Protein AF-A0A7C1W309-F1 (afdb_monomer)

pLDDT: mean 87.35, std 14.13, range [31.56, 98.19]

Secondary structure (DSSP, 8-state):
-EEEE-SSSSSPPEEEE--TTS--EEE----TT-SEEEEEEEE--GGGT--TT-TT-EEEEE-SS-EEEEE--SS-SSSS---SSEEEEEET--EEEEEEEE-TTS-EEEEEEEESSEEEEEEPPSS----S-SS---TT---PPP-S---------HHHHHHHHHHHHHHHHHSTT-HHHHHHHHHHHHHHT-HHHHHHHHHHHHHH-TT-HHHHHHHHHHHHHTS-SS-SHHHHHHHHHHHHHHHHHHHHHHHH-TT-HHHHHHHHHHHHTS-GGG--HHHHHHHHHHHHHHHHHHHHTTSS---GGGHHHHHHHHHHHHHTT-HHHHHHHHHHHHHH-TT-HHHHHHHT--SHHHHHHHHHHHSSTTSPP----GGG---

Nearest PDB structures (foldseek):
  2pl2-assembly1_B  TM=7.729E-01  e=2.482E-04  Thermus thermophilus HB27
  7y4i-assembly1_B  TM=5.183E-01  e=1.566E-03  Arabidopsis thaliana
  7qdz-assembly1_B  TM=6.379E-01  e=3.162E-02  Homo sapiens
  7qdy-assembly1_B  TM=5.956E-01  e=5.390E-02  Homo sapiens
  7qds-assembly1_B  TM=3.987E-01  e=5.390E-02  Homo sapiens

Radius of gyration: 27.67 Å; Cα contacts (8 Å, |Δi|>4): 602; chains: 1; bounding box: 74×59×58 Å

Foldseek 3Di:
DKAWEDPPLQQDIWIWAPDDPDHIDTGDDDPPPQFWKEKEQEAEDVVLPFDRRQQQKKKWWAFPVGIDIDGQHPADDDPDRYDSIDMDTDGHGQWTQKIWIQTPSQFIDIDGTDGTRGYDYDYDDPDGDNDNTPDDPPVVDPDDPDPDDDDPPPADDPVVLCVVLVVLLVVCVVVVLFLQSLLVSLVSCLVRVNLVVNLVSLVVVCVVCVPRLSSLLSNLVSLLSPQDLDDDPVSVVSLVVSLVSSLVSLVVSCVVPVLPLLSLQSNLLSLLQEQLVVPSLVSNLVSLVSNVVSQVVCVVVVNDDDDPCNLVSLLSNLLSCLSVLNNVVSLVSLVVSCVVVVPDVSSVVLNVQDDSVSSNVVSNVARHSSHRGPSRPNVPGPD

Structure (mmCIF, N/CA/C/O backbone):
data_AF-A0A7C1W309-F1
#
_entry.id   AF-A0A7C1W309-F1
#
loop_
_atom_site.group_PDB
_atom_site.id
_atom_site.type_symbol
_atom_site.label_atom_id
_atom_site.label_alt_id
_atom_site.label_comp_id
_atom_site.label_asym_id
_atom_site.label_entity_id
_atom_site.label_seq_id
_atom_site.pdbx_PDB_ins_code
_atom_site.Cartn_x
_atom_site.Cartn_y
_atom_site.Cartn_z
_atom_site.occupancy
_atom_site.B_iso_or_equiv
_atom_site.auth_seq_id
_atom_site.auth_comp_id
_atom_site.auth_asym_id
_atom_site.auth_atom_id
_atom_site.pdbx_PDB_model_num
ATOM 1 N N . GLY A 1 1 ? 23.146 -10.673 9.975 1.00 86.25 1 GLY A N 1
ATOM 2 C CA . GLY A 1 1 ? 23.145 -10.510 8.516 1.00 86.25 1 GLY A CA 1
ATOM 3 C C . GLY A 1 1 ? 22.425 -11.666 7.871 1.00 86.25 1 GLY A C 1
ATOM 4 O O . GLY A 1 1 ? 22.245 -12.691 8.523 1.00 86.25 1 GLY A O 1
ATOM 5 N N . VAL A 1 2 ? 21.991 -11.476 6.631 1.00 91.81 2 VAL A N 1
ATOM 6 C CA . VAL A 1 2 ? 21.441 -12.534 5.774 1.00 91.81 2 VAL A CA 1
ATOM 7 C C . VAL A 1 2 ? 22.377 -12.698 4.584 1.00 91.81 2 VAL A C 1
ATOM 9 O O . VAL A 1 2 ? 22.944 -11.708 4.131 1.00 91.81 2 VAL A O 1
ATOM 12 N N . VAL A 1 3 ? 22.609 -13.909 4.105 1.00 93.50 3 VAL A N 1
ATOM 13 C CA . VAL A 1 3 ? 23.392 -14.143 2.885 1.00 93.50 3 VAL A CA 1
ATOM 14 C C . VAL A 1 3 ? 22.686 -15.177 2.030 1.00 93.50 3 VAL A C 1
ATOM 16 O O . VAL A 1 3 ? 22.106 -16.123 2.563 1.00 93.50 3 VAL A O 1
ATOM 19 N N . LEU A 1 4 ? 22.725 -14.953 0.720 1.00 94.06 4 LEU A N 1
ATOM 20 C CA . LEU A 1 4 ? 22.249 -15.898 -0.282 1.00 94.06 4 LEU A CA 1
ATOM 21 C C . LEU A 1 4 ? 23.447 -16.597 -0.913 1.00 94.06 4 LEU A C 1
ATOM 23 O O . LEU A 1 4 ? 24.442 -15.946 -1.240 1.00 94.06 4 LEU A O 1
ATOM 27 N N . PHE A 1 5 ? 23.374 -17.907 -1.065 1.00 93.38 5 PHE A N 1
ATOM 28 C CA . PHE A 1 5 ? 24.437 -18.700 -1.670 1.00 93.38 5 PHE A CA 1
ATOM 29 C C . PHE A 1 5 ? 23.885 -20.060 -2.062 1.00 93.38 5 PHE A C 1
ATOM 31 O O . PHE A 1 5 ? 22.874 -20.485 -1.535 1.00 93.38 5 PHE A O 1
ATOM 38 N N . ASP A 1 6 ? 24.552 -20.702 -2.999 1.00 93.12 6 ASP A N 1
ATOM 39 C CA . ASP A 1 6 ? 24.227 -22.040 -3.481 1.00 93.12 6 ASP A CA 1
ATOM 40 C C . ASP A 1 6 ? 25.205 -22.996 -2.787 1.00 93.12 6 ASP A C 1
ATOM 42 O O . ASP A 1 6 ? 26.388 -23.061 -3.163 1.00 93.12 6 ASP A O 1
ATOM 46 N N . TYR A 1 7 ? 24.763 -23.561 -1.659 1.00 94.06 7 TYR A N 1
ATOM 47 C CA . TYR A 1 7 ? 25.603 -24.281 -0.696 1.00 94.06 7 TYR A CA 1
ATOM 48 C C . TYR A 1 7 ? 26.173 -25.570 -1.284 1.00 94.06 7 TYR A C 1
ATOM 50 O O . TYR A 1 7 ? 27.354 -25.870 -1.079 1.00 94.06 7 TYR A O 1
ATOM 58 N N . ASP A 1 8 ? 25.344 -26.320 -2.003 1.00 93.06 8 ASP A N 1
ATOM 59 C CA . ASP A 1 8 ? 25.669 -27.630 -2.563 1.00 93.06 8 ASP A CA 1
ATOM 60 C C . ASP A 1 8 ? 25.871 -27.618 -4.089 1.00 93.06 8 ASP A C 1
ATOM 62 O O . ASP A 1 8 ? 26.306 -28.629 -4.646 1.00 93.06 8 ASP A O 1
ATOM 66 N N . ASN A 1 9 ? 25.763 -26.449 -4.733 1.00 93.50 9 ASN A N 1
ATOM 67 C CA . ASN A 1 9 ? 25.991 -26.234 -6.165 1.00 93.50 9 ASN A CA 1
ATOM 68 C C . ASN A 1 9 ? 24.936 -26.884 -7.065 1.00 93.50 9 ASN A C 1
ATOM 70 O O . ASN A 1 9 ? 25.265 -27.302 -8.184 1.00 93.50 9 ASN A O 1
ATOM 74 N N . ASP A 1 10 ? 23.700 -26.985 -6.587 1.00 91.06 10 ASP A N 1
ATOM 75 C CA . ASP A 1 10 ? 22.595 -27.598 -7.320 1.00 91.06 10 ASP A CA 1
ATOM 76 C C . ASP A 1 10 ? 21.762 -26.590 -8.135 1.00 91.06 10 ASP A C 1
ATOM 78 O O . ASP A 1 10 ? 20.977 -26.992 -9.002 1.00 91.06 10 ASP A O 1
ATOM 82 N N . GLY A 1 11 ? 22.032 -25.292 -7.950 1.00 89.44 11 GLY A N 1
ATOM 83 C CA . GLY A 1 11 ? 21.446 -24.201 -8.720 1.00 89.44 11 GLY A CA 1
ATOM 84 C C . GLY A 1 11 ? 20.289 -23.486 -8.055 1.00 89.44 11 GLY A C 1
ATOM 85 O O . GLY A 1 11 ? 19.798 -22.498 -8.621 1.00 89.44 11 GLY A O 1
ATOM 86 N N . ASP A 1 12 ? 19.867 -23.940 -6.880 1.00 90.81 12 ASP A N 1
ATOM 87 C CA . ASP A 1 12 ? 18.973 -23.183 -6.034 1.00 90.81 12 ASP A CA 1
ATOM 88 C C . ASP A 1 12 ? 19.752 -22.358 -4.994 1.00 90.81 12 ASP A C 1
ATOM 90 O O . ASP A 1 12 ? 20.926 -22.578 -4.703 1.00 90.81 12 ASP A O 1
ATOM 94 N N . LEU A 1 13 ? 19.167 -21.226 -4.594 1.00 92.12 13 LEU A N 1
ATOM 95 C CA . LEU A 1 13 ? 19.813 -20.327 -3.641 1.00 92.12 13 LEU A CA 1
ATOM 96 C C . LEU A 1 13 ? 19.269 -20.614 -2.249 1.00 92.12 13 LEU A C 1
ATOM 98 O O . LEU A 1 13 ? 18.078 -20.411 -1.982 1.00 92.12 13 LEU A O 1
ATOM 102 N N . ASP A 1 14 ? 20.179 -20.979 -1.362 1.00 94.56 14 ASP A N 1
ATOM 103 C CA . ASP A 1 14 ? 19.974 -21.122 0.065 1.00 94.56 14 ASP A CA 1
ATOM 104 C C . ASP A 1 14 ? 20.094 -19.789 0.794 1.00 94.56 14 ASP A C 1
ATOM 106 O O . ASP A 1 14 ? 20.635 -18.789 0.300 1.00 94.56 14 ASP A O 1
ATOM 110 N N . ILE A 1 15 ? 19.606 -19.785 2.032 1.00 94.81 15 ILE A N 1
ATOM 111 C CA . ILE A 1 15 ? 19.628 -18.615 2.899 1.00 94.81 15 ILE A CA 1
ATOM 112 C C . ILE A 1 15 ? 20.330 -18.979 4.200 1.00 94.81 15 ILE A C 1
ATOM 114 O O . ILE A 1 15 ? 19.897 -19.863 4.935 1.00 94.81 15 ILE A O 1
ATOM 118 N N . TYR A 1 16 ? 21.363 -18.219 4.556 1.00 93.94 16 TYR A N 1
ATOM 119 C CA . TYR A 1 16 ? 21.926 -18.259 5.902 1.00 93.94 16 TYR A CA 1
ATOM 120 C C . TYR A 1 16 ? 21.633 -16.957 6.639 1.00 93.94 16 TYR A C 1
ATOM 122 O O . TYR A 1 16 ? 21.972 -15.858 6.190 1.00 93.94 16 TYR A O 1
ATOM 130 N N . LEU A 1 17 ? 20.992 -17.087 7.796 1.00 93.56 17 LEU A N 1
ATOM 131 C CA . LEU A 1 17 ? 20.609 -15.992 8.669 1.00 93.56 17 LEU A CA 1
ATOM 132 C C . LEU A 1 17 ? 21.442 -16.060 9.946 1.00 93.56 17 LEU A C 1
ATOM 134 O O . LEU A 1 17 ? 21.234 -16.921 10.792 1.00 93.56 17 LEU A O 1
ATOM 138 N N . ALA A 1 18 ? 22.370 -15.121 10.114 1.00 89.25 18 ALA A N 1
ATOM 139 C CA . ALA A 1 18 ? 23.303 -15.156 11.237 1.00 89.25 18 ALA A CA 1
ATOM 140 C C . ALA A 1 18 ? 22.659 -14.854 12.606 1.00 89.25 18 ALA A C 1
ATOM 142 O O . ALA A 1 18 ? 23.236 -15.256 13.600 1.00 89.25 18 ALA A O 1
ATOM 143 N N . ASN A 1 19 ? 21.510 -14.156 12.639 1.00 87.38 19 ASN A N 1
ATOM 144 C CA . ASN A 1 19 ? 20.762 -13.701 13.828 1.00 87.38 19 ASN A CA 1
ATOM 145 C C . ASN A 1 19 ? 21.585 -13.041 14.958 1.00 87.38 19 ASN A C 1
ATOM 147 O O . ASN A 1 19 ? 22.417 -13.651 15.614 1.00 87.38 19 ASN A O 1
ATOM 151 N N . GLN A 1 20 ? 21.297 -11.777 15.278 1.00 82.25 20 GLN A N 1
ATOM 152 C CA . GLN A 1 20 ? 21.912 -11.150 16.454 1.00 82.25 20 GLN A CA 1
ATOM 153 C C . GLN A 1 20 ? 21.215 -11.618 17.737 1.00 82.25 20 GLN A C 1
ATOM 155 O O . GLN A 1 20 ? 19.997 -11.499 17.858 1.00 82.25 20 GLN A O 1
ATOM 160 N N . GLY A 1 21 ? 21.989 -12.132 18.697 1.00 85.81 21 GLY A N 1
ATOM 161 C CA . GLY A 1 21 ? 21.498 -12.534 20.022 1.00 85.81 21 GLY A CA 1
ATOM 162 C C . GLY A 1 21 ? 20.767 -13.882 20.087 1.00 85.81 21 GLY A C 1
ATOM 163 O O . GLY A 1 21 ? 20.298 -14.251 21.159 1.00 85.81 21 GLY A O 1
ATOM 164 N N . THR A 1 22 ? 20.673 -14.627 18.982 1.00 91.12 22 THR A N 1
ATOM 165 C CA . THR A 1 22 ? 20.127 -15.997 18.943 1.00 91.12 22 THR A CA 1
ATOM 166 C C . THR A 1 22 ? 20.946 -16.870 17.992 1.00 91.12 22 THR A C 1
ATOM 168 O O . THR A 1 22 ? 21.863 -16.381 17.336 1.00 91.12 22 THR A O 1
ATOM 171 N N . ALA A 1 23 ? 20.658 -18.173 17.944 1.00 93.56 23 ALA A N 1
ATOM 172 C CA . ALA A 1 23 ? 21.371 -19.089 17.062 1.00 93.56 23 ALA A CA 1
ATOM 173 C C . ALA A 1 23 ? 21.165 -18.720 15.577 1.00 93.56 23 ALA A C 1
ATOM 175 O O . ALA A 1 23 ? 20.061 -18.306 15.187 1.00 93.56 23 ALA A O 1
ATOM 176 N N . PRO A 1 24 ? 22.202 -18.886 14.737 1.00 93.88 24 PRO A N 1
ATOM 177 C CA . PRO A 1 24 ? 22.042 -18.738 13.304 1.00 93.88 24 PRO A CA 1
ATOM 178 C C . PRO A 1 24 ? 21.106 -19.819 12.759 1.00 93.88 24 PRO A C 1
ATOM 180 O O . PRO A 1 24 ? 21.024 -20.924 13.297 1.00 93.88 24 PRO A O 1
ATOM 183 N N . VAL A 1 25 ? 20.413 -19.496 11.672 1.00 96.31 25 VAL A N 1
ATOM 184 C CA . VAL A 1 25 ? 19.494 -20.409 10.991 1.00 96.31 25 VAL A CA 1
ATOM 185 C C . VAL A 1 25 ? 19.932 -20.563 9.545 1.00 96.31 25 VAL A C 1
ATOM 187 O O . VAL A 1 25 ? 20.154 -19.576 8.843 1.00 96.31 25 VAL A O 1
ATOM 190 N N . PHE A 1 26 ? 20.041 -21.813 9.111 1.00 95.56 26 PHE A N 1
ATOM 191 C CA . PHE A 1 26 ? 20.281 -22.177 7.726 1.00 95.56 26 PHE A CA 1
ATOM 192 C C . PHE A 1 26 ? 18.980 -22.700 7.119 1.00 95.56 26 PHE A C 1
ATOM 194 O O . PHE A 1 26 ? 18.394 -23.651 7.635 1.00 95.56 26 PHE A O 1
ATOM 201 N N . PHE A 1 27 ? 18.529 -22.058 6.046 1.00 95.69 27 PHE A N 1
ATOM 202 C CA . PHE A 1 27 ? 17.420 -22.518 5.227 1.00 95.69 27 PHE A CA 1
ATOM 203 C C . PHE A 1 27 ? 18.003 -23.064 3.936 1.00 95.69 27 PHE A C 1
ATOM 205 O O . PHE A 1 27 ? 18.405 -22.289 3.065 1.00 95.69 27 PHE A O 1
ATOM 212 N N . ARG A 1 28 ? 18.043 -24.392 3.859 1.00 94.81 28 ARG A N 1
ATOM 213 C CA . ARG A 1 28 ? 18.343 -25.092 2.624 1.00 94.81 28 ARG A CA 1
ATOM 214 C C . ARG A 1 28 ? 17.110 -25.080 1.726 1.00 94.81 28 ARG A C 1
ATOM 216 O O . ARG A 1 28 ? 16.030 -25.442 2.204 1.00 94.81 28 ARG A O 1
ATOM 223 N N . ASN A 1 29 ? 17.257 -24.638 0.485 1.00 92.00 29 ASN A N 1
ATOM 224 C CA . ASN A 1 29 ? 16.243 -24.881 -0.529 1.00 92.00 29 ASN A CA 1
ATOM 225 C C . ASN A 1 29 ? 16.496 -26.246 -1.171 1.00 92.00 29 ASN A C 1
ATOM 227 O O . ASN A 1 29 ? 17.619 -26.710 -1.264 1.00 92.00 29 ASN A O 1
ATOM 231 N N . ASP A 1 30 ? 15.407 -26.920 -1.525 1.00 89.19 30 ASP A N 1
ATOM 232 C CA . ASP A 1 30 ? 15.454 -28.141 -2.322 1.00 89.19 30 ASP A CA 1
ATOM 233 C C . ASP A 1 30 ? 14.277 -28.049 -3.305 1.00 89.19 30 ASP A C 1
ATOM 235 O O . ASP A 1 30 ? 13.187 -28.586 -3.076 1.00 89.19 30 ASP A O 1
ATOM 239 N N . ILE A 1 31 ? 14.445 -27.294 -4.396 1.00 79.94 31 ILE A N 1
ATOM 240 C CA . ILE A 1 31 ? 13.353 -27.005 -5.356 1.00 79.94 31 ILE A CA 1
ATOM 241 C C . ILE A 1 31 ? 13.008 -28.182 -6.292 1.00 79.94 31 ILE A C 1
ATOM 243 O O . ILE A 1 31 ? 12.220 -28.042 -7.238 1.00 79.94 31 ILE A O 1
ATOM 247 N N . GLY A 1 32 ? 13.592 -29.358 -6.042 1.00 66.94 32 GLY A N 1
ATOM 248 C CA . GLY A 1 32 ? 13.269 -30.615 -6.720 1.00 66.94 32 GLY A CA 1
ATOM 249 C C . GLY A 1 32 ? 13.626 -30.653 -8.209 1.00 66.94 32 GLY A C 1
ATOM 250 O O . GLY A 1 32 ? 13.035 -31.441 -8.945 1.00 66.94 32 GLY A O 1
ATOM 251 N N . GLY A 1 33 ? 14.542 -29.791 -8.671 1.00 65.31 33 GLY A N 1
ATOM 252 C CA . GLY A 1 33 ? 14.997 -29.745 -10.068 1.00 65.31 33 GLY A CA 1
ATOM 253 C C . GLY A 1 33 ? 13.958 -29.229 -11.072 1.00 65.31 33 GLY A C 1
ATOM 254 O O . GLY A 1 33 ? 14.072 -29.492 -12.268 1.00 65.31 33 GLY A O 1
ATOM 255 N N . SER A 1 34 ? 12.922 -28.518 -10.613 1.00 66.75 34 SER A N 1
ATOM 256 C CA . SER A 1 34 ? 11.902 -27.935 -11.493 1.00 66.75 34 SER A CA 1
ATOM 257 C C . SER A 1 34 ? 12.382 -26.614 -12.118 1.00 66.75 34 SER A C 1
ATOM 259 O O . SER A 1 34 ? 12.001 -25.521 -11.705 1.00 66.75 34 SER A O 1
ATOM 261 N N . GLY A 1 35 ? 13.256 -26.730 -13.120 1.00 82.75 35 GLY A N 1
ATOM 262 C CA . GLY A 1 35 ? 13.748 -25.622 -13.942 1.00 82.75 35 GLY A CA 1
ATOM 263 C C . GLY A 1 35 ? 15.265 -25.630 -14.130 1.00 82.75 35 GLY A C 1
ATOM 264 O O . GLY A 1 35 ? 16.013 -26.151 -13.308 1.00 82.75 35 GLY A O 1
ATOM 265 N N . HIS A 1 36 ? 15.711 -25.028 -15.226 1.00 91.12 36 HIS A N 1
ATOM 266 C CA . HIS A 1 36 ? 17.108 -24.901 -15.602 1.00 91.12 36 HIS A CA 1
ATOM 267 C C . HIS A 1 36 ? 17.747 -23.648 -15.011 1.00 91.12 36 HIS A C 1
ATOM 269 O O . HIS A 1 36 ? 17.067 -22.653 -14.740 1.00 91.12 36 HIS A O 1
ATOM 275 N N . TRP A 1 37 ? 19.067 -23.657 -14.853 1.00 94.19 37 TRP A N 1
ATOM 276 C CA . TRP A 1 37 ? 19.787 -22.535 -14.247 1.00 94.19 37 TRP A CA 1
ATOM 277 C C . TRP A 1 37 ? 21.176 -22.300 -14.847 1.00 94.19 37 TRP A C 1
ATOM 279 O O . TRP A 1 37 ? 21.717 -23.112 -15.592 1.00 94.19 37 TRP A O 1
ATOM 289 N N . LEU A 1 38 ? 21.776 -21.153 -14.539 1.00 96.06 38 LEU A N 1
ATOM 290 C CA . LEU A 1 38 ? 23.168 -20.850 -14.866 1.00 96.06 38 LEU A CA 1
ATOM 291 C C . LEU A 1 38 ? 23.809 -20.060 -13.728 1.00 96.06 38 LEU A C 1
ATOM 293 O O . LEU A 1 38 ? 23.329 -18.980 -13.380 1.00 96.06 38 LEU A O 1
ATOM 297 N N . GLY A 1 39 ? 24.925 -20.568 -13.205 1.00 96.44 39 GLY A N 1
ATOM 298 C CA . GLY A 1 39 ? 25.792 -19.853 -12.270 1.00 96.44 39 GLY A CA 1
ATOM 299 C C . GLY A 1 39 ? 27.050 -19.340 -12.971 1.00 96.44 39 GLY A C 1
ATOM 300 O O . GLY A 1 39 ? 27.687 -20.065 -13.734 1.00 96.44 39 GLY A O 1
ATOM 301 N N . LEU A 1 40 ? 27.453 -18.097 -12.716 1.00 97.38 40 LEU A N 1
ATOM 302 C CA . LEU A 1 40 ? 28.644 -17.500 -13.326 1.00 97.38 40 LEU A CA 1
ATOM 303 C C . LEU A 1 40 ? 29.586 -16.932 -12.275 1.00 97.38 40 LEU A C 1
ATOM 305 O O . LEU A 1 40 ? 29.239 -15.992 -11.566 1.00 97.38 40 LEU A O 1
ATOM 309 N N . ARG A 1 41 ? 30.818 -17.443 -12.233 1.00 96.81 41 ARG A N 1
ATOM 310 C CA . ARG A 1 41 ? 31.919 -16.847 -11.473 1.00 96.81 41 ARG A CA 1
ATOM 311 C C . ARG A 1 41 ? 32.793 -16.024 -12.409 1.00 96.81 41 ARG A C 1
ATOM 313 O O . ARG A 1 41 ? 33.441 -16.580 -13.292 1.00 96.81 41 ARG A O 1
ATOM 320 N N . LEU A 1 42 ? 32.833 -14.714 -12.204 1.00 9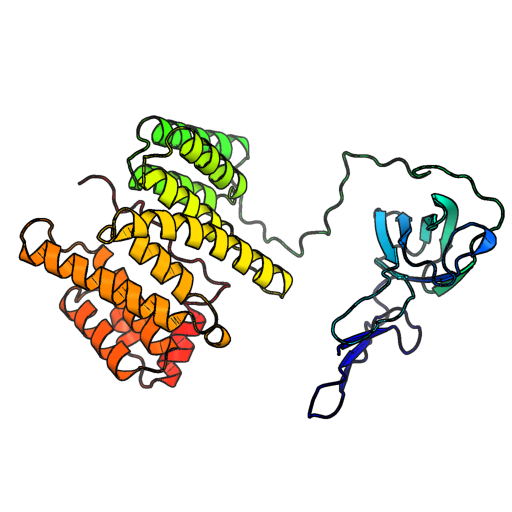7.75 42 LEU A N 1
ATOM 321 C CA . LEU A 1 42 ? 33.608 -13.796 -13.036 1.00 97.75 42 LEU A CA 1
ATOM 322 C C . LEU A 1 42 ? 34.924 -13.420 -12.353 1.00 97.75 42 LEU A C 1
ATOM 324 O O . LEU A 1 42 ? 34.954 -13.165 -11.153 1.00 97.75 42 LEU A O 1
ATOM 328 N N . ILE A 1 43 ? 36.008 -13.384 -13.123 1.00 97.81 43 ILE A N 1
ATOM 329 C CA . ILE A 1 43 ? 37.337 -12.976 -12.660 1.00 97.81 43 ILE A CA 1
ATOM 330 C C . ILE A 1 43 ? 37.822 -11.860 -13.581 1.00 97.81 43 ILE A C 1
ATOM 332 O O . ILE A 1 43 ? 38.107 -12.096 -14.756 1.00 97.81 43 ILE A O 1
ATOM 336 N N . GLY A 1 44 ? 37.900 -10.638 -13.061 1.00 96.44 44 GLY A N 1
ATOM 337 C CA . GLY A 1 44 ? 38.354 -9.488 -13.842 1.00 96.44 44 GLY A CA 1
ATOM 338 C C . GLY A 1 44 ? 39.873 -9.462 -14.007 1.00 96.44 44 GLY A C 1
ATOM 339 O O . GLY A 1 44 ? 40.611 -10.091 -13.242 1.00 96.44 44 GLY A O 1
ATOM 340 N N . ARG A 1 45 ? 40.347 -8.720 -15.010 1.00 96.31 45 ARG A N 1
ATOM 341 C CA . ARG A 1 45 ? 41.774 -8.555 -15.311 1.00 96.31 45 ARG A CA 1
ATOM 342 C C . ARG A 1 45 ? 42.238 -7.133 -14.952 1.00 96.31 45 ARG A C 1
ATOM 344 O O . ARG A 1 45 ? 41.936 -6.202 -15.705 1.00 96.31 45 ARG A O 1
ATOM 351 N N . PRO A 1 46 ? 42.997 -6.941 -13.853 1.00 94.38 46 PRO A N 1
ATOM 352 C CA . PRO A 1 46 ? 43.515 -5.629 -13.448 1.00 94.38 46 PRO A CA 1
ATOM 353 C C . PRO A 1 46 ? 44.275 -4.897 -14.548 1.00 94.38 46 PRO A C 1
ATOM 355 O O . PRO A 1 46 ? 44.088 -3.697 -14.727 1.00 94.38 46 PRO A O 1
ATOM 358 N N . GLU A 1 47 ? 45.055 -5.624 -15.346 1.00 92.06 47 GLU A N 1
ATOM 359 C CA . GLU A 1 47 ? 45.841 -5.064 -16.448 1.00 92.06 47 GLU A CA 1
ATOM 360 C C . GLU A 1 47 ? 44.954 -4.493 -17.570 1.00 92.06 47 GLU A C 1
ATOM 362 O O . GLU A 1 47 ? 45.375 -3.607 -18.309 1.00 92.06 47 GLU A O 1
ATOM 367 N N . ALA A 1 48 ? 43.708 -4.966 -17.692 1.00 87.75 48 ALA A N 1
ATOM 368 C CA . ALA A 1 48 ? 42.725 -4.461 -18.650 1.00 87.75 48 ALA A CA 1
ATOM 369 C C . ALA A 1 48 ? 41.847 -3.328 -18.083 1.00 87.75 48 ALA A C 1
ATOM 371 O O . ALA A 1 48 ? 41.071 -2.736 -18.839 1.00 87.75 48 ALA A O 1
ATOM 372 N N . GLY A 1 49 ? 41.975 -3.009 -16.789 1.00 90.06 49 GLY A N 1
ATOM 373 C CA . GLY A 1 49 ? 41.190 -1.983 -16.097 1.00 90.06 49 GLY A CA 1
ATOM 374 C C . GLY A 1 49 ? 39.986 -2.505 -15.304 1.00 90.06 49 GLY A C 1
ATOM 375 O O . GLY A 1 49 ? 39.175 -1.696 -14.857 1.00 90.06 49 GLY A O 1
ATOM 376 N N . SER A 1 50 ? 39.855 -3.820 -15.105 1.00 95.62 50 SER A N 1
ATOM 377 C CA . SER A 1 50 ? 38.815 -4.410 -14.247 1.00 95.62 50 SER A CA 1
ATOM 378 C C . SER A 1 50 ? 39.386 -4.858 -12.902 1.00 95.62 50 SER A C 1
ATOM 380 O O . SER A 1 50 ? 40.468 -5.432 -12.841 1.00 95.62 50 SER A O 1
ATOM 382 N N . ASN A 1 51 ? 38.651 -4.675 -11.803 1.00 95.50 51 ASN A N 1
ATOM 383 C CA . ASN A 1 51 ? 39.049 -5.258 -10.515 1.00 95.50 51 ASN A CA 1
ATOM 384 C C . ASN A 1 51 ? 38.990 -6.802 -10.573 1.00 95.50 51 ASN A C 1
ATOM 386 O O . ASN A 1 51 ? 38.202 -7.355 -11.338 1.00 95.50 51 ASN A O 1
ATOM 390 N N . ARG A 1 52 ? 39.805 -7.503 -9.766 1.00 95.50 52 ARG A N 1
ATOM 391 C CA . ARG A 1 52 ? 39.902 -8.984 -9.778 1.00 95.50 52 ARG A CA 1
ATOM 392 C C . ARG A 1 52 ? 38.567 -9.681 -9.522 1.00 95.50 52 ARG A C 1
ATOM 394 O O . ARG A 1 52 ? 38.320 -10.745 -10.080 1.00 95.50 52 ARG A O 1
ATOM 401 N N . ASP A 1 53 ? 37.713 -9.039 -8.736 1.00 94.06 53 ASP A N 1
ATOM 402 C CA . ASP A 1 53 ? 36.386 -9.532 -8.378 1.00 94.06 53 ASP A CA 1
ATOM 403 C C . ASP A 1 53 ? 35.325 -9.221 -9.443 1.00 94.06 53 ASP A C 1
ATOM 405 O O . ASP A 1 53 ? 34.163 -9.548 -9.252 1.00 94.06 53 ASP A O 1
ATOM 409 N N . ALA A 1 54 ? 35.704 -8.576 -10.554 1.00 96.12 54 ALA A N 1
ATOM 410 C CA . ALA A 1 54 ? 34.818 -8.146 -11.634 1.00 96.12 54 ALA A CA 1
ATOM 411 C C . ALA A 1 54 ? 33.606 -7.303 -11.177 1.00 96.12 54 ALA A C 1
ATOM 413 O O . ALA A 1 54 ? 32.611 -7.218 -11.895 1.00 96.12 54 ALA A O 1
ATOM 414 N N . ILE A 1 55 ? 33.684 -6.640 -10.018 1.00 95.81 55 ILE A N 1
ATOM 415 C CA . ILE A 1 55 ? 32.618 -5.778 -9.488 1.00 95.81 55 ILE A CA 1
ATOM 416 C C . ILE A 1 55 ? 32.266 -4.708 -10.526 1.00 95.81 55 ILE A C 1
ATOM 418 O O . ILE A 1 55 ? 33.157 -4.027 -11.041 1.00 95.81 55 ILE A O 1
ATOM 422 N N . GLY A 1 56 ? 30.973 -4.568 -10.819 1.00 94.75 56 GLY A N 1
ATOM 423 C CA . GLY A 1 56 ? 30.437 -3.708 -11.872 1.00 94.75 56 GLY A CA 1
ATOM 424 C C . GLY A 1 56 ? 30.309 -4.382 -13.243 1.00 94.75 56 GLY A C 1
ATOM 425 O O . GLY A 1 56 ? 29.858 -3.734 -14.186 1.00 94.75 56 GLY A O 1
ATOM 426 N N . ALA A 1 57 ? 30.687 -5.659 -13.388 1.00 96.75 57 ALA A N 1
ATOM 427 C CA . ALA A 1 57 ? 30.407 -6.412 -14.605 1.00 96.75 57 ALA A CA 1
ATOM 428 C C . ALA A 1 57 ? 28.892 -6.577 -14.791 1.00 96.75 57 ALA A C 1
ATOM 430 O O . ALA A 1 57 ? 28.183 -6.948 -13.856 1.00 96.75 57 ALA A O 1
ATOM 431 N N . ARG A 1 58 ? 28.399 -6.346 -16.010 1.00 96.81 58 ARG A N 1
ATOM 432 C CA . ARG A 1 58 ? 27.000 -6.590 -16.384 1.00 96.81 58 ARG A CA 1
ATOM 433 C C . ARG A 1 58 ? 26.922 -7.837 -17.246 1.00 96.81 58 ARG A C 1
ATOM 435 O O . ARG A 1 58 ? 27.568 -7.906 -18.288 1.00 96.81 58 ARG A O 1
ATOM 442 N N . VAL A 1 59 ? 26.091 -8.783 -16.840 1.00 97.00 59 VAL A N 1
ATOM 443 C CA . VAL A 1 59 ? 25.829 -10.022 -17.563 1.00 97.00 59 VAL A CA 1
ATOM 444 C C . VAL A 1 59 ? 24.426 -9.978 -18.148 1.00 97.00 59 VAL A C 1
ATOM 446 O O . VAL A 1 59 ? 23.457 -9.715 -17.438 1.00 97.00 59 VAL A O 1
ATOM 449 N N . THR A 1 60 ? 24.321 -10.257 -19.441 1.00 95.19 60 THR A N 1
ATOM 450 C CA . THR A 1 60 ? 23.057 -10.402 -20.158 1.00 95.19 60 THR A CA 1
ATOM 451 C C . THR A 1 60 ? 22.953 -11.821 -20.696 1.00 95.19 60 THR A C 1
ATOM 453 O O . THR A 1 60 ? 23.836 -12.274 -21.420 1.00 95.19 60 THR A O 1
ATOM 456 N N . VAL A 1 61 ? 21.873 -12.511 -20.346 1.00 91.56 61 VAL A N 1
ATOM 457 C CA . VAL A 1 61 ? 21.530 -13.854 -20.824 1.00 91.56 61 VAL A CA 1
ATOM 458 C C . VAL A 1 61 ? 20.312 -13.734 -21.728 1.00 91.56 61 VAL A C 1
ATOM 460 O O . VAL A 1 61 ? 19.319 -13.124 -21.337 1.00 91.56 61 VAL A O 1
ATOM 463 N N . VAL A 1 62 ? 20.386 -14.309 -22.924 1.00 86.31 62 VAL A N 1
ATOM 464 C CA . VAL A 1 62 ? 19.280 -14.412 -23.880 1.00 86.31 62 VAL A CA 1
ATOM 465 C C . VAL A 1 62 ? 19.018 -15.886 -24.145 1.00 86.31 62 VAL A C 1
ATOM 467 O O . VAL A 1 62 ? 19.921 -16.607 -24.575 1.00 86.31 62 VAL A O 1
ATOM 470 N N . THR A 1 63 ? 17.788 -16.313 -23.902 1.00 82.81 63 THR A N 1
ATOM 471 C CA . THR A 1 63 ? 17.276 -17.658 -24.183 1.00 82.81 63 THR A CA 1
ATOM 472 C C . THR A 1 63 ? 16.131 -17.584 -25.198 1.00 82.81 63 THR A C 1
ATOM 474 O O . THR A 1 63 ? 15.869 -16.522 -25.773 1.00 82.81 63 THR A O 1
ATOM 477 N N . SER A 1 64 ? 15.433 -18.700 -25.430 1.00 72.56 64 SER A N 1
ATOM 478 C CA . SER A 1 64 ? 14.250 -18.721 -26.294 1.00 72.56 64 SER A CA 1
ATOM 479 C C . SER A 1 64 ? 13.068 -17.953 -25.688 1.00 72.56 64 SER A C 1
ATOM 481 O O . SER A 1 64 ? 12.313 -17.310 -26.419 1.00 72.56 64 SER A O 1
ATOM 483 N N . THR A 1 65 ? 12.938 -17.963 -24.355 1.00 77.00 65 THR A N 1
ATOM 484 C CA . THR A 1 65 ? 11.838 -17.294 -23.647 1.00 77.00 65 THR A CA 1
ATOM 485 C C . THR A 1 65 ? 12.074 -15.806 -23.409 1.00 77.00 65 THR A C 1
ATOM 487 O O . THR A 1 65 ? 11.105 -15.064 -23.247 1.00 77.00 65 THR A O 1
ATOM 490 N N . GLY A 1 66 ? 13.323 -15.328 -23.416 1.00 79.19 66 GLY A N 1
ATOM 491 C CA . GLY A 1 66 ? 13.597 -13.896 -23.338 1.00 79.19 66 GLY A CA 1
ATOM 492 C C . GLY A 1 66 ? 14.997 -13.523 -22.864 1.00 79.19 66 GLY A C 1
ATOM 493 O O . GLY A 1 66 ? 15.940 -14.309 -22.917 1.00 79.19 66 GLY A O 1
ATOM 494 N N . GLN A 1 67 ? 15.127 -12.274 -22.413 1.00 85.19 67 GLN A N 1
ATOM 495 C CA . GLN A 1 67 ? 16.388 -11.682 -21.975 1.00 85.19 67 GLN A CA 1
ATOM 496 C C . GLN A 1 67 ? 16.361 -11.355 -20.479 1.00 85.19 67 GLN A C 1
ATOM 498 O O . GLN A 1 67 ? 15.424 -10.733 -19.981 1.00 85.19 67 GLN A O 1
ATOM 503 N N . GLN A 1 68 ? 17.436 -11.704 -19.774 1.00 88.19 68 GLN A N 1
ATOM 504 C CA . GLN A 1 68 ? 17.671 -11.350 -18.377 1.00 88.19 68 GLN A CA 1
ATOM 505 C C . GLN A 1 68 ? 18.994 -10.602 -18.229 1.00 88.19 68 GLN A C 1
ATOM 507 O O . GLN A 1 68 ? 19.981 -10.923 -18.888 1.00 88.19 68 GLN A O 1
ATOM 512 N N . ILE A 1 69 ? 19.025 -9.614 -17.334 1.00 93.06 69 ILE A N 1
ATOM 513 C CA . ILE A 1 69 ? 20.233 -8.852 -17.006 1.00 93.06 69 ILE A CA 1
ATOM 514 C C . ILE A 1 69 ? 20.493 -8.951 -15.503 1.00 93.06 69 ILE A C 1
ATOM 516 O O . ILE A 1 69 ? 19.569 -8.858 -14.685 1.00 93.06 69 ILE A O 1
ATOM 520 N N . ARG A 1 70 ? 21.765 -9.122 -15.148 1.00 93.62 70 ARG A N 1
ATOM 521 C CA . ARG A 1 70 ? 22.284 -9.032 -13.782 1.00 93.62 70 ARG A CA 1
ATOM 522 C C . ARG A 1 70 ? 23.586 -8.245 -13.776 1.00 93.62 70 ARG A C 1
ATOM 524 O O . ARG A 1 70 ? 24.319 -8.240 -14.762 1.00 93.62 70 ARG A O 1
ATOM 531 N N . GLU A 1 71 ? 23.876 -7.593 -12.662 1.00 94.38 71 GLU A N 1
ATOM 532 C CA . GLU A 1 71 ? 25.149 -6.915 -12.433 1.00 94.38 71 GLU A CA 1
ATOM 533 C C . GLU A 1 71 ? 25.839 -7.526 -11.221 1.00 94.38 71 GLU A C 1
ATOM 535 O O . GLU A 1 71 ? 25.180 -7.945 -10.271 1.00 94.38 71 GLU A O 1
ATOM 540 N N . LEU A 1 72 ? 27.168 -7.602 -11.269 1.00 94.00 72 LEU A N 1
ATOM 541 C CA . LEU A 1 72 ? 27.963 -8.069 -10.146 1.00 94.00 72 LEU A CA 1
ATOM 542 C C . LEU A 1 72 ? 28.194 -6.917 -9.164 1.00 94.00 72 LEU A C 1
ATOM 544 O O . LEU A 1 72 ? 28.958 -5.988 -9.435 1.00 94.00 72 LEU A O 1
ATOM 548 N N . GLU A 1 73 ? 27.514 -6.979 -8.027 1.00 88.50 73 GLU A N 1
ATOM 549 C CA . GLU A 1 73 ? 27.521 -5.944 -6.993 1.00 88.50 73 GLU A CA 1
ATOM 550 C C . GLU A 1 73 ? 28.740 -6.068 -6.060 1.00 88.50 73 GLU A C 1
ATOM 552 O O . GLU A 1 73 ? 29.181 -7.167 -5.727 1.00 88.50 73 GLU A O 1
ATOM 557 N N . GLY A 1 74 ? 29.285 -4.931 -5.609 1.00 84.31 74 GLY A N 1
ATOM 558 C CA . GLY A 1 74 ? 30.430 -4.891 -4.682 1.00 84.31 74 GLY A CA 1
ATOM 559 C C . GLY A 1 74 ? 30.063 -5.032 -3.204 1.00 84.31 74 GLY A C 1
ATOM 560 O O . GLY A 1 74 ? 30.934 -5.267 -2.373 1.00 84.31 74 GLY A O 1
ATOM 561 N N . GLY A 1 75 ? 28.779 -4.888 -2.889 1.00 84.56 75 GLY A N 1
ATOM 562 C CA . GLY A 1 75 ? 28.204 -5.102 -1.571 1.00 84.56 75 GLY A CA 1
ATOM 563 C C . GLY A 1 75 ? 26.740 -5.453 -1.754 1.00 84.56 75 GLY A C 1
ATOM 564 O O . GLY A 1 75 ? 26.004 -4.680 -2.364 1.00 84.56 75 GLY A O 1
ATOM 565 N N . ASN A 1 76 ? 26.335 -6.619 -1.266 1.00 75.88 76 ASN A N 1
ATOM 566 C CA . ASN A 1 76 ? 24.954 -7.073 -1.336 1.00 75.88 76 ASN A CA 1
ATOM 567 C C . ASN A 1 76 ? 24.511 -7.592 0.037 1.00 75.88 76 ASN A C 1
ATOM 569 O O . ASN A 1 76 ? 25.328 -8.005 0.856 1.00 75.88 76 ASN A O 1
ATOM 573 N N . SER A 1 77 ? 23.200 -7.573 0.282 1.00 81.94 77 SER A N 1
ATOM 574 C CA . SER A 1 77 ? 22.595 -7.943 1.566 1.00 81.94 77 SER A CA 1
ATOM 575 C C . SER A 1 77 ? 22.909 -7.017 2.764 1.00 81.94 77 SER A C 1
ATOM 577 O O . SER A 1 77 ? 23.712 -6.091 2.691 1.00 81.94 77 SER A O 1
ATOM 579 N N . TYR A 1 78 ? 22.212 -7.223 3.890 1.00 79.75 78 TYR A N 1
ATOM 580 C CA . TYR A 1 78 ? 22.366 -6.442 5.124 1.00 79.75 78 TYR A CA 1
ATOM 581 C C . TYR A 1 78 ? 23.326 -7.124 6.106 1.00 79.75 78 TYR A C 1
ATOM 583 O O . TYR A 1 78 ? 23.074 -8.252 6.546 1.00 79.75 78 TYR A O 1
ATOM 591 N N . SER A 1 79 ? 24.396 -6.419 6.495 1.00 84.12 79 SER A N 1
ATOM 592 C CA . SER A 1 79 ? 25.428 -6.901 7.434 1.00 84.12 79 SER A CA 1
ATOM 593 C C . SER A 1 79 ? 25.946 -8.303 7.079 1.00 84.12 79 SER A C 1
ATOM 595 O O . SER A 1 79 ? 26.051 -9.174 7.947 1.00 84.12 79 SER A O 1
ATOM 597 N N . GLY A 1 80 ? 26.191 -8.531 5.791 1.00 84.88 80 GLY A N 1
ATOM 598 C CA . GLY A 1 80 ? 26.656 -9.784 5.209 1.00 84.88 80 GLY A CA 1
ATOM 599 C C . GLY A 1 80 ? 27.130 -9.549 3.776 1.00 84.88 80 GLY A C 1
ATOM 600 O O . GLY A 1 80 ? 27.031 -8.434 3.276 1.00 84.88 80 GLY A O 1
ATOM 601 N N . GLN A 1 81 ? 27.649 -10.597 3.147 1.00 89.88 81 GLN A N 1
ATOM 602 C CA . GLN A 1 81 ? 28.025 -10.612 1.738 1.00 89.88 81 GLN A CA 1
ATOM 603 C C . GLN A 1 81 ? 27.593 -11.965 1.172 1.00 89.88 81 GLN A C 1
ATOM 605 O O . GLN A 1 81 ? 28.100 -13.003 1.592 1.00 89.88 81 GLN A O 1
ATOM 610 N N . SER A 1 82 ? 26.621 -11.939 0.269 1.00 92.25 82 SER A N 1
ATOM 611 C CA . SER A 1 82 ? 26.143 -13.106 -0.476 1.00 92.25 82 SER A CA 1
ATOM 612 C C . SER A 1 82 ? 27.195 -13.567 -1.479 1.00 92.25 82 SER A C 1
ATOM 614 O O . SER A 1 82 ? 28.163 -12.848 -1.767 1.00 92.25 82 SER A O 1
ATOM 616 N N . ASP A 1 83 ? 26.982 -14.761 -2.025 1.00 90.75 83 ASP A N 1
ATOM 617 C CA . ASP A 1 83 ? 27.829 -15.325 -3.065 1.00 90.75 83 ASP A CA 1
ATOM 618 C C . ASP A 1 83 ? 28.048 -14.329 -4.216 1.00 90.75 83 ASP A C 1
ATOM 620 O O . ASP A 1 83 ? 27.159 -13.569 -4.605 1.00 90.75 83 ASP A O 1
ATOM 624 N N . ARG A 1 84 ? 29.273 -14.309 -4.739 1.00 90.44 84 ARG A N 1
ATOM 625 C CA . ARG A 1 84 ? 29.676 -13.444 -5.855 1.00 90.44 84 ARG A CA 1
ATOM 626 C C . ARG A 1 84 ? 29.331 -14.052 -7.209 1.00 90.44 84 ARG A C 1
ATOM 628 O O . ARG A 1 84 ? 29.491 -13.395 -8.235 1.00 90.44 84 ARG A O 1
ATOM 635 N N . ARG A 1 85 ? 28.909 -15.313 -7.242 1.00 94.19 85 ARG A N 1
ATOM 636 C CA . ARG A 1 85 ? 28.390 -15.935 -8.451 1.00 94.19 85 ARG A CA 1
ATOM 637 C C . ARG A 1 85 ? 27.087 -15.258 -8.858 1.00 94.19 85 ARG A C 1
ATOM 639 O O . ARG A 1 85 ? 26.200 -15.023 -8.044 1.00 94.19 85 ARG A O 1
ATOM 646 N N . VAL A 1 86 ? 26.976 -14.954 -10.143 1.00 94.44 86 VAL A N 1
ATOM 647 C CA . VAL A 1 86 ? 25.753 -14.408 -10.727 1.00 94.44 86 VAL A CA 1
ATOM 648 C C . VAL A 1 86 ? 24.875 -15.572 -11.167 1.00 94.44 86 VAL A C 1
ATOM 650 O O . VAL A 1 86 ? 25.314 -16.389 -11.976 1.00 94.44 86 VAL A O 1
ATOM 653 N N . TYR A 1 87 ? 23.648 -15.627 -10.653 1.00 94.12 87 TYR A N 1
ATOM 654 C CA . TYR A 1 87 ? 22.688 -16.692 -10.941 1.00 94.12 87 TYR A CA 1
ATOM 655 C C . TYR A 1 87 ? 21.559 -16.227 -11.861 1.00 94.12 87 TYR A C 1
ATOM 657 O O . TYR A 1 87 ? 21.015 -15.126 -11.712 1.00 94.12 87 TYR A O 1
ATOM 665 N N . PHE A 1 88 ? 21.182 -17.108 -12.784 1.00 94.81 88 PHE A N 1
ATOM 666 C CA . PHE A 1 88 ? 20.022 -16.975 -13.657 1.00 94.81 88 PHE A CA 1
ATOM 667 C C . PHE A 1 88 ? 19.165 -18.235 -13.555 1.00 94.81 88 PHE A C 1
ATOM 669 O O . PHE A 1 88 ? 19.656 -19.326 -13.824 1.00 94.81 88 PHE A O 1
ATOM 676 N N . GLY A 1 89 ? 17.887 -18.073 -13.214 1.00 92.69 89 GLY A N 1
ATOM 677 C CA . GLY A 1 89 ? 16.882 -19.113 -13.429 1.00 92.69 89 GLY A CA 1
ATOM 678 C C . GLY A 1 89 ? 16.376 -19.025 -14.866 1.00 92.69 89 GLY A C 1
ATOM 679 O O . GLY A 1 89 ? 16.003 -17.942 -15.317 1.00 92.69 89 GLY A O 1
ATOM 680 N N . LEU A 1 90 ? 16.394 -20.138 -15.589 1.00 89.00 90 LEU A N 1
ATOM 681 C CA . LEU A 1 90 ? 16.111 -20.229 -17.024 1.00 89.00 90 LEU A CA 1
ATOM 682 C C . LEU A 1 90 ? 14.763 -20.908 -17.323 1.00 89.00 90 LEU A C 1
ATOM 684 O O . LEU A 1 90 ? 14.342 -20.942 -18.474 1.00 89.00 90 LEU A O 1
ATOM 688 N N . GLY A 1 91 ? 14.054 -21.407 -16.304 1.00 88.31 91 GLY A N 1
ATOM 689 C CA . GLY A 1 91 ? 12.779 -22.103 -16.501 1.00 88.31 91 GLY A CA 1
ATOM 690 C C . GLY A 1 91 ? 12.978 -23.355 -17.355 1.00 88.31 91 GLY A C 1
ATOM 691 O O . GLY A 1 91 ? 13.867 -24.143 -17.063 1.00 88.31 91 GLY A O 1
ATOM 692 N N . ASP A 1 92 ? 12.211 -23.518 -18.428 1.00 85.19 92 ASP A N 1
ATOM 693 C CA . ASP A 1 92 ? 12.319 -24.687 -19.317 1.00 85.19 92 ASP A CA 1
ATOM 694 C C . ASP A 1 92 ? 13.422 -24.543 -20.393 1.00 85.19 92 ASP A C 1
ATOM 696 O O . ASP A 1 92 ? 13.642 -25.450 -21.199 1.00 85.19 92 ASP A O 1
ATOM 700 N N . ASP A 1 93 ? 14.159 -23.424 -20.415 1.00 82.50 93 ASP A N 1
ATOM 701 C CA . ASP A 1 93 ? 15.229 -23.195 -21.388 1.00 82.50 93 ASP A CA 1
ATOM 702 C C . ASP A 1 93 ? 16.538 -23.898 -20.993 1.00 82.50 93 ASP A C 1
ATOM 704 O O . ASP A 1 93 ? 17.370 -23.371 -20.253 1.00 82.50 93 ASP A O 1
ATOM 708 N N . MET A 1 94 ? 16.778 -25.068 -21.584 1.00 86.44 94 MET A N 1
ATOM 709 C CA . MET A 1 94 ? 18.021 -25.835 -21.418 1.00 86.44 94 MET A CA 1
ATOM 710 C C . MET A 1 94 ? 19.253 -25.182 -22.090 1.00 86.44 94 MET A C 1
ATOM 712 O O . MET A 1 94 ? 20.400 -25.558 -21.819 1.00 86.44 94 MET A O 1
ATOM 716 N N . PHE A 1 95 ? 19.044 -24.208 -22.983 1.00 84.50 95 PHE A N 1
ATOM 717 C CA . PHE A 1 95 ? 20.109 -23.541 -23.734 1.00 84.50 95 PHE A CA 1
ATOM 718 C C . PHE A 1 95 ? 20.015 -22.015 -23.651 1.00 84.50 95 PHE A C 1
ATOM 720 O O . PHE A 1 95 ? 18.960 -21.416 -23.844 1.00 84.50 95 PHE A O 1
ATOM 727 N N . ILE A 1 96 ? 21.172 -21.388 -23.442 1.00 91.81 96 ILE A N 1
ATOM 728 C CA . ILE A 1 96 ? 21.394 -19.952 -23.569 1.00 91.81 96 ILE A CA 1
ATOM 729 C C . ILE A 1 96 ? 21.874 -19.660 -24.993 1.00 91.81 96 ILE A C 1
ATOM 731 O O . ILE A 1 96 ? 22.995 -20.022 -25.367 1.00 91.81 96 ILE A O 1
ATOM 735 N N . ASN A 1 97 ? 21.045 -18.972 -25.777 1.00 78.19 97 ASN A N 1
ATOM 736 C CA . ASN A 1 97 ? 21.359 -18.542 -27.140 1.00 78.19 97 ASN A CA 1
ATOM 737 C C . ASN A 1 97 ? 22.550 -17.577 -27.148 1.00 78.19 97 ASN A C 1
ATOM 739 O O . ASN A 1 97 ? 23.478 -17.746 -27.942 1.00 78.19 97 ASN A O 1
ATOM 743 N N . THR A 1 98 ? 22.541 -16.594 -26.240 1.00 87.81 98 THR A N 1
ATOM 744 C CA . THR A 1 98 ? 23.601 -15.584 -26.124 1.00 87.81 98 THR A CA 1
ATOM 745 C C . THR A 1 98 ? 23.859 -15.218 -24.666 1.00 87.81 98 THR A C 1
ATOM 747 O O . THR A 1 98 ? 22.944 -14.844 -23.938 1.00 87.81 98 THR A O 1
ATOM 750 N N . LEU A 1 99 ? 25.125 -15.271 -24.261 1.00 95.56 99 LEU A N 1
ATOM 751 C CA . LEU A 1 99 ? 25.646 -14.717 -23.017 1.00 95.56 99 LEU A CA 1
ATOM 752 C C . LEU A 1 99 ? 26.578 -13.552 -23.367 1.00 95.56 99 LEU A C 1
ATOM 754 O O . LEU A 1 99 ? 27.648 -13.771 -23.931 1.00 95.56 99 LEU A O 1
ATOM 758 N N . GLU A 1 100 ? 26.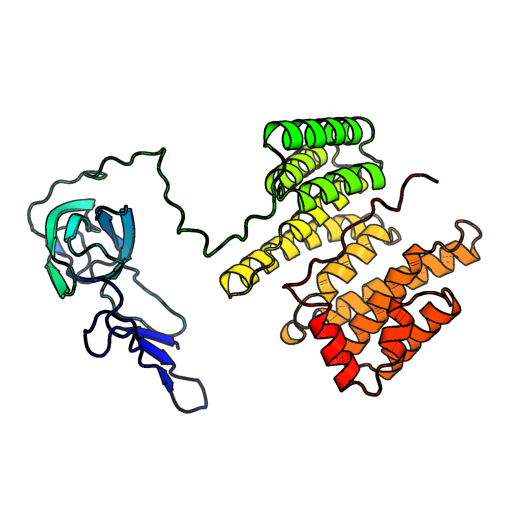189 -12.328 -23.022 1.00 96.12 100 GLU A N 1
ATOM 759 C CA . GLU A 1 100 ? 27.039 -11.137 -23.122 1.00 96.12 100 GLU A CA 1
ATOM 760 C C . GLU A 1 100 ? 27.533 -10.739 -21.729 1.00 96.12 100 GLU A C 1
ATOM 762 O O . GLU A 1 100 ? 26.741 -10.557 -20.805 1.00 96.12 100 GLU A O 1
ATOM 767 N N . ILE A 1 101 ? 28.842 -10.546 -21.586 1.00 97.19 101 ILE A N 1
ATOM 768 C CA . ILE A 1 101 ? 29.467 -9.994 -20.386 1.00 97.19 101 ILE A CA 1
ATOM 769 C C . ILE A 1 101 ? 30.125 -8.680 -20.764 1.00 97.19 101 ILE A C 1
ATOM 771 O O . ILE A 1 101 ? 31.060 -8.634 -21.565 1.00 97.19 101 ILE A O 1
ATOM 775 N N . ARG A 1 102 ? 29.655 -7.603 -20.147 1.00 96.00 102 ARG A N 1
ATOM 776 C CA . ARG A 1 102 ? 30.313 -6.306 -20.177 1.00 96.00 102 ARG A CA 1
ATOM 777 C C . ARG A 1 102 ? 31.178 -6.173 -18.941 1.00 96.00 102 ARG A C 1
ATOM 779 O O . ARG A 1 102 ? 30.667 -6.042 -17.831 1.00 96.00 102 ARG A O 1
ATOM 786 N N . TRP A 1 103 ? 32.482 -6.200 -19.153 1.00 96.62 103 TRP A N 1
ATOM 787 C CA . TRP A 1 103 ? 33.477 -6.081 -18.100 1.00 96.62 103 TRP A CA 1
ATOM 788 C C . TRP A 1 103 ? 33.598 -4.627 -17.611 1.00 96.62 103 TRP A C 1
ATOM 790 O O . TRP A 1 103 ? 33.315 -3.697 -18.376 1.00 96.62 103 TRP A O 1
ATOM 800 N N . PRO A 1 104 ? 34.065 -4.391 -16.369 1.00 95.00 104 PRO A N 1
ATOM 801 C CA . PRO A 1 104 ? 34.312 -3.042 -15.847 1.00 95.00 104 PRO A CA 1
ATOM 802 C C . PRO A 1 104 ? 35.269 -2.207 -16.716 1.00 95.00 104 PRO A C 1
ATOM 804 O O . PRO A 1 104 ? 35.114 -0.990 -16.824 1.00 95.00 104 PRO A O 1
ATOM 807 N N . SER A 1 105 ? 36.188 -2.864 -17.431 1.00 93.12 105 SER A N 1
ATOM 808 C CA . SER A 1 105 ? 37.056 -2.280 -18.467 1.00 93.12 105 SER A CA 1
ATOM 809 C C . SER A 1 105 ? 36.316 -1.689 -19.684 1.00 93.12 105 SER A C 1
ATOM 811 O O . SER A 1 105 ? 36.951 -1.129 -20.586 1.00 93.12 105 SER A O 1
ATOM 813 N N . ARG A 1 106 ? 34.979 -1.811 -19.731 1.00 90.56 106 ARG A N 1
ATOM 814 C CA . ARG A 1 106 ? 34.080 -1.505 -20.862 1.00 90.56 106 ARG A CA 1
ATOM 815 C C . ARG A 1 106 ? 34.267 -2.412 -22.076 1.00 90.56 106 ARG A C 1
ATOM 817 O O . ARG A 1 106 ? 33.762 -2.108 -23.157 1.00 90.56 106 ARG A O 1
ATOM 824 N N . ARG A 1 107 ? 35.003 -3.508 -21.915 1.00 93.38 107 ARG A N 1
ATOM 825 C CA . ARG A 1 107 ? 35.140 -4.541 -22.936 1.00 93.38 107 ARG A CA 1
ATOM 826 C C . ARG A 1 107 ? 33.941 -5.481 -22.898 1.00 93.38 107 ARG A C 1
ATOM 828 O O . ARG A 1 107 ? 33.360 -5.705 -21.836 1.00 93.38 107 ARG A O 1
ATOM 835 N N . VAL A 1 108 ? 33.588 -6.042 -24.049 1.00 94.75 108 VAL A N 1
ATOM 836 C CA . VAL A 1 108 ? 32.440 -6.943 -24.187 1.00 94.75 108 VAL A CA 1
ATOM 837 C C . VAL A 1 108 ? 32.903 -8.316 -24.654 1.00 94.75 108 VAL A C 1
ATOM 839 O O . VAL A 1 108 ? 33.603 -8.429 -25.657 1.00 94.75 108 VAL A O 1
ATOM 842 N N . GLN A 1 109 ? 32.501 -9.352 -23.923 1.00 94.25 109 GLN A N 1
ATOM 843 C CA . GLN A 1 109 ? 32.667 -10.757 -24.280 1.00 94.25 109 GLN A CA 1
ATOM 844 C C . GLN A 1 109 ? 31.306 -11.352 -24.617 1.00 94.25 109 GLN A C 1
ATOM 846 O O . GLN A 1 109 ? 30.354 -11.146 -23.870 1.00 94.25 109 GLN A O 1
ATOM 851 N N . VAL A 1 110 ? 31.223 -12.118 -25.703 1.00 93.44 110 VAL A N 1
ATOM 852 C CA . VAL A 1 110 ? 29.994 -12.809 -26.103 1.00 93.44 110 VAL A CA 1
ATOM 853 C C . VAL A 1 110 ? 30.279 -14.291 -26.287 1.00 93.44 110 VAL A C 1
ATOM 855 O O . VAL A 1 110 ? 31.304 -14.674 -26.848 1.00 93.44 110 VAL A O 1
ATOM 858 N N . MET A 1 111 ? 29.371 -15.121 -25.792 1.00 91.19 111 MET A N 1
ATOM 859 C CA . MET A 1 111 ? 29.364 -16.567 -25.974 1.00 91.19 111 MET A CA 1
ATOM 860 C C . MET A 1 111 ? 27.973 -16.992 -26.442 1.00 91.19 111 MET A C 1
ATOM 862 O O . MET A 1 111 ? 26.977 -16.384 -26.054 1.00 91.19 111 MET A O 1
ATOM 866 N N . HIS A 1 112 ? 27.898 -18.046 -27.249 1.00 90.50 112 HIS A N 1
ATOM 867 C CA . HIS A 1 112 ? 26.641 -18.547 -27.805 1.00 90.50 112 HIS A CA 1
ATOM 868 C C . HIS A 1 112 ? 26.444 -20.025 -27.489 1.00 90.50 112 HIS A C 1
ATOM 870 O O . HIS A 1 112 ? 27.417 -20.743 -27.251 1.00 90.50 112 HIS A O 1
ATOM 876 N N . ASN A 1 113 ? 25.187 -20.470 -27.538 1.00 86.06 113 ASN A N 1
ATOM 877 C CA . ASN A 1 113 ? 24.787 -21.876 -27.420 1.00 86.06 113 ASN A CA 1
ATOM 878 C C . ASN A 1 113 ? 25.368 -22.573 -26.177 1.00 86.06 113 ASN A C 1
ATOM 880 O O . ASN A 1 113 ? 25.922 -23.672 -26.252 1.00 86.06 113 ASN A O 1
ATOM 884 N N . LEU A 1 114 ? 25.259 -21.922 -25.017 1.00 91.38 114 LEU A N 1
ATOM 885 C CA . LEU A 1 114 ? 25.698 -22.506 -23.753 1.00 91.38 114 LEU A CA 1
ATOM 886 C C . LEU A 1 114 ? 24.593 -23.390 -23.182 1.00 91.38 114 LEU A C 1
ATOM 888 O O . LEU A 1 114 ? 23.436 -22.993 -23.135 1.00 91.38 114 LEU A O 1
ATOM 892 N N . ARG A 1 115 ? 24.955 -24.584 -22.715 1.00 91.44 115 ARG A N 1
ATOM 893 C CA . ARG A 1 115 ? 24.040 -25.458 -21.971 1.00 91.44 115 ARG A CA 1
ATOM 894 C C . ARG A 1 115 ? 23.856 -24.950 -20.536 1.00 91.44 115 ARG A C 1
ATOM 896 O O . ARG A 1 115 ? 24.850 -24.547 -19.926 1.00 91.44 115 ARG A O 1
ATOM 903 N N . ALA A 1 116 ? 22.625 -25.004 -20.038 1.00 93.12 116 ALA A N 1
ATOM 904 C CA . ALA A 1 116 ? 22.251 -24.723 -18.655 1.00 93.12 116 ALA A CA 1
ATOM 905 C C . ALA A 1 116 ? 22.784 -25.777 -17.655 1.00 93.12 116 ALA A C 1
ATOM 907 O O . ALA A 1 116 ? 23.532 -26.686 -18.030 1.00 93.12 116 ALA A O 1
ATOM 908 N N . ASP A 1 117 ? 22.386 -25.622 -16.394 1.00 92.81 117 ASP A N 1
ATOM 909 C CA . ASP A 1 117 ? 22.575 -26.505 -15.235 1.00 92.81 117 ASP A CA 1
ATOM 910 C C . ASP A 1 117 ? 24.031 -26.690 -14.835 1.00 92.81 117 ASP A C 1
ATOM 912 O O . ASP A 1 117 ? 24.529 -27.798 -14.623 1.00 92.81 117 ASP A O 1
ATOM 916 N N . LYS A 1 118 ? 24.758 -25.572 -14.808 1.00 93.69 118 LYS A N 1
ATOM 917 C CA . LYS A 1 118 ? 26.160 -25.566 -14.411 1.00 93.69 118 LYS A CA 1
ATOM 918 C C . LYS A 1 118 ? 26.625 -24.209 -13.921 1.00 93.69 118 LYS A C 1
ATOM 920 O O . LYS A 1 118 ? 26.111 -23.155 -14.302 1.00 93.69 118 LYS A O 1
ATOM 925 N N . ILE A 1 119 ? 27.724 -24.259 -13.179 1.00 96.25 119 ILE A N 1
ATOM 926 C CA . ILE A 1 119 ? 28.535 -23.092 -12.855 1.00 96.25 119 ILE A CA 1
ATOM 927 C C . ILE A 1 119 ? 29.656 -22.968 -13.885 1.00 96.25 119 ILE A C 1
ATOM 929 O O . ILE A 1 119 ? 30.413 -23.912 -14.118 1.00 96.25 119 ILE A O 1
ATOM 933 N N . ILE A 1 120 ? 29.806 -21.788 -14.481 1.00 96.44 120 ILE A N 1
ATOM 934 C CA . ILE A 1 120 ? 30.919 -21.466 -15.378 1.00 96.44 120 ILE A CA 1
ATOM 935 C C . ILE A 1 120 ? 31.803 -20.422 -14.705 1.00 96.44 120 ILE A C 1
ATOM 937 O O . ILE A 1 120 ? 31.333 -19.367 -14.283 1.00 96.44 120 ILE A O 1
ATOM 941 N N . THR A 1 121 ? 33.106 -20.694 -14.627 1.00 97.19 121 THR A N 1
ATOM 942 C CA . THR A 1 121 ? 34.090 -19.663 -14.282 1.00 97.19 121 THR A CA 1
ATOM 943 C C . THR A 1 121 ? 34.615 -19.019 -15.558 1.00 97.19 121 THR A C 1
ATOM 945 O O . THR A 1 121 ? 35.129 -19.720 -16.426 1.00 97.19 121 THR A O 1
ATOM 948 N N . LEU A 1 122 ? 34.534 -17.694 -15.651 1.00 97.25 122 LEU A N 1
ATOM 949 C CA . LEU A 1 122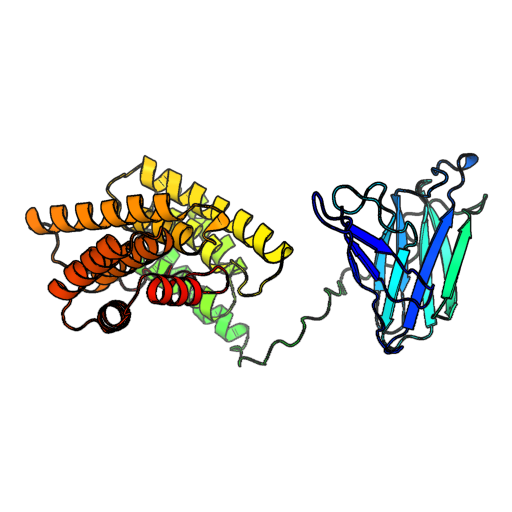 ? 35.029 -16.915 -16.780 1.00 97.25 122 LEU A CA 1
ATOM 950 C C . LEU A 1 122 ? 36.018 -15.861 -16.289 1.00 97.25 122 LEU A C 1
ATOM 952 O O . LEU A 1 122 ? 35.694 -15.031 -15.442 1.00 97.25 122 LEU A O 1
ATOM 956 N N . GLN A 1 123 ? 37.228 -15.895 -16.841 1.00 97.12 123 GLN A N 1
ATOM 957 C CA . GLN A 1 123 ? 38.227 -14.853 -16.646 1.00 97.12 123 GLN A CA 1
ATOM 958 C C . GLN A 1 123 ? 38.206 -13.895 -17.833 1.00 97.12 123 GLN A C 1
ATOM 960 O O . GLN A 1 123 ? 38.164 -14.351 -18.973 1.00 97.12 123 GLN A O 1
ATOM 965 N N . GLU A 1 124 ? 38.288 -12.589 -17.566 1.00 96.31 124 GLU A N 1
ATOM 966 C CA . GLU A 1 124 ? 38.346 -11.558 -18.601 1.00 96.31 124 GLU A CA 1
ATOM 967 C C . GLU A 1 124 ? 39.507 -11.827 -19.588 1.00 96.31 124 GLU A C 1
ATOM 969 O O . GLU A 1 124 ? 40.690 -11.836 -19.195 1.00 96.31 124 GLU A O 1
ATOM 974 N N . PRO A 1 125 ? 39.200 -12.046 -20.880 1.00 93.38 125 PRO A N 1
ATOM 975 C CA . PRO A 1 125 ? 40.197 -12.165 -21.935 1.00 93.38 125 PRO A CA 1
ATOM 976 C C . PRO A 1 125 ? 40.991 -10.867 -22.125 1.00 93.38 125 PRO A C 1
ATOM 978 O O . PRO A 1 125 ? 40.475 -9.765 -21.939 1.00 93.38 125 PRO A O 1
ATOM 981 N N . ALA A 1 126 ? 42.258 -10.995 -22.522 1.00 83.62 126 ALA A N 1
ATOM 982 C CA . ALA A 1 126 ? 43.148 -9.848 -22.711 1.00 83.62 126 ALA A CA 1
ATOM 983 C C . ALA A 1 126 ? 42.725 -8.939 -23.879 1.00 83.62 126 ALA A C 1
ATOM 985 O O . ALA A 1 126 ? 42.923 -7.728 -23.797 1.00 83.62 126 ALA A O 1
ATOM 986 N N . ASP A 1 127 ? 42.085 -9.502 -24.909 1.00 85.62 127 ASP A N 1
ATOM 987 C CA . ASP A 1 127 ? 41.743 -8.819 -26.158 1.00 85.62 127 ASP A CA 1
ATOM 988 C C . ASP A 1 127 ? 40.248 -8.947 -26.443 1.00 85.62 127 ASP A C 1
ATOM 990 O O . ASP A 1 127 ? 39.751 -9.997 -26.838 1.00 85.62 127 ASP A O 1
ATOM 994 N N . LEU A 1 128 ? 39.514 -7.861 -26.200 1.00 87.81 128 LEU A N 1
ATOM 995 C CA . LEU A 1 128 ? 38.068 -7.788 -26.389 1.00 87.81 128 LEU A CA 1
ATOM 996 C C . LEU A 1 128 ? 37.680 -6.403 -26.913 1.00 87.81 128 LEU A C 1
ATOM 998 O O . LEU A 1 128 ? 38.311 -5.410 -26.528 1.00 87.81 128 LEU A O 1
ATOM 1002 N N . PRO A 1 129 ? 36.623 -6.306 -27.736 1.00 84.44 129 PRO A N 1
ATOM 1003 C CA . PRO A 1 129 ? 36.153 -5.035 -28.265 1.00 84.44 129 PRO A CA 1
ATOM 1004 C C . PRO A 1 129 ? 35.580 -4.140 -27.158 1.00 84.44 129 PRO A C 1
ATOM 1006 O O . PRO A 1 129 ? 34.870 -4.600 -26.262 1.00 84.44 129 PRO A O 1
ATOM 1009 N N . LYS A 1 130 ? 35.851 -2.832 -27.247 1.00 83.69 130 LYS A N 1
ATOM 1010 C CA . LYS A 1 130 ? 35.222 -1.795 -26.413 1.00 83.69 130 LYS A CA 1
ATOM 1011 C C . LYS A 1 130 ? 33.987 -1.252 -27.125 1.00 83.69 130 LYS A C 1
ATOM 1013 O O . LYS A 1 130 ? 34.067 -0.270 -27.857 1.00 83.69 130 LYS A O 1
ATOM 1018 N N . VAL A 1 131 ? 32.856 -1.915 -26.930 1.00 78.75 131 VAL A N 1
ATOM 1019 C CA . VAL A 1 131 ? 31.567 -1.559 -27.542 1.00 78.75 131 VAL A CA 1
ATOM 1020 C C . VAL A 1 131 ? 30.487 -1.441 -26.473 1.00 78.75 131 VAL A C 1
ATOM 1022 O O . VAL A 1 131 ? 30.612 -2.001 -25.388 1.00 78.75 131 VAL A O 1
ATOM 1025 N N . ALA A 1 132 ? 29.431 -0.674 -26.754 1.00 68.00 132 ALA A N 1
ATOM 1026 C CA . ALA A 1 132 ? 28.377 -0.421 -25.775 1.00 68.00 132 ALA A CA 1
ATOM 1027 C C . ALA A 1 132 ? 27.524 -1.664 -25.489 1.00 68.00 132 ALA A C 1
ATOM 1029 O O . ALA A 1 132 ? 27.136 -1.847 -24.349 1.00 68.00 132 ALA A O 1
ATOM 1030 N N . SER A 1 133 ? 27.219 -2.490 -26.488 1.00 71.12 133 SER A N 1
ATOM 1031 C CA . SER A 1 133 ? 26.612 -3.827 -26.395 1.00 71.12 133 SER A CA 1
ATOM 1032 C C . SER A 1 133 ? 26.661 -4.444 -27.794 1.00 71.12 133 SER A C 1
ATOM 1034 O O . SER A 1 133 ? 26.685 -3.702 -28.778 1.00 71.12 133 SER A O 1
ATOM 1036 N N . LEU A 1 134 ? 26.705 -5.769 -27.887 1.00 70.50 134 LEU A N 1
ATOM 1037 C CA . LEU A 1 134 ? 26.612 -6.512 -29.146 1.00 70.50 134 LEU A CA 1
ATOM 1038 C C . L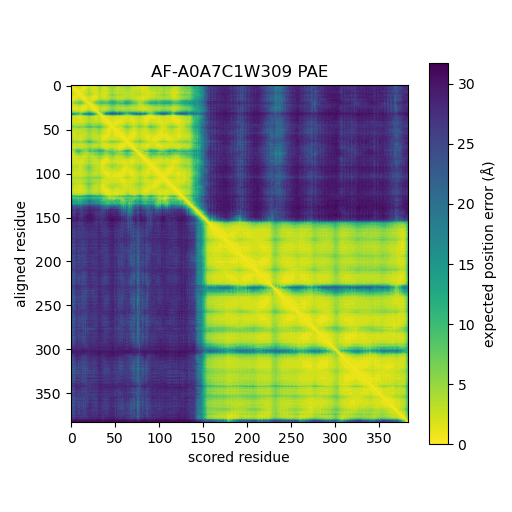EU A 1 134 ? 25.232 -7.160 -29.329 1.00 70.50 134 LEU A C 1
ATOM 1040 O O . LEU A 1 134 ? 24.914 -7.605 -30.429 1.00 70.50 134 LEU A O 1
ATOM 1044 N N . ILE A 1 135 ? 24.395 -7.161 -28.288 1.00 70.62 135 ILE A N 1
ATOM 1045 C CA . ILE A 1 135 ? 22.983 -7.536 -28.369 1.00 70.62 135 ILE A CA 1
ATOM 1046 C C . ILE A 1 135 ? 22.159 -6.299 -28.780 1.00 70.62 135 ILE A C 1
ATOM 1048 O O . ILE A 1 135 ? 22.155 -5.294 -28.059 1.00 70.62 135 ILE A O 1
ATOM 1052 N N . PRO A 1 136 ? 21.431 -6.337 -29.914 1.00 58.16 136 PRO A N 1
ATOM 1053 C CA . PRO A 1 136 ? 20.472 -5.296 -30.263 1.00 58.16 136 PRO A CA 1
ATOM 1054 C C . PRO A 1 136 ? 19.404 -5.196 -29.171 1.00 58.16 136 PRO A C 1
ATOM 1056 O O . PRO A 1 136 ? 18.710 -6.167 -28.879 1.00 58.16 136 PRO A O 1
ATOM 1059 N N . THR A 1 137 ? 19.263 -4.025 -28.551 1.00 53.97 137 THR A N 1
ATOM 1060 C CA . THR A 1 137 ? 18.147 -3.770 -27.634 1.00 53.97 137 THR A CA 1
ATOM 1061 C C . THR A 1 137 ? 16.932 -3.405 -28.471 1.00 53.97 137 THR A C 1
ATOM 1063 O O . THR A 1 137 ? 16.821 -2.276 -28.946 1.00 53.97 137 THR A O 1
ATOM 1066 N N . ASP A 1 138 ? 16.031 -4.365 -28.666 1.00 47.03 138 ASP A N 1
ATOM 1067 C CA . ASP A 1 138 ? 14.694 -4.081 -29.175 1.00 47.03 138 ASP A CA 1
ATOM 1068 C C . ASP A 1 138 ? 13.960 -3.263 -28.100 1.00 47.03 138 ASP A C 1
ATOM 1070 O O . ASP A 1 138 ? 13.493 -3.798 -27.090 1.00 47.03 138 ASP A O 1
ATOM 1074 N N . ARG A 1 139 ? 13.971 -1.930 -28.244 1.00 44.84 139 ARG A N 1
ATOM 1075 C CA . ARG A 1 139 ? 13.417 -0.994 -27.246 1.00 44.84 139 ARG A CA 1
ATOM 1076 C C . ARG A 1 139 ? 11.921 -1.218 -27.000 1.00 44.84 139 ARG A C 1
ATOM 1078 O O . ARG A 1 139 ? 11.427 -0.792 -25.959 1.00 44.84 139 ARG A O 1
ATOM 1085 N N . ASP A 1 140 ? 11.250 -1.940 -27.895 1.00 40.19 140 ASP A N 1
ATOM 1086 C CA . ASP A 1 140 ? 9.810 -2.183 -27.858 1.00 40.19 140 ASP A CA 1
ATOM 1087 C C . ASP A 1 140 ? 9.416 -3.477 -27.121 1.00 40.19 140 ASP A C 1
ATOM 1089 O O . ASP A 1 140 ? 8.232 -3.728 -26.896 1.00 40.19 140 ASP A O 1
ATOM 1093 N N . LYS A 1 141 ? 10.387 -4.280 -26.657 1.00 39.69 141 LYS A N 1
ATOM 1094 C CA . LYS A 1 141 ? 10.145 -5.499 -25.861 1.00 39.69 141 LYS A CA 1
ATOM 1095 C C . LYS A 1 141 ? 10.843 -5.445 -24.505 1.00 39.69 141 LYS A C 1
ATOM 1097 O O . LYS A 1 141 ? 11.626 -6.322 -24.145 1.00 39.69 141 LYS A O 1
ATOM 1102 N N . VAL A 1 142 ? 10.544 -4.423 -23.704 1.00 35.56 142 VAL A N 1
ATOM 1103 C CA . VAL A 1 142 ? 10.884 -4.452 -22.274 1.00 35.56 142 VAL A CA 1
ATOM 1104 C C . VAL A 1 142 ? 9.978 -5.476 -21.590 1.00 35.56 142 VAL A C 1
ATOM 1106 O O . VAL A 1 142 ? 8.841 -5.185 -21.223 1.00 35.56 142 VAL A O 1
ATOM 1109 N N . MET A 1 143 ? 10.479 -6.699 -21.429 1.00 40.00 143 MET A N 1
ATOM 1110 C CA . MET A 1 143 ? 9.799 -7.742 -20.672 1.00 40.00 143 MET A CA 1
ATOM 1111 C C . MET A 1 143 ? 9.939 -7.422 -19.179 1.00 40.00 143 MET A C 1
ATOM 1113 O O . MET A 1 143 ? 10.953 -7.711 -18.545 1.00 40.00 143 MET A O 1
ATOM 1117 N N . MET A 1 144 ? 8.928 -6.762 -18.608 1.00 35.97 144 MET A N 1
ATOM 1118 C CA . MET A 1 144 ? 8.724 -6.797 -17.159 1.00 35.97 144 MET A CA 1
ATOM 1119 C C . MET A 1 144 ? 8.531 -8.264 -16.736 1.00 35.97 144 MET A C 1
ATOM 1121 O O . MET A 1 144 ? 7.959 -9.032 -17.515 1.00 35.97 144 MET A O 1
ATOM 1125 N N . PRO A 1 145 ? 8.973 -8.678 -15.532 1.00 34.28 145 PRO A N 1
ATOM 1126 C CA . PRO A 1 145 ? 8.723 -10.035 -15.055 1.00 34.28 145 PRO A CA 1
ATOM 1127 C C . PRO A 1 145 ? 7.221 -10.350 -15.164 1.00 34.28 145 PRO A C 1
ATOM 1129 O O . PRO A 1 145 ? 6.402 -9.458 -14.903 1.00 34.28 145 PRO A O 1
ATOM 1132 N N . PRO A 1 146 ? 6.838 -11.578 -15.564 1.00 31.56 146 PRO A N 1
ATOM 1133 C CA . PRO A 1 146 ? 5.439 -11.922 -15.753 1.00 31.56 146 PRO A CA 1
ATOM 1134 C C . PRO A 1 146 ? 4.683 -11.648 -14.453 1.00 31.56 146 PRO A C 1
ATOM 1136 O O . PRO A 1 146 ? 5.075 -12.117 -13.380 1.00 31.56 146 PRO A O 1
ATOM 1139 N N . LYS A 1 147 ? 3.602 -10.860 -14.536 1.00 35.94 147 LYS A N 1
ATOM 1140 C CA . LYS A 1 147 ? 2.654 -10.713 -13.428 1.00 35.94 147 LYS A CA 1
ATOM 1141 C C . LYS A 1 147 ? 2.213 -12.122 -13.031 1.00 35.94 147 LYS A C 1
ATOM 1143 O O . LYS A 1 147 ? 1.509 -12.778 -13.794 1.00 35.94 147 LYS A O 1
ATOM 1148 N N . ARG A 1 148 ? 2.613 -12.586 -11.842 1.00 35.31 148 ARG A N 1
ATOM 1149 C CA . ARG A 1 148 ? 1.991 -13.755 -11.208 1.00 35.31 148 ARG A CA 1
ATOM 1150 C C . ARG A 1 148 ? 0.482 -13.506 -11.169 1.00 35.31 148 ARG A C 1
ATOM 1152 O O . ARG A 1 148 ? 0.057 -12.519 -10.577 1.00 35.31 148 ARG A O 1
ATOM 1159 N N . GLY A 1 149 ? -0.257 -14.378 -11.859 1.00 37.38 149 GLY A N 1
ATOM 1160 C CA . GLY A 1 149 ? -1.714 -14.515 -11.888 1.00 37.38 149 GLY A CA 1
ATOM 1161 C C . GLY A 1 149 ? -2.513 -13.266 -11.530 1.00 37.38 149 GLY A C 1
ATOM 1162 O O . GLY A 1 149 ? -2.988 -13.148 -10.405 1.00 37.38 149 GLY A O 1
ATOM 1163 N N . ALA A 1 150 ? -2.728 -12.368 -12.492 1.00 35.28 150 ALA A N 1
ATOM 1164 C CA . ALA A 1 150 ? -3.919 -11.536 -12.421 1.00 35.28 150 ALA A CA 1
ATOM 1165 C C . ALA A 1 150 ? -5.098 -12.425 -12.835 1.00 35.28 150 ALA A C 1
ATOM 1167 O O . ALA A 1 150 ? -5.173 -12.867 -13.981 1.00 35.28 150 ALA A O 1
ATOM 1168 N N . THR A 1 151 ? -5.993 -12.715 -11.894 1.00 32.62 151 THR A N 1
ATOM 1169 C CA . THR A 1 151 ? -7.357 -13.127 -12.223 1.00 32.62 151 THR A CA 1
ATOM 1170 C C . THR A 1 151 ? -7.922 -12.145 -13.254 1.00 32.62 151 THR A C 1
ATOM 1172 O O . THR A 1 151 ? -7.702 -10.938 -13.112 1.00 32.62 151 THR A O 1
ATOM 1175 N N . PRO A 1 152 ? -8.620 -12.613 -14.301 1.00 37.19 152 PRO A N 1
ATOM 1176 C CA . PRO A 1 152 ? -9.244 -11.717 -15.256 1.00 37.19 152 PRO A CA 1
ATOM 1177 C C . PRO A 1 152 ? -10.454 -11.069 -14.576 1.00 37.19 152 PRO A C 1
ATOM 1179 O O . PRO A 1 152 ? -11.578 -11.550 -14.675 1.00 37.19 152 PRO A O 1
ATOM 1182 N N . GLU A 1 153 ? -10.228 -9.983 -13.839 1.00 46.25 153 GLU A N 1
ATOM 1183 C CA . GLU A 1 153 ? -11.289 -9.013 -13.595 1.00 46.25 153 GLU A CA 1
ATOM 1184 C C . GLU A 1 153 ? -11.636 -8.417 -14.959 1.00 46.25 153 GLU A C 1
ATOM 1186 O O . GLU A 1 153 ? -10.763 -7.939 -15.679 1.00 46.25 153 GLU A O 1
ATOM 1191 N N . MET A 1 154 ? -12.895 -8.541 -15.359 1.00 42.78 154 MET A N 1
ATOM 1192 C CA . MET A 1 154 ? -13.408 -8.119 -16.657 1.00 42.78 154 MET A CA 1
ATOM 1193 C C . MET A 1 154 ? -13.224 -6.596 -16.814 1.00 42.78 154 MET A C 1
ATOM 1195 O O . MET A 1 154 ? -14.044 -5.806 -16.352 1.00 42.78 154 MET A O 1
ATOM 1199 N N . VAL A 1 155 ? -12.099 -6.178 -17.402 1.00 59.25 155 VAL A N 1
ATOM 1200 C CA . VAL A 1 155 ? -11.744 -4.766 -17.587 1.00 59.25 155 VAL A CA 1
ATOM 1201 C C . VAL A 1 155 ? -12.515 -4.225 -18.790 1.00 59.25 155 VAL A C 1
ATOM 1203 O O . VAL A 1 155 ? -12.372 -4.745 -19.896 1.00 59.25 155 VAL A O 1
ATOM 1206 N N . LEU A 1 156 ? -13.310 -3.171 -18.578 1.00 71.06 156 LEU A N 1
ATOM 1207 C CA . LEU A 1 156 ? -13.927 -2.373 -19.646 1.00 71.06 156 LEU A CA 1
ATOM 1208 C C . LEU A 1 156 ? -12.923 -2.115 -20.793 1.00 71.06 156 LEU A C 1
ATOM 1210 O O . LEU A 1 156 ? -11.749 -1.823 -20.512 1.00 71.06 156 LEU A O 1
ATOM 1214 N N . PRO A 1 157 ? -13.348 -2.171 -22.070 1.00 82.62 157 PRO A N 1
ATOM 1215 C CA . PRO A 1 157 ? -12.472 -1.886 -23.200 1.00 82.62 157 PRO A CA 1
ATOM 1216 C C . PRO A 1 157 ? -11.718 -0.557 -23.017 1.00 82.62 157 PRO A C 1
ATOM 1218 O O . PRO A 1 157 ? -12.294 0.403 -22.495 1.00 82.62 157 PRO A O 1
ATOM 1221 N N . PRO A 1 158 ? -10.440 -0.450 -23.434 1.00 82.69 158 PRO A N 1
ATOM 1222 C CA . PRO A 1 158 ? -9.644 0.764 -23.230 1.00 82.69 158 PRO A CA 1
ATOM 1223 C C . PRO A 1 158 ? -10.318 2.051 -23.724 1.00 82.69 158 PRO A C 1
ATOM 1225 O O . PRO A 1 158 ? -10.247 3.064 -23.039 1.00 82.69 158 PRO A O 1
ATOM 1228 N N . ALA A 1 159 ? -11.021 2.000 -24.859 1.00 85.25 159 ALA A N 1
ATOM 1229 C CA . ALA A 1 159 ? -11.732 3.151 -25.418 1.00 85.25 159 ALA A CA 1
ATOM 1230 C C . ALA A 1 159 ? -12.903 3.620 -24.535 1.00 85.25 159 ALA A C 1
ATOM 1232 O O . ALA A 1 159 ? -13.097 4.818 -24.348 1.00 85.25 159 ALA A O 1
ATOM 1233 N N . GLU A 1 160 ? -13.657 2.687 -23.950 1.00 86.25 160 GLU A N 1
ATOM 1234 C CA . GLU A 1 160 ? -14.768 3.013 -23.048 1.00 86.25 160 GLU A CA 1
ATOM 1235 C C . GLU A 1 160 ? -14.259 3.585 -21.722 1.00 86.25 160 GLU A C 1
ATOM 1237 O O . GLU A 1 160 ? -14.800 4.571 -21.220 1.00 86.25 160 GLU A O 1
ATOM 1242 N N . ARG A 1 161 ? -13.171 3.016 -21.180 1.00 85.94 161 ARG A N 1
ATOM 1243 C CA . ARG A 1 161 ? -12.487 3.576 -20.003 1.00 85.94 161 ARG A CA 1
ATOM 1244 C C . ARG A 1 161 ? -12.007 4.994 -20.276 1.00 85.94 161 ARG A C 1
ATOM 1246 O O . ARG A 1 161 ? -12.206 5.872 -19.439 1.00 85.94 161 ARG A O 1
ATOM 1253 N N . ASP A 1 162 ? -11.409 5.214 -21.444 1.00 90.94 162 ASP A N 1
ATOM 1254 C CA . ASP A 1 162 ? -10.891 6.522 -21.811 1.00 90.94 162 ASP A CA 1
ATOM 1255 C C . ASP A 1 162 ? -12.007 7.564 -21.915 1.00 90.94 162 ASP A C 1
ATOM 1257 O O . ASP A 1 162 ? -11.896 8.613 -21.285 1.00 90.94 162 ASP A O 1
ATOM 1261 N N . ALA A 1 163 ? -13.112 7.237 -22.593 1.00 91.88 163 ALA A N 1
ATOM 1262 C CA . ALA A 1 163 ? -14.267 8.119 -22.735 1.00 91.88 163 ALA A CA 1
ATOM 1263 C C . ALA A 1 163 ? -14.868 8.534 -21.379 1.00 91.88 163 ALA A C 1
ATOM 1265 O O . ALA A 1 163 ? -15.051 9.726 -21.126 1.00 91.88 163 ALA A O 1
ATOM 1266 N N . ILE A 1 164 ? -15.109 7.569 -20.480 1.00 91.25 164 ILE A N 1
ATOM 1267 C CA . ILE A 1 164 ? -15.670 7.828 -19.141 1.00 91.25 164 ILE A CA 1
ATOM 1268 C C . ILE A 1 164 ? -14.751 8.751 -18.334 1.00 91.25 164 ILE A C 1
ATOM 1270 O O . ILE A 1 164 ? -15.206 9.711 -17.708 1.00 91.25 164 ILE A O 1
ATOM 1274 N N . LEU A 1 165 ? -13.452 8.449 -18.317 1.00 94.88 165 LEU A N 1
ATOM 1275 C CA . LEU A 1 165 ? -12.491 9.213 -17.529 1.00 94.88 165 LEU A CA 1
ATOM 1276 C C . LEU A 1 165 ? -12.266 10.610 -18.111 1.00 94.88 165 LEU A C 1
ATOM 1278 O O . LEU A 1 165 ? -12.205 11.563 -17.342 1.00 94.88 165 LEU A O 1
ATOM 1282 N N . SER A 1 166 ? -12.233 10.755 -19.436 1.00 96.00 166 SER A N 1
ATOM 1283 C CA . SER A 1 166 ? -12.094 12.051 -20.111 1.00 96.00 166 SER A CA 1
ATOM 1284 C C . SER A 1 166 ? -13.295 12.968 -19.847 1.00 96.00 166 SER A C 1
ATOM 1286 O O . SER A 1 166 ? -13.122 14.163 -19.603 1.00 96.00 166 SER A O 1
ATOM 1288 N N . GLU A 1 167 ? -14.518 12.426 -19.812 1.00 96.25 167 GLU A N 1
ATOM 1289 C CA . GLU A 1 167 ? -15.713 13.197 -19.441 1.00 96.25 167 GLU A CA 1
ATOM 1290 C C . GLU A 1 167 ? -15.636 13.699 -17.988 1.00 96.25 167 GLU A C 1
ATOM 1292 O O . GLU A 1 167 ? -15.950 14.855 -17.690 1.00 96.25 167 GLU A O 1
ATOM 1297 N N . LEU A 1 168 ? -15.199 12.839 -17.064 1.00 95.50 168 LEU A N 1
ATOM 1298 C CA . LEU A 1 168 ? -15.026 13.206 -15.659 1.00 95.50 168 LEU A CA 1
ATOM 1299 C C . LEU A 1 168 ? -13.896 14.230 -15.470 1.00 95.50 168 LEU A C 1
ATOM 1301 O O . LEU A 1 168 ? -14.070 15.173 -14.702 1.00 95.50 168 LEU A O 1
ATOM 1305 N N . GLU A 1 169 ? -12.785 14.107 -16.200 1.00 97.50 169 GLU A N 1
ATOM 1306 C CA . GLU A 1 169 ? -11.695 15.094 -16.208 1.00 97.50 169 GLU A CA 1
ATOM 1307 C C . GLU A 1 169 ? -12.188 16.471 -16.659 1.00 97.50 169 GLU A C 1
ATOM 1309 O O . GLU A 1 169 ? -11.870 17.475 -16.017 1.00 97.50 169 GLU A O 1
ATOM 1314 N N . ALA A 1 170 ? -13.016 16.532 -17.708 1.00 96.81 170 ALA A N 1
ATOM 1315 C CA . ALA A 1 170 ? -13.624 17.781 -18.161 1.00 96.81 170 ALA A CA 1
ATOM 1316 C C . ALA A 1 170 ? -14.502 18.417 -17.069 1.00 96.81 170 ALA A C 1
ATOM 1318 O O . ALA A 1 170 ? -14.414 19.621 -16.825 1.00 96.81 170 ALA A O 1
ATOM 1319 N N . LYS A 1 171 ? -15.296 17.615 -16.345 1.00 96.00 171 LYS A N 1
ATOM 1320 C CA . LYS A 1 171 ? -16.104 18.107 -15.214 1.00 96.00 171 LYS A CA 1
ATOM 1321 C C . LYS A 1 171 ? -15.239 18.664 -14.084 1.00 96.00 171 LYS A C 1
ATOM 1323 O O . LYS A 1 171 ? -15.575 19.716 -13.547 1.00 96.00 171 LYS A O 1
ATOM 1328 N N . VAL A 1 172 ? -14.123 18.009 -13.753 1.00 96.19 172 VAL A N 1
ATOM 1329 C CA . VAL A 1 172 ? -13.183 18.519 -12.740 1.00 96.19 172 VAL A CA 1
ATOM 1330 C C . VAL A 1 172 ? -12.534 19.825 -13.197 1.00 96.19 172 VAL A C 1
ATOM 1332 O O . VAL A 1 172 ? -12.431 20.752 -12.404 1.00 96.19 172 VAL A O 1
ATOM 1335 N N . ARG A 1 173 ? -12.144 19.942 -14.472 1.00 95.56 173 ARG A N 1
ATOM 1336 C CA . ARG A 1 173 ? -11.581 21.191 -15.017 1.00 95.56 173 ARG A CA 1
ATOM 1337 C C . ARG A 1 173 ? -12.577 22.349 -14.995 1.00 95.56 173 ARG A C 1
ATOM 1339 O O . ARG A 1 173 ? -12.179 23.475 -14.723 1.00 95.56 173 ARG A O 1
ATOM 1346 N N . ASN A 1 174 ? -13.857 22.073 -15.237 1.00 95.25 174 ASN A N 1
ATOM 1347 C CA . ASN A 1 174 ? -14.912 23.087 -15.186 1.00 95.25 174 ASN A CA 1
ATOM 1348 C C . ASN A 1 174 ? -15.265 23.505 -13.747 1.00 95.25 174 ASN A C 1
ATOM 1350 O O . ASN A 1 174 ? -15.685 24.639 -13.524 1.00 95.25 174 ASN A O 1
ATOM 1354 N N . HIS A 1 175 ? -15.075 22.610 -12.771 1.00 94.50 175 HIS A N 1
ATOM 1355 C CA . HIS A 1 175 ? -15.378 22.844 -11.355 1.00 94.50 175 HIS A CA 1
ATOM 1356 C C . HIS A 1 175 ? -14.203 22.437 -10.445 1.00 94.50 175 HIS A C 1
ATOM 1358 O O . HIS A 1 175 ? -14.330 21.512 -9.640 1.00 94.50 175 HIS A O 1
ATOM 1364 N N . PRO A 1 176 ? -13.049 23.124 -10.540 1.00 91.81 176 PRO A N 1
ATOM 1365 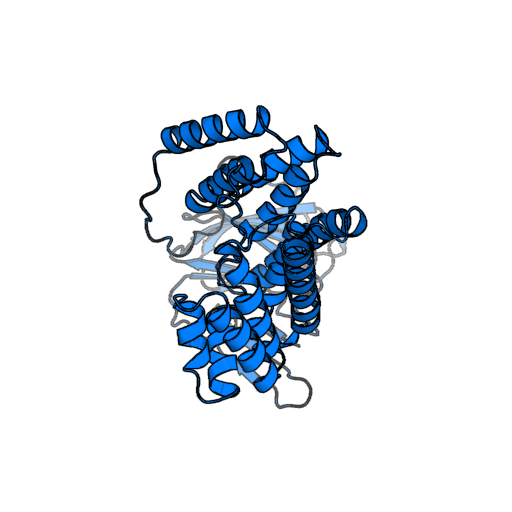C CA . PRO A 1 176 ? -11.812 22.700 -9.883 1.00 91.81 176 PRO A CA 1
ATOM 1366 C C . PRO A 1 176 ? -11.879 22.737 -8.350 1.00 91.81 176 PRO A C 1
ATOM 1368 O O . PRO A 1 176 ? -11.163 21.991 -7.687 1.00 91.81 176 PRO A O 1
ATOM 1371 N N . ASP A 1 177 ? -12.738 23.578 -7.770 1.00 93.06 177 ASP A N 1
ATOM 1372 C CA . ASP A 1 177 ? -12.922 23.664 -6.316 1.00 93.06 177 ASP A CA 1
ATOM 1373 C C . ASP A 1 177 ? -14.014 22.718 -5.777 1.00 93.06 177 ASP A C 1
ATOM 1375 O O . ASP A 1 177 ? -14.265 22.687 -4.575 1.00 93.06 177 ASP A O 1
ATOM 1379 N N . ASP A 1 178 ? -14.662 21.911 -6.624 1.00 93.88 178 ASP A N 1
ATOM 1380 C CA . ASP A 1 178 ? -15.659 20.936 -6.172 1.00 93.88 178 ASP A CA 1
ATOM 1381 C C . ASP A 1 178 ? -14.986 19.623 -5.734 1.00 93.88 178 ASP A C 1
ATOM 1383 O O . ASP A 1 178 ? -14.548 18.793 -6.541 1.00 93.88 178 ASP A O 1
ATOM 1387 N N . ILE A 1 179 ? -14.920 19.418 -4.415 1.00 92.06 179 ILE A N 1
ATOM 1388 C CA . ILE A 1 179 ? -14.315 18.227 -3.807 1.00 92.06 179 ILE A CA 1
ATOM 1389 C C . ILE A 1 179 ? -15.002 16.922 -4.228 1.00 92.06 179 ILE A C 1
ATOM 1391 O O . ILE A 1 179 ? -14.335 15.888 -4.336 1.00 92.06 179 ILE A O 1
ATOM 1395 N N . ALA A 1 180 ? -16.311 16.937 -4.467 1.00 90.50 180 ALA A N 1
ATOM 1396 C CA . ALA A 1 180 ? -17.088 15.735 -4.721 1.00 90.50 180 ALA A CA 1
ATOM 1397 C C . ALA A 1 180 ? -16.925 15.266 -6.165 1.00 90.50 180 ALA A C 1
ATOM 1399 O O . ALA A 1 180 ? -16.694 14.077 -6.395 1.00 90.50 180 ALA A O 1
ATOM 1400 N N . ILE A 1 181 ? -16.958 16.195 -7.127 1.00 93.44 181 ILE A N 1
ATOM 1401 C CA . ILE A 1 181 ? -16.688 15.901 -8.542 1.00 93.44 181 ILE A CA 1
ATOM 1402 C C . ILE A 1 181 ? -15.265 15.357 -8.696 1.00 93.44 181 ILE A C 1
ATOM 1404 O O . ILE A 1 181 ? -15.060 14.310 -9.317 1.00 93.44 181 ILE A O 1
ATOM 1408 N N . ALA A 1 182 ? -14.290 16.014 -8.064 1.00 94.81 182 ALA A N 1
ATOM 1409 C CA . ALA A 1 182 ? -12.898 15.590 -8.120 1.00 94.81 182 ALA A CA 1
ATOM 1410 C C . ALA A 1 182 ? -12.670 14.222 -7.452 1.00 94.81 182 ALA A C 1
ATOM 1412 O O . ALA A 1 182 ? -11.971 13.368 -8.003 1.00 94.81 182 ALA A O 1
ATOM 1413 N N . SER A 1 183 ? -13.340 13.958 -6.325 1.00 94.00 183 SER A N 1
ATOM 1414 C CA . SER A 1 183 ? -13.321 12.635 -5.687 1.00 94.00 183 SER A CA 1
ATOM 1415 C C . SER A 1 183 ? -13.974 11.567 -6.554 1.00 94.00 183 SER A C 1
ATOM 1417 O O . SER A 1 183 ? -13.442 10.469 -6.661 1.00 94.00 183 SER A O 1
ATOM 1419 N N . LYS A 1 184 ? -15.098 11.875 -7.212 1.00 93.81 184 LYS A N 1
ATOM 1420 C CA . LYS A 1 184 ? -15.796 10.935 -8.097 1.00 93.81 184 LYS A CA 1
ATOM 1421 C C . LYS A 1 184 ? -14.901 10.487 -9.250 1.00 93.81 184 LYS A C 1
ATOM 1423 O O . LYS A 1 184 ? -14.836 9.291 -9.525 1.00 93.81 184 LYS A O 1
ATOM 1428 N N . TYR A 1 185 ? -14.182 11.418 -9.879 1.00 95.81 185 TYR A N 1
ATOM 1429 C CA . TYR A 1 185 ? -13.172 11.089 -10.888 1.00 95.81 185 TYR A CA 1
ATOM 1430 C C . TYR A 1 185 ? -12.089 10.164 -10.319 1.00 95.81 185 TYR A C 1
ATOM 1432 O O . TYR A 1 185 ? -11.856 9.081 -10.855 1.00 95.81 185 TYR A O 1
ATOM 1440 N N . ARG A 1 186 ? -11.478 10.543 -9.191 1.00 95.31 186 ARG A N 1
ATOM 1441 C CA . ARG A 1 186 ? -10.394 9.770 -8.572 1.00 95.31 186 ARG A CA 1
ATOM 1442 C C . ARG A 1 186 ? -10.826 8.350 -8.189 1.00 95.31 186 ARG A C 1
ATOM 1444 O O . ARG A 1 186 ? -10.122 7.389 -8.490 1.00 95.31 186 ARG A O 1
ATOM 1451 N N . ILE A 1 187 ? -12.003 8.197 -7.584 1.00 91.81 187 ILE A N 1
ATOM 1452 C CA . ILE A 1 187 ? -12.560 6.887 -7.221 1.00 91.81 187 ILE A CA 1
ATOM 1453 C C . ILE A 1 187 ? -12.882 6.054 -8.466 1.00 91.81 187 ILE A C 1
ATOM 1455 O O . ILE A 1 187 ? -12.705 4.835 -8.444 1.00 91.81 187 ILE A O 1
ATOM 1459 N N . GLN A 1 188 ? -13.297 6.680 -9.570 1.00 92.00 188 GLN A N 1
ATOM 1460 C CA . GLN A 1 188 ? -13.479 5.971 -10.835 1.00 92.00 188 GLN A CA 1
ATOM 1461 C C . GLN A 1 188 ? -12.142 5.480 -11.408 1.00 92.00 188 GLN A C 1
ATOM 1463 O O . GLN A 1 188 ? -12.050 4.320 -11.804 1.00 92.00 188 GLN A O 1
ATOM 1468 N N . CYS A 1 189 ? -11.088 6.302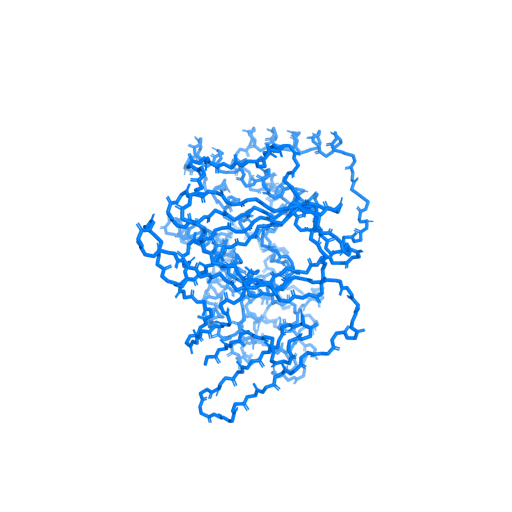 -11.377 1.00 92.25 189 CYS A N 1
ATOM 1469 C CA . CYS A 1 189 ? -9.735 5.875 -11.749 1.00 92.25 189 CYS A CA 1
ATOM 1470 C C . CYS A 1 189 ? -9.256 4.696 -10.892 1.00 92.25 189 CYS A C 1
ATOM 1472 O O . CYS A 1 189 ? -8.733 3.722 -11.424 1.00 92.25 189 CYS A O 1
ATOM 1474 N N . LEU A 1 190 ? -9.491 4.749 -9.580 1.00 87.44 190 LEU A N 1
ATOM 1475 C CA . LEU A 1 190 ? -9.159 3.682 -8.633 1.00 87.44 190 LEU A CA 1
ATOM 1476 C C . LEU A 1 190 ? -9.885 2.367 -8.956 1.00 87.44 190 LEU A C 1
ATOM 1478 O O . LEU A 1 190 ? -9.256 1.313 -8.943 1.00 87.44 190 LEU A O 1
ATOM 1482 N N . LYS A 1 191 ? -11.175 2.416 -9.313 1.00 86.56 191 LYS A N 1
ATOM 1483 C CA . LYS A 1 191 ? -11.942 1.233 -9.753 1.00 86.56 191 LYS A CA 1
ATOM 1484 C C . LYS A 1 191 ? -11.442 0.653 -11.078 1.00 86.56 191 LYS A C 1
ATOM 1486 O O . LYS A 1 191 ? -11.500 -0.555 -11.264 1.00 86.56 191 LYS A O 1
ATOM 1491 N N . LEU A 1 192 ? -10.967 1.502 -11.989 1.00 86.75 192 LEU A N 1
ATOM 1492 C CA . LEU A 1 192 ? -10.483 1.103 -13.316 1.00 86.75 192 LEU A CA 1
ATOM 1493 C C . LEU A 1 192 ? -8.980 0.775 -13.359 1.00 86.75 192 LEU A C 1
ATOM 1495 O O . LEU A 1 192 ? -8.478 0.392 -14.416 1.00 86.75 192 LEU A O 1
ATOM 1499 N N . GLY A 1 193 ? -8.262 0.927 -12.241 1.00 85.50 193 GLY A N 1
ATOM 1500 C CA . GLY A 1 193 ? -6.815 0.705 -12.152 1.00 85.50 193 GLY A CA 1
ATOM 1501 C C . GLY A 1 193 ? -5.949 1.813 -12.770 1.00 85.50 193 GLY A C 1
ATOM 1502 O O . GLY A 1 193 ? -4.753 1.615 -12.966 1.00 85.50 193 GLY A O 1
ATOM 1503 N N . GLU A 1 194 ? -6.520 2.984 -13.059 1.00 89.00 194 GLU A N 1
ATOM 1504 C CA . GLU A 1 194 ? -5.886 4.102 -13.775 1.00 89.00 194 GLU A CA 1
ATOM 1505 C C . GLU A 1 194 ? -5.208 5.110 -12.815 1.00 89.00 194 GLU A C 1
ATOM 1507 O O . GLU A 1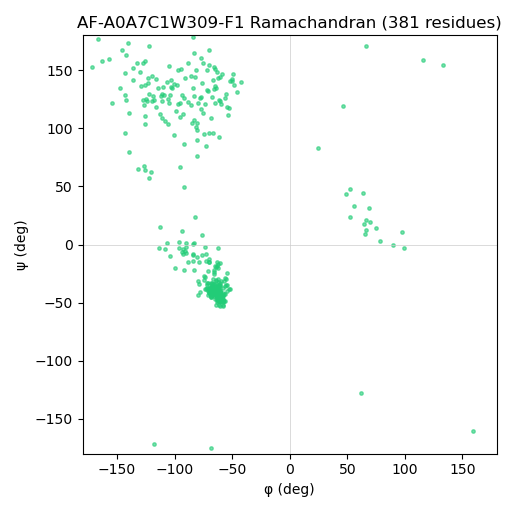 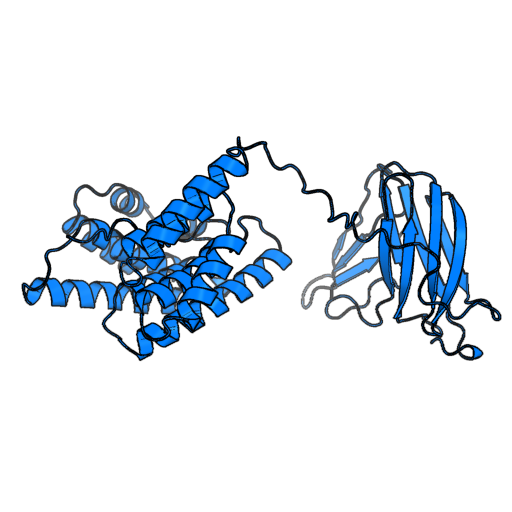194 ? -5.406 6.328 -12.880 1.00 89.00 194 GLU A O 1
ATOM 1512 N N . TYR A 1 195 ? -4.388 4.608 -11.882 1.00 87.94 195 TYR A N 1
ATOM 1513 C CA . TYR A 1 195 ? -3.754 5.412 -10.818 1.00 87.94 195 TYR A CA 1
ATOM 1514 C C . TYR A 1 195 ? -2.789 6.479 -11.351 1.00 87.94 195 TYR A C 1
ATOM 1516 O O . TYR A 1 195 ? -2.725 7.601 -10.838 1.00 87.94 195 TYR A O 1
ATOM 1524 N N . ASP A 1 196 ? -2.019 6.127 -12.384 1.00 88.50 196 ASP A N 1
ATOM 1525 C CA . ASP A 1 196 ? -1.035 7.016 -13.007 1.00 88.50 196 ASP A CA 1
ATOM 1526 C C . ASP A 1 196 ? -1.698 8.134 -13.810 1.00 88.50 196 ASP A C 1
ATOM 1528 O O . ASP A 1 196 ? -1.181 9.252 -13.852 1.00 88.50 196 ASP A O 1
ATOM 1532 N N . ARG A 1 197 ? -2.854 7.855 -14.426 1.00 93.75 197 ARG A N 1
ATOM 1533 C CA . ARG A 1 197 ? -3.670 8.873 -15.094 1.00 93.75 197 ARG A CA 1
ATOM 1534 C C . ARG A 1 197 ? -4.177 9.887 -14.071 1.00 93.75 197 ARG A C 1
ATOM 1536 O O . ARG A 1 197 ? -3.885 11.072 -14.207 1.00 93.75 197 ARG A O 1
ATOM 1543 N N . SER A 1 198 ? -4.797 9.406 -12.990 1.00 95.75 198 SER A N 1
ATOM 1544 C CA . SER A 1 198 ? -5.298 10.267 -11.914 1.00 95.75 198 SER A CA 1
ATOM 1545 C C . SER A 1 198 ? -4.196 11.111 -11.270 1.00 95.75 198 SER A C 1
ATOM 1547 O O . SER A 1 198 ? -4.395 12.301 -11.039 1.00 95.75 198 SER A O 1
ATOM 1549 N N . THR A 1 199 ? -3.034 10.517 -10.972 1.00 95.31 199 THR A N 1
ATOM 1550 C CA . THR A 1 199 ? -1.922 11.239 -10.327 1.00 95.31 199 THR A CA 1
ATOM 1551 C C . THR A 1 199 ? -1.405 12.359 -11.228 1.00 95.31 199 THR A C 1
ATOM 1553 O O . THR A 1 199 ? -1.341 13.503 -10.786 1.00 95.31 199 THR A O 1
ATOM 1556 N N . ARG A 1 200 ? -1.128 12.069 -12.509 1.00 96.75 200 ARG A N 1
ATOM 1557 C CA . ARG A 1 200 ? -0.658 13.086 -13.467 1.00 96.75 200 ARG A CA 1
ATOM 1558 C C . ARG A 1 200 ? -1.669 14.214 -13.650 1.00 96.75 200 ARG A C 1
ATOM 1560 O O . ARG A 1 200 ? -1.281 15.377 -13.708 1.00 96.75 200 ARG A O 1
ATOM 1567 N N . PHE A 1 201 ? -2.956 13.879 -13.712 1.00 97.75 201 PHE A N 1
ATOM 1568 C CA . PHE A 1 201 ? -4.024 14.863 -13.852 1.00 97.75 201 PHE A CA 1
ATOM 1569 C C . PHE A 1 201 ? -4.056 15.851 -12.674 1.00 97.75 201 PHE A C 1
ATOM 1571 O O . PHE A 1 201 ? -4.045 17.065 -12.885 1.00 97.75 201 PHE A O 1
ATOM 1578 N N . PHE A 1 202 ? -4.017 15.360 -11.430 1.00 97.75 202 PHE A N 1
ATOM 1579 C CA . PHE A 1 202 ? -4.018 16.235 -10.252 1.00 97.75 202 PHE A CA 1
ATOM 1580 C C . PHE A 1 202 ? -2.678 16.943 -10.004 1.00 97.75 202 PHE A C 1
ATOM 1582 O O . PHE A 1 202 ? -2.683 18.046 -9.459 1.00 97.75 202 PHE A O 1
ATOM 1589 N N . GLU A 1 203 ? -1.542 16.384 -10.435 1.00 96.69 203 GLU A N 1
ATOM 1590 C CA . GLU A 1 203 ? -0.256 17.100 -10.452 1.00 96.69 203 GLU A CA 1
ATOM 1591 C C . GLU A 1 203 ? -0.331 18.324 -11.377 1.00 96.69 203 GLU A C 1
ATOM 1593 O O . GLU A 1 203 ? 0.016 19.431 -10.964 1.00 96.69 203 GLU A O 1
ATOM 1598 N N . GLN A 1 204 ? -0.853 18.152 -12.597 1.00 97.19 204 GLN A N 1
ATOM 1599 C CA . GLN A 1 204 ? -1.057 19.253 -13.543 1.00 97.19 204 GLN A CA 1
ATOM 1600 C C . GLN A 1 204 ? -2.016 20.310 -12.988 1.00 97.19 204 GLN A C 1
ATOM 1602 O O . GLN A 1 204 ? -1.673 21.490 -12.975 1.00 97.19 204 GLN A O 1
ATOM 1607 N N . LEU A 1 205 ? -3.175 19.896 -12.466 1.00 96.25 205 LEU A N 1
ATOM 1608 C CA . LEU A 1 205 ? -4.147 20.826 -11.887 1.00 96.25 205 LEU A CA 1
ATOM 1609 C C . LEU A 1 205 ? -3.606 21.569 -10.664 1.00 96.25 205 LEU A C 1
ATOM 1611 O O . LEU A 1 205 ? -3.926 22.738 -10.476 1.00 96.25 205 LEU A O 1
ATOM 1615 N N . THR A 1 206 ? -2.783 20.927 -9.831 1.00 96.12 206 THR A N 1
ATOM 1616 C CA . THR A 1 206 ? -2.170 21.597 -8.672 1.00 96.12 206 THR A CA 1
ATOM 1617 C C . THR A 1 206 ? -1.168 22.664 -9.116 1.00 96.12 206 THR A C 1
ATOM 1619 O O . THR A 1 206 ? -1.036 23.687 -8.448 1.00 96.12 206 THR A O 1
ATOM 1622 N N . ASN A 1 207 ? -0.480 22.454 -10.242 1.00 95.12 207 ASN A N 1
ATOM 1623 C CA . ASN A 1 207 ? 0.420 23.452 -10.821 1.00 95.12 207 ASN A CA 1
ATOM 1624 C C . ASN A 1 207 ? -0.347 24.608 -11.482 1.00 95.12 207 ASN A C 1
ATOM 1626 O O . ASN A 1 207 ? 0.071 25.756 -11.371 1.00 95.12 207 ASN A O 1
ATOM 1630 N N . GLU A 1 208 ? -1.468 24.311 -12.144 1.00 95.94 208 GLU A N 1
ATOM 1631 C CA . GLU A 1 208 ? -2.336 25.300 -12.795 1.00 95.94 208 GLU A CA 1
ATOM 1632 C C . GLU A 1 208 ? -3.104 26.154 -11.769 1.00 95.94 208 GLU A C 1
ATOM 1634 O O . GLU A 1 208 ? -3.194 27.374 -11.900 1.00 95.94 208 GLU A O 1
ATOM 1639 N N . TYR A 1 209 ? -3.586 25.528 -10.691 1.00 94.62 209 TYR A N 1
ATOM 1640 C CA . TYR A 1 209 ? -4.408 26.150 -9.651 1.00 94.62 209 TYR A CA 1
ATOM 1641 C C . TYR A 1 209 ? -3.823 25.955 -8.237 1.00 94.62 209 TYR A C 1
ATOM 1643 O O . TYR A 1 209 ? -4.461 25.353 -7.367 1.00 94.62 209 TYR A O 1
ATOM 1651 N N . PRO A 1 210 ? -2.636 26.510 -7.928 1.00 93.31 210 PRO A N 1
ATOM 1652 C CA . PRO A 1 210 ? -1.897 26.202 -6.697 1.00 93.31 210 PRO A CA 1
ATOM 1653 C C . PRO A 1 210 ? -2.596 26.621 -5.396 1.00 93.31 210 PRO A C 1
ATOM 1655 O O . PRO A 1 210 ? -2.257 26.102 -4.326 1.00 93.31 210 PRO A O 1
ATOM 1658 N N . LYS A 1 211 ? -3.558 27.550 -5.485 1.00 92.50 211 LYS A N 1
ATOM 1659 C CA . LYS A 1 211 ? -4.342 28.083 -4.359 1.00 92.50 211 LYS A CA 1
ATOM 1660 C C . LYS A 1 211 ? -5.608 27.273 -4.051 1.00 92.50 211 LYS A C 1
ATOM 1662 O O . LYS A 1 211 ? -6.180 27.452 -2.980 1.00 92.50 211 LYS A O 1
ATOM 1667 N N . ILE A 1 212 ? -6.057 26.400 -4.956 1.00 94.56 212 ILE A N 1
ATOM 1668 C CA . ILE A 1 212 ? -7.280 25.616 -4.752 1.00 94.56 212 ILE A CA 1
ATOM 1669 C C . ILE A 1 212 ? -6.956 24.416 -3.860 1.00 94.56 212 ILE A C 1
ATOM 1671 O O . ILE A 1 212 ? -6.359 23.424 -4.285 1.00 94.56 212 ILE A O 1
ATOM 1675 N N . ARG A 1 213 ? -7.361 24.504 -2.590 1.00 94.69 213 ARG A N 1
ATOM 1676 C CA . ARG A 1 213 ? -7.083 23.473 -1.578 1.00 94.69 213 ARG A CA 1
ATOM 1677 C C . ARG A 1 213 ? -7.679 22.107 -1.917 1.00 94.69 213 ARG A C 1
ATOM 1679 O O . ARG A 1 213 ? -7.044 21.092 -1.641 1.00 94.69 213 ARG A O 1
ATOM 1686 N N . ASN A 1 214 ? -8.855 22.075 -2.548 1.00 94.56 214 ASN A N 1
ATOM 1687 C CA . ASN A 1 214 ? -9.533 20.832 -2.911 1.00 94.56 214 ASN A CA 1
ATOM 1688 C C . ASN A 1 214 ? -8.719 20.016 -3.923 1.00 94.56 214 ASN A C 1
ATOM 1690 O O . ASN A 1 214 ? -8.535 18.821 -3.716 1.00 94.56 214 ASN A O 1
ATOM 1694 N N . ILE A 1 215 ? -8.125 20.656 -4.935 1.00 95.75 215 ILE A N 1
ATOM 1695 C CA . ILE A 1 215 ? -7.220 19.997 -5.891 1.00 95.75 215 ILE A CA 1
ATOM 1696 C C . ILE A 1 215 ? -6.005 19.404 -5.175 1.00 95.75 215 ILE A C 1
ATOM 1698 O O . ILE A 1 215 ? -5.661 18.243 -5.401 1.00 95.75 215 ILE A O 1
ATOM 1702 N N . ARG A 1 216 ? -5.376 20.173 -4.277 1.00 96.75 216 ARG A N 1
ATOM 1703 C CA . ARG A 1 216 ? -4.210 19.697 -3.520 1.00 96.75 216 ARG A CA 1
ATOM 1704 C C . ARG A 1 216 ? -4.557 18.503 -2.629 1.00 96.75 216 ARG A C 1
ATOM 1706 O O . ARG A 1 216 ? -3.758 17.573 -2.529 1.00 96.75 216 ARG A O 1
ATOM 1713 N N . LEU A 1 217 ? -5.744 18.495 -2.018 1.00 97.12 217 LEU A N 1
ATOM 1714 C CA . LEU A 1 217 ? -6.222 17.341 -1.256 1.00 97.12 217 LEU A CA 1
ATOM 1715 C C . LEU A 1 217 ? -6.379 16.126 -2.169 1.00 97.12 217 LEU A C 1
ATOM 1717 O O . LEU A 1 217 ? -5.893 15.056 -1.825 1.00 97.12 217 LEU A O 1
ATOM 1721 N N . GLN A 1 218 ? -6.978 16.281 -3.351 1.00 97.12 218 GLN A N 1
ATOM 1722 C CA . GLN A 1 218 ? -7.112 15.165 -4.289 1.00 97.12 218 GLN A CA 1
ATOM 1723 C C . GLN A 1 218 ? -5.758 14.623 -4.746 1.00 97.12 218 GLN A C 1
ATOM 1725 O O . GLN A 1 218 ? -5.583 13.408 -4.734 1.00 97.12 218 GLN A O 1
ATOM 1730 N N . LEU A 1 219 ? -4.780 15.488 -5.044 1.00 97.44 219 LEU A N 1
ATOM 1731 C CA . LEU A 1 219 ? -3.402 15.066 -5.319 1.00 97.44 219 LEU A CA 1
ATOM 1732 C C . LEU A 1 219 ? -2.815 14.256 -4.154 1.00 97.44 219 LEU A C 1
ATOM 1734 O O . LEU A 1 219 ? -2.161 13.236 -4.357 1.00 97.44 219 LEU A O 1
ATOM 1738 N N . ALA A 1 220 ? -3.054 14.680 -2.913 1.00 97.31 220 ALA A N 1
ATOM 1739 C CA . ALA A 1 220 ? -2.600 13.921 -1.757 1.00 97.31 220 ALA A CA 1
ATOM 1740 C C . ALA A 1 220 ? -3.229 12.521 -1.697 1.00 97.31 220 ALA A C 1
ATOM 1742 O O . ALA A 1 220 ? -2.550 11.552 -1.345 1.00 97.31 220 ALA A O 1
ATOM 1743 N N . LEU A 1 221 ? -4.514 12.413 -2.035 1.00 96.75 221 LEU A N 1
ATOM 1744 C CA . LEU A 1 221 ? -5.264 11.161 -2.017 1.00 96.75 221 LEU A CA 1
ATOM 1745 C C . LEU A 1 221 ? -4.893 10.239 -3.186 1.00 96.75 221 LEU A C 1
ATOM 1747 O O . LEU A 1 221 ? -4.878 9.029 -2.982 1.00 96.75 221 LEU A O 1
ATOM 1751 N N . THR A 1 222 ? -4.488 10.753 -4.357 1.00 96.19 222 THR A N 1
ATOM 1752 C CA . THR A 1 222 ? -4.031 9.879 -5.458 1.00 96.19 222 THR A CA 1
ATOM 1753 C C . THR A 1 222 ? -2.803 9.062 -5.071 1.00 96.19 222 THR A C 1
ATOM 1755 O O . THR A 1 222 ? -2.673 7.909 -5.476 1.00 96.19 222 THR A O 1
ATOM 1758 N N . TYR A 1 223 ? -1.900 9.624 -4.258 1.00 95.00 223 TYR A N 1
ATOM 1759 C CA . TYR A 1 223 ? -0.757 8.871 -3.741 1.00 95.00 223 TYR A CA 1
ATOM 1760 C C . TYR A 1 223 ? -1.192 7.729 -2.820 1.00 95.00 223 TYR A C 1
ATOM 1762 O O . TYR A 1 223 ? -0.576 6.667 -2.844 1.00 95.00 223 TYR A O 1
ATOM 1770 N N . VAL A 1 224 ? -2.254 7.934 -2.038 1.00 92.75 224 VAL A N 1
ATOM 1771 C CA . VAL A 1 224 ? -2.840 6.893 -1.186 1.00 92.75 224 VAL A CA 1
ATOM 1772 C C . VAL A 1 224 ? -3.499 5.812 -2.037 1.00 92.75 224 VAL A C 1
ATOM 1774 O O . VAL A 1 224 ? -3.238 4.633 -1.827 1.00 92.75 224 VAL A O 1
ATOM 1777 N N . ASP A 1 225 ? -4.269 6.190 -3.054 1.00 91.00 225 ASP A N 1
ATOM 1778 C CA . ASP A 1 225 ? -4.937 5.233 -3.946 1.00 91.00 225 ASP A CA 1
ATOM 1779 C C . ASP A 1 225 ? -3.952 4.379 -4.749 1.00 91.00 225 ASP A C 1
ATOM 1781 O O . ASP A 1 225 ? -4.226 3.220 -5.052 1.00 91.00 225 ASP A O 1
ATOM 1785 N N . LYS A 1 226 ? -2.787 4.949 -5.079 1.00 88.19 226 LYS A N 1
ATOM 1786 C CA . LYS A 1 226 ? -1.703 4.266 -5.791 1.00 88.19 226 LYS A CA 1
ATOM 1787 C C . LYS A 1 226 ? -0.965 3.241 -4.919 1.00 88.19 226 LYS A C 1
ATOM 1789 O O . LYS A 1 226 ? -0.114 2.508 -5.429 1.00 88.19 226 LYS A O 1
ATOM 1794 N N . MET A 1 227 ? -1.236 3.180 -3.613 1.00 86.31 227 MET A N 1
ATOM 1795 C CA . MET A 1 227 ? -0.584 2.211 -2.735 1.00 86.31 227 MET A CA 1
ATOM 1796 C C . MET A 1 227 ? -0.913 0.775 -3.180 1.00 86.31 227 MET A C 1
ATOM 1798 O O . MET A 1 227 ? -2.085 0.411 -3.279 1.00 86.31 227 MET A O 1
ATOM 1802 N N . PRO A 1 228 ? 0.101 -0.067 -3.451 1.00 69.81 228 PRO A N 1
ATOM 1803 C CA . PRO A 1 228 ? -0.130 -1.415 -3.957 1.00 69.81 228 PRO A CA 1
ATOM 1804 C C . PRO A 1 228 ? -0.871 -2.279 -2.928 1.00 69.81 228 PRO A C 1
ATOM 1806 O O . PRO A 1 228 ? -0.514 -2.293 -1.758 1.00 69.81 228 PRO A O 1
ATOM 1809 N N . LYS A 1 229 ? -1.865 -3.061 -3.358 1.00 66.81 229 LYS A N 1
ATOM 1810 C CA . LYS A 1 229 ? -2.636 -3.956 -2.467 1.00 66.81 229 LYS A CA 1
ATOM 1811 C C . LYS A 1 229 ? -1.880 -5.233 -2.059 1.00 66.81 229 LYS A C 1
ATOM 1813 O O . LYS A 1 229 ? -2.363 -5.976 -1.216 1.00 66.81 229 LYS A O 1
ATOM 1818 N N . CYS A 1 230 ? -0.721 -5.508 -2.660 1.00 52.50 230 CYS A N 1
ATOM 1819 C CA . CYS A 1 230 ? 0.078 -6.705 -2.395 1.00 52.50 230 CYS A CA 1
ATOM 1820 C C . CYS A 1 230 ? 1.217 -6.449 -1.392 1.00 52.50 230 CYS A C 1
ATOM 1822 O O . CYS A 1 230 ? 1.740 -5.336 -1.286 1.00 52.50 230 CYS A O 1
ATOM 1824 N N . GLY A 1 231 ? 1.570 -7.496 -0.643 1.00 55.56 231 GLY A N 1
ATOM 1825 C CA . GLY A 1 231 ? 2.593 -7.472 0.403 1.00 55.56 231 GLY A CA 1
ATOM 1826 C C . GLY A 1 231 ? 4.030 -7.658 -0.104 1.00 55.56 231 GLY A C 1
ATOM 1827 O O . GLY A 1 231 ? 4.282 -7.849 -1.292 1.00 55.56 231 GLY A O 1
ATOM 1828 N N . GLY A 1 232 ? 4.981 -7.603 0.833 1.00 60.62 232 GLY A N 1
ATOM 1829 C CA . GLY A 1 232 ? 6.426 -7.739 0.602 1.00 60.62 232 GLY A CA 1
ATOM 1830 C C . GLY A 1 232 ? 7.214 -6.469 0.943 1.00 60.62 232 GLY A C 1
ATOM 1831 O O . GLY A 1 232 ? 6.665 -5.368 0.975 1.00 60.62 232 GLY A O 1
ATOM 1832 N N . MET A 1 233 ? 8.522 -6.600 1.187 1.00 59.91 233 MET A N 1
ATOM 1833 C CA . MET A 1 233 ? 9.372 -5.475 1.619 1.00 59.91 233 MET A CA 1
ATOM 1834 C C . MET A 1 233 ? 9.411 -4.327 0.600 1.00 59.91 233 MET A C 1
ATOM 1836 O O . MET A 1 233 ? 9.294 -3.164 0.981 1.00 59.91 233 MET A O 1
ATOM 1840 N N . ALA A 1 234 ? 9.490 -4.635 -0.699 1.00 55.53 234 ALA A N 1
ATOM 1841 C CA . ALA A 1 234 ? 9.437 -3.622 -1.756 1.00 55.53 234 ALA A CA 1
ATOM 1842 C C . ALA A 1 234 ? 8.097 -2.862 -1.758 1.00 55.53 234 ALA A C 1
ATOM 1844 O O . ALA A 1 234 ? 8.077 -1.638 -1.881 1.00 55.53 234 ALA A O 1
ATOM 1845 N N . ALA A 1 235 ? 6.982 -3.566 -1.537 1.00 66.94 235 ALA A N 1
ATOM 1846 C CA . ALA A 1 235 ? 5.669 -2.942 -1.432 1.00 66.94 235 ALA A CA 1
ATOM 1847 C C . ALA A 1 235 ? 5.576 -2.023 -0.205 1.00 66.94 235 ALA A C 1
ATOM 1849 O O . ALA A 1 235 ? 5.044 -0.924 -0.323 1.00 66.94 235 ALA A O 1
ATOM 1850 N N . ILE A 1 236 ? 6.150 -2.408 0.942 1.00 69.56 236 ILE A N 1
ATOM 1851 C CA . ILE A 1 236 ? 6.206 -1.560 2.147 1.00 69.56 236 ILE A CA 1
ATOM 1852 C C . ILE A 1 236 ? 7.003 -0.273 1.882 1.00 69.56 236 ILE A C 1
ATOM 1854 O O . ILE A 1 236 ? 6.541 0.815 2.229 1.00 69.56 236 ILE A O 1
ATOM 1858 N N . VAL A 1 237 ? 8.160 -0.360 1.216 1.00 72.56 237 VAL A N 1
ATOM 1859 C CA . VAL A 1 237 ? 8.976 0.820 0.864 1.00 72.56 237 VAL A CA 1
ATOM 1860 C C . VAL A 1 237 ? 8.234 1.746 -0.109 1.00 72.56 237 VAL A C 1
ATOM 1862 O O . VAL A 1 237 ? 8.208 2.969 0.082 1.00 72.56 237 VAL A O 1
ATOM 1865 N N . CYS A 1 238 ? 7.574 1.185 -1.126 1.00 74.19 238 CYS A N 1
ATOM 1866 C CA . CYS A 1 238 ? 6.738 1.954 -2.048 1.00 74.19 238 CYS A CA 1
ATOM 1867 C C . CYS A 1 238 ? 5.557 2.623 -1.325 1.00 74.19 238 CYS A C 1
ATOM 1869 O O . CYS A 1 238 ? 5.328 3.820 -1.523 1.00 74.19 238 CYS A O 1
ATOM 1871 N N . LYS A 1 239 ? 4.857 1.893 -0.444 1.00 82.00 239 LYS A N 1
ATOM 1872 C CA . LYS A 1 239 ? 3.768 2.420 0.395 1.00 82.00 239 LYS A CA 1
ATOM 1873 C C . LYS A 1 239 ? 4.256 3.575 1.261 1.00 82.00 239 LYS A C 1
ATOM 1875 O O . LYS A 1 239 ? 3.634 4.629 1.249 1.00 82.00 239 LYS A O 1
ATOM 1880 N N . GLY A 1 240 ? 5.406 3.438 1.922 1.00 85.62 240 GLY A N 1
ATOM 1881 C CA . GLY A 1 240 ? 5.976 4.516 2.732 1.00 85.62 240 GLY A CA 1
ATOM 1882 C C . GLY A 1 240 ? 6.354 5.755 1.930 1.00 85.62 240 GLY A C 1
ATOM 1883 O O . GLY A 1 240 ? 6.111 6.880 2.367 1.00 85.62 240 GLY A O 1
ATOM 1884 N N . THR A 1 241 ? 6.869 5.573 0.714 1.00 88.19 241 THR A N 1
ATOM 1885 C CA . THR A 1 241 ? 7.184 6.695 -0.179 1.00 88.19 241 THR A CA 1
ATOM 1886 C C . THR A 1 241 ? 5.923 7.452 -0.600 1.00 88.19 241 THR A C 1
ATOM 1888 O O . THR A 1 241 ? 5.891 8.681 -0.521 1.00 88.19 241 THR A O 1
ATOM 1891 N N . LEU A 1 242 ? 4.877 6.734 -1.017 1.00 90.94 242 LEU A N 1
ATOM 1892 C CA . LEU A 1 242 ? 3.593 7.315 -1.415 1.00 90.94 242 LEU A CA 1
ATOM 1893 C C . LEU A 1 242 ? 2.854 7.952 -0.230 1.00 90.94 242 LEU A C 1
ATOM 1895 O O . LEU A 1 242 ? 2.351 9.068 -0.348 1.00 90.94 242 LEU A O 1
ATOM 1899 N N . ALA A 1 243 ? 2.867 7.300 0.933 1.00 91.75 243 ALA A N 1
ATOM 1900 C CA . ALA A 1 243 ? 2.295 7.823 2.168 1.00 91.75 243 ALA A CA 1
ATOM 1901 C C . ALA A 1 243 ? 2.950 9.147 2.546 1.00 91.75 243 ALA A C 1
ATOM 1903 O O . ALA A 1 243 ? 2.251 10.119 2.803 1.00 91.75 243 ALA A O 1
ATOM 1904 N N . ARG A 1 244 ? 4.285 9.221 2.502 1.00 92.62 244 ARG A N 1
ATOM 1905 C CA . ARG A 1 244 ? 5.017 10.459 2.775 1.00 92.62 244 ARG A CA 1
ATOM 1906 C C . ARG A 1 244 ? 4.655 11.565 1.785 1.00 92.62 244 ARG A C 1
ATOM 1908 O O . ARG A 1 244 ? 4.424 12.688 2.216 1.00 92.62 244 ARG A O 1
ATOM 1915 N N . LYS A 1 245 ? 4.559 11.268 0.482 1.00 95.00 245 LYS A N 1
ATOM 1916 C CA . LYS A 1 245 ? 4.107 12.251 -0.523 1.00 95.00 245 LYS A CA 1
ATOM 1917 C C . LYS A 1 245 ? 2.706 12.784 -0.208 1.00 95.00 245 LYS A C 1
ATOM 1919 O O . LYS A 1 245 ? 2.498 13.993 -0.259 1.00 95.00 245 LYS A O 1
ATOM 1924 N N . SER A 1 246 ? 1.782 11.898 0.164 1.00 96.50 246 SER A N 1
ATOM 1925 C CA . SER A 1 246 ? 0.434 12.266 0.605 1.00 96.50 246 SER A CA 1
ATOM 1926 C C . SER A 1 246 ? 0.460 13.154 1.854 1.00 96.50 246 SER A C 1
ATOM 1928 O O . SER A 1 246 ? -0.081 14.257 1.839 1.00 96.50 246 SER A O 1
ATOM 1930 N N . LEU A 1 247 ? 1.158 12.718 2.907 1.00 95.81 247 LEU A N 1
ATOM 1931 C CA . LEU A 1 247 ? 1.255 13.427 4.184 1.00 95.81 247 LEU A CA 1
ATOM 1932 C C . LEU A 1 247 ? 1.879 14.818 4.034 1.00 95.81 247 LEU A C 1
ATOM 1934 O O . LEU A 1 247 ? 1.430 15.741 4.702 1.00 95.81 247 LEU A O 1
ATOM 1938 N N . VAL A 1 248 ? 2.852 14.998 3.133 1.00 96.62 248 VAL A N 1
ATOM 1939 C CA . VAL A 1 248 ? 3.417 16.322 2.815 1.00 96.62 248 VAL A CA 1
ATOM 1940 C C . VAL A 1 248 ? 2.355 17.245 2.219 1.00 96.62 248 VAL A C 1
ATOM 1942 O O . VAL A 1 248 ? 2.205 18.374 2.677 1.00 96.62 248 VAL A O 1
ATOM 1945 N N . GLN A 1 249 ? 1.583 16.778 1.231 1.00 97.00 249 GLN A N 1
ATOM 1946 C CA . GLN A 1 249 ? 0.522 17.599 0.634 1.00 97.00 249 GLN A CA 1
ATOM 1947 C C . GLN A 1 249 ? -0.585 17.931 1.644 1.00 97.00 249 GLN A C 1
ATOM 1949 O O . GLN A 1 249 ? -1.071 19.059 1.662 1.00 97.00 249 GLN A O 1
ATOM 1954 N N . ILE A 1 250 ? -0.955 16.980 2.507 1.00 97.19 250 ILE A N 1
ATOM 1955 C CA . ILE A 1 250 ? -1.944 17.197 3.573 1.00 97.19 250 ILE A CA 1
ATOM 1956 C C . ILE A 1 250 ? -1.406 18.145 4.654 1.00 97.19 250 ILE A C 1
ATOM 1958 O O . ILE A 1 250 ? -2.153 18.980 5.153 1.00 97.19 250 ILE A O 1
ATOM 1962 N N . GLY A 1 251 ? -0.118 18.057 4.995 1.00 96.31 251 GLY A N 1
ATOM 1963 C CA . GLY A 1 251 ? 0.538 18.955 5.947 1.00 96.31 251 GLY A CA 1
ATOM 1964 C C . GLY A 1 251 ? 0.404 20.419 5.535 1.00 96.31 251 GLY A C 1
ATOM 1965 O O . GLY A 1 251 ? -0.101 21.214 6.318 1.00 96.31 251 GLY A O 1
ATOM 1966 N N . ILE A 1 252 ? 0.706 20.729 4.268 1.00 95.50 252 ILE A N 1
ATOM 1967 C CA . ILE A 1 252 ? 0.540 22.076 3.687 1.00 95.50 252 ILE A CA 1
ATOM 1968 C C . ILE A 1 252 ? -0.898 22.591 3.860 1.00 95.50 252 ILE A C 1
ATOM 1970 O O . ILE A 1 252 ? -1.122 23.767 4.129 1.00 95.50 252 ILE A O 1
ATOM 1974 N N . LEU A 1 253 ? -1.889 21.713 3.693 1.00 96.19 253 LEU A N 1
ATOM 1975 C CA . LEU A 1 253 ? -3.302 22.071 3.814 1.00 96.19 253 LEU A CA 1
ATOM 1976 C C . LEU A 1 253 ? -3.707 22.377 5.256 1.00 96.19 253 LEU A C 1
ATOM 1978 O O . LEU A 1 253 ? -4.444 23.330 5.486 1.00 96.19 253 LEU A O 1
ATOM 1982 N N . ILE A 1 254 ? -3.228 21.577 6.209 1.00 95.69 254 ILE A N 1
ATOM 1983 C CA . ILE A 1 254 ? -3.528 21.747 7.636 1.00 95.69 254 ILE A CA 1
ATOM 1984 C C . ILE A 1 254 ? -2.802 22.969 8.205 1.00 95.69 254 ILE A C 1
ATOM 1986 O O . ILE A 1 254 ? -3.386 23.678 9.013 1.00 95.69 254 ILE A O 1
ATOM 1990 N N . GLU A 1 255 ? -1.569 23.241 7.770 1.00 95.25 255 GLU A N 1
ATOM 1991 C CA . GLU A 1 255 ? -0.834 24.460 8.139 1.00 95.25 255 GLU A CA 1
ATOM 1992 C C . GLU A 1 255 ? -1.541 25.729 7.642 1.00 95.25 255 GLU A C 1
ATOM 1994 O O . GLU A 1 255 ? -1.522 26.752 8.321 1.00 95.25 255 GLU A O 1
ATOM 1999 N N . ALA A 1 256 ? -2.187 25.667 6.473 1.00 94.12 256 ALA A N 1
ATOM 2000 C CA . ALA A 1 256 ? -2.937 26.791 5.918 1.00 94.12 256 ALA A CA 1
ATOM 2001 C C . ALA A 1 256 ? -4.317 26.986 6.574 1.00 94.12 256 ALA A C 1
ATOM 2003 O O . ALA A 1 256 ? -4.735 28.121 6.794 1.00 94.12 256 ALA A O 1
ATOM 2004 N N . ASP A 1 257 ? -5.042 25.899 6.851 1.00 92.25 257 ASP A N 1
ATOM 2005 C CA . ASP A 1 257 ? -6.338 25.924 7.532 1.00 92.25 257 ASP A CA 1
ATOM 2006 C C . ASP A 1 257 ? -6.479 24.717 8.462 1.00 92.25 257 ASP A C 1
ATOM 2008 O O . ASP A 1 257 ? -6.921 23.621 8.104 1.00 92.25 257 ASP A O 1
ATOM 2012 N N . GLU A 1 258 ? -6.152 24.980 9.714 1.00 90.50 258 GLU A N 1
ATOM 2013 C CA . GLU A 1 258 ? -6.208 24.054 10.829 1.00 90.50 258 GLU A CA 1
ATOM 2014 C C . GLU A 1 258 ? -7.633 23.542 11.149 1.00 90.50 258 GLU A C 1
ATOM 2016 O O . GLU A 1 258 ? -7.806 22.536 11.850 1.00 90.50 258 GLU A O 1
ATOM 2021 N N . THR A 1 259 ? -8.671 24.208 10.644 1.00 89.62 259 THR A N 1
ATOM 2022 C CA . THR A 1 259 ? -10.079 23.836 10.858 1.00 89.62 259 THR A CA 1
ATOM 2023 C C . THR A 1 259 ? -10.659 23.006 9.715 1.00 89.62 259 THR A C 1
ATOM 2025 O O . THR A 1 259 ? -11.804 22.543 9.785 1.00 89.62 259 THR A O 1
ATOM 2028 N N . TRP A 1 260 ? -9.875 22.768 8.661 1.00 90.81 260 TRP A N 1
ATOM 2029 C CA . TRP A 1 260 ? -10.351 22.075 7.477 1.00 90.81 260 TRP A CA 1
ATOM 2030 C C . TRP A 1 260 ? -10.374 20.552 7.664 1.00 90.81 260 TRP A C 1
ATOM 2032 O O . TRP A 1 260 ? -9.422 19.827 7.366 1.00 90.81 260 TRP A O 1
ATOM 2042 N N . TRP A 1 261 ? -11.513 20.057 8.154 1.00 90.25 261 TRP A N 1
ATOM 2043 C CA . TRP A 1 261 ? -11.687 18.656 8.545 1.00 90.25 261 TRP A CA 1
ATOM 2044 C C . TRP A 1 261 ? -11.350 17.601 7.468 1.00 90.25 261 TRP A C 1
ATOM 2046 O O . TRP A 1 261 ? -10.825 16.565 7.870 1.00 90.25 261 TRP A O 1
ATOM 2056 N N . PRO A 1 262 ? -11.568 17.787 6.142 1.00 92.12 262 PRO A N 1
ATOM 2057 C CA . PRO A 1 262 ? -11.237 16.754 5.155 1.00 92.12 262 PRO A CA 1
ATOM 2058 C C . PRO A 1 262 ? -9.740 16.437 5.118 1.00 92.12 262 PRO A C 1
ATOM 2060 O O . PRO A 1 262 ? -9.360 15.271 5.018 1.00 92.12 262 PRO A O 1
ATOM 2063 N N . ALA A 1 263 ? -8.885 17.455 5.260 1.00 94.56 263 ALA A N 1
ATOM 2064 C CA . ALA A 1 263 ? -7.438 17.268 5.317 1.00 94.56 263 ALA A CA 1
ATOM 2065 C C . ALA A 1 263 ? -7.019 16.554 6.610 1.00 94.56 263 ALA A C 1
ATOM 2067 O O . ALA A 1 263 ? -6.253 15.592 6.562 1.00 94.56 263 ALA A O 1
ATOM 2068 N N . VAL A 1 264 ? -7.573 16.968 7.754 1.00 95.19 264 VAL A N 1
ATOM 2069 C CA . VAL A 1 264 ? -7.304 16.330 9.054 1.00 95.19 264 VAL A CA 1
ATOM 2070 C C . VAL A 1 264 ? -7.752 14.863 9.048 1.00 95.19 264 VAL A C 1
ATOM 2072 O O . VAL A 1 264 ? -6.992 13.982 9.445 1.00 95.19 264 VAL A O 1
ATOM 2075 N N . TYR A 1 265 ? -8.945 14.577 8.524 1.00 94.88 265 TYR A N 1
ATOM 2076 C CA . TYR A 1 265 ? -9.473 13.220 8.398 1.00 94.88 265 TYR A CA 1
ATOM 2077 C C . TYR A 1 265 ? -8.609 12.355 7.473 1.00 94.88 265 TYR A C 1
ATOM 2079 O O . TYR A 1 265 ? -8.259 11.230 7.829 1.00 94.88 265 TYR A O 1
ATOM 2087 N N . ALA A 1 266 ? -8.203 12.885 6.314 1.00 95.38 266 ALA A N 1
ATOM 2088 C CA . ALA A 1 266 ? -7.317 12.181 5.390 1.00 95.38 266 ALA A CA 1
ATOM 2089 C C . ALA A 1 266 ? -5.959 11.845 6.032 1.00 95.38 266 ALA A C 1
ATOM 2091 O O . ALA A 1 266 ? -5.444 10.741 5.838 1.00 95.38 266 ALA A O 1
ATOM 2092 N N . ARG A 1 267 ? -5.396 12.759 6.841 1.00 96.25 267 ARG A N 1
ATOM 2093 C CA . ARG A 1 267 ? -4.161 12.504 7.600 1.00 96.25 267 ARG A CA 1
ATOM 2094 C C . ARG A 1 267 ? -4.351 11.386 8.623 1.00 96.25 267 ARG A C 1
ATOM 2096 O O . ARG A 1 267 ? -3.539 10.460 8.667 1.00 96.25 267 ARG A O 1
ATOM 2103 N N . ALA A 1 268 ? -5.450 11.433 9.376 1.00 96.50 268 ALA A N 1
ATOM 2104 C CA . ALA A 1 268 ? -5.794 10.417 10.366 1.00 96.50 268 ALA A CA 1
ATOM 2105 C C . ALA A 1 268 ? -5.913 9.024 9.730 1.00 96.50 268 ALA A C 1
ATOM 2107 O O . ALA A 1 268 ? -5.309 8.062 10.206 1.00 96.50 268 ALA A O 1
ATOM 2108 N N . MET A 1 269 ? -6.635 8.925 8.608 1.00 95.06 269 MET A N 1
ATOM 2109 C CA . MET A 1 269 ? -6.831 7.671 7.879 1.00 95.06 269 MET A CA 1
ATOM 2110 C C . MET A 1 269 ? -5.531 7.113 7.303 1.00 95.06 269 MET A C 1
ATOM 2112 O O . MET A 1 269 ? -5.317 5.899 7.352 1.00 95.06 269 MET A O 1
ATOM 2116 N N . ASN A 1 270 ? -4.647 7.985 6.810 1.00 94.06 270 ASN A N 1
ATOM 2117 C CA . ASN A 1 270 ? -3.323 7.588 6.341 1.00 94.06 270 ASN A CA 1
ATOM 2118 C C . ASN A 1 270 ? -2.507 6.967 7.488 1.00 94.06 270 ASN A C 1
ATOM 2120 O O . ASN A 1 270 ? -2.009 5.855 7.344 1.00 94.06 270 ASN A O 1
ATOM 2124 N N . HIS A 1 271 ? -2.459 7.612 8.659 1.00 94.81 271 HIS A N 1
ATOM 2125 C CA . HIS A 1 271 ? -1.763 7.081 9.835 1.00 94.81 271 HIS A CA 1
ATOM 2126 C C . HIS A 1 271 ? -2.372 5.781 10.385 1.00 94.81 271 HIS A C 1
ATOM 2128 O O . HIS A 1 271 ? -1.627 4.871 10.751 1.00 94.81 271 HIS A O 1
ATOM 2134 N N . LEU A 1 272 ? -3.702 5.658 10.402 1.00 95.06 272 LEU A N 1
ATOM 2135 C CA . LEU A 1 272 ? -4.417 4.529 11.010 1.00 95.06 272 LEU A CA 1
ATOM 2136 C C . LEU A 1 272 ? -4.056 3.160 10.403 1.00 95.06 272 LEU A C 1
ATOM 2138 O O . LEU A 1 272 ? -4.079 2.150 11.107 1.00 95.06 272 LEU A O 1
ATOM 2142 N N . HIS A 1 273 ? -3.724 3.095 9.111 1.00 91.94 273 HIS A N 1
ATOM 2143 C CA . HIS A 1 273 ? -3.495 1.822 8.409 1.00 91.94 273 HIS A CA 1
ATOM 2144 C C . HIS A 1 273 ? -2.078 1.265 8.573 1.00 91.94 273 HIS A C 1
ATOM 2146 O O . HIS A 1 273 ? -1.814 0.123 8.189 1.00 91.94 273 HIS A O 1
ATOM 2152 N N . TRP A 1 274 ? -1.169 2.032 9.173 1.00 90.50 274 TRP A N 1
ATOM 2153 C CA . TRP A 1 274 ? 0.190 1.571 9.411 1.00 90.50 274 TRP A CA 1
ATOM 2154 C C . TRP A 1 274 ? 0.256 0.498 10.514 1.00 90.50 274 TRP A C 1
ATOM 2156 O O . TRP A 1 274 ? -0.567 0.500 11.439 1.00 90.50 274 TRP A O 1
ATOM 2166 N N . PRO A 1 275 ? 1.228 -0.432 10.444 1.00 89.00 275 PRO A N 1
ATOM 2167 C CA . PRO A 1 275 ? 1.457 -1.415 11.497 1.00 89.00 275 PRO A CA 1
ATOM 2168 C C . PRO A 1 275 ? 1.812 -0.750 12.829 1.00 89.00 275 PRO A C 1
ATOM 2170 O O . PRO A 1 275 ? 2.553 0.237 12.861 1.00 89.00 275 PRO A O 1
ATOM 2173 N N . ARG A 1 276 ? 1.352 -1.339 13.939 1.00 89.31 276 ARG A N 1
ATOM 2174 C CA . ARG A 1 276 ? 1.580 -0.827 15.303 1.00 89.31 276 ARG A CA 1
ATOM 2175 C C . ARG A 1 276 ? 3.062 -0.625 15.629 1.00 89.31 276 ARG A C 1
ATOM 2177 O O . ARG A 1 276 ? 3.417 0.358 16.274 1.00 89.31 276 ARG A O 1
ATOM 2184 N N . ALA A 1 277 ? 3.934 -1.489 15.104 1.00 85.50 277 ALA A N 1
ATOM 2185 C CA . ALA A 1 277 ? 5.386 -1.396 15.273 1.00 85.50 277 ALA A CA 1
ATOM 2186 C C . ALA A 1 277 ? 5.979 -0.034 14.849 1.00 85.50 277 ALA A C 1
ATOM 2188 O O . ALA A 1 277 ? 7.024 0.358 15.362 1.00 85.50 277 ALA A O 1
ATOM 2189 N N . LEU A 1 278 ? 5.305 0.705 13.959 1.00 86.06 278 LEU A N 1
ATOM 2190 C CA . LEU A 1 278 ? 5.737 2.021 13.474 1.00 86.06 278 LEU A CA 1
ATOM 2191 C C . LEU A 1 278 ? 5.100 3.204 14.226 1.00 86.06 278 LEU A C 1
ATOM 2193 O O . LEU A 1 278 ? 5.377 4.351 13.897 1.00 86.06 278 LEU A O 1
ATOM 2197 N N . ARG A 1 279 ? 4.271 2.943 15.246 1.00 86.12 279 ARG A N 1
ATOM 2198 C CA . ARG A 1 279 ? 3.756 3.935 16.213 1.00 86.12 279 ARG A CA 1
ATOM 2199 C C . ARG A 1 279 ? 3.023 5.150 15.613 1.00 86.12 279 ARG A C 1
ATOM 2201 O O . ARG A 1 279 ? 3.038 6.230 16.192 1.00 86.12 279 ARG A O 1
ATOM 2208 N N . HIS A 1 280 ? 2.323 4.976 14.492 1.00 90.19 280 HIS A N 1
ATOM 2209 C CA . HIS A 1 280 ? 1.499 6.036 13.886 1.00 90.19 280 HIS A CA 1
ATOM 2210 C C . HIS A 1 280 ? 0.128 6.241 14.563 1.00 90.19 280 HIS A C 1
ATOM 2212 O O . HIS A 1 280 ? -0.516 7.265 14.329 1.00 90.19 280 HIS A O 1
ATOM 2218 N N . SER A 1 281 ? -0.330 5.301 15.402 1.00 90.75 281 SER A N 1
ATOM 2219 C CA . SER A 1 281 ? -1.672 5.326 16.009 1.00 90.75 281 SER A CA 1
ATOM 2220 C C . SER A 1 281 ? -1.941 6.592 16.827 1.00 90.75 281 SER A C 1
ATOM 2222 O O . SER A 1 281 ? -3.033 7.145 16.749 1.00 90.75 281 SER A O 1
ATOM 2224 N N . THR A 1 282 ? -0.943 7.116 17.542 1.00 95.12 282 THR A N 1
ATOM 2225 C CA . THR A 1 282 ? -1.074 8.344 18.347 1.00 95.12 282 THR A CA 1
ATOM 2226 C C . THR A 1 282 ? -1.371 9.579 17.494 1.00 95.12 282 THR A C 1
ATOM 2228 O O . THR A 1 282 ? -2.194 10.410 17.879 1.00 95.12 282 THR A O 1
ATOM 2231 N N . MET A 1 283 ? -0.768 9.676 16.304 1.00 95.50 283 MET A N 1
ATOM 2232 C CA . MET A 1 283 ? -1.044 10.750 15.343 1.00 95.50 283 MET A CA 1
ATOM 2233 C C . MET A 1 283 ? -2.476 10.647 14.806 1.00 95.50 283 MET A C 1
ATOM 2235 O O . MET A 1 283 ? -3.187 11.649 14.747 1.00 95.50 283 MET A O 1
ATOM 2239 N N . ALA A 1 284 ? -2.926 9.429 14.480 1.00 96.81 284 ALA A N 1
ATOM 2240 C CA . ALA A 1 284 ? -4.301 9.189 14.046 1.00 96.81 284 ALA A CA 1
ATOM 2241 C C . ALA A 1 284 ? -5.319 9.560 15.138 1.00 96.81 284 ALA A C 1
ATOM 2243 O O . ALA A 1 284 ? -6.294 10.252 14.850 1.00 96.81 284 ALA A O 1
ATOM 2244 N N . ILE A 1 285 ? -5.075 9.166 16.396 1.00 98.00 285 ILE A N 1
ATOM 2245 C CA . ILE A 1 285 ? -5.923 9.516 17.548 1.00 98.00 285 ILE A CA 1
ATOM 2246 C C . ILE A 1 285 ? -6.056 11.037 17.679 1.00 98.00 285 ILE A C 1
ATOM 2248 O O . ILE A 1 285 ? -7.172 11.545 17.817 1.00 98.00 285 ILE A O 1
ATOM 2252 N N . ALA A 1 286 ? -4.938 11.768 17.624 1.00 96.94 286 ALA A N 1
ATOM 2253 C CA . ALA A 1 286 ? -4.937 13.225 17.742 1.00 96.94 286 ALA A CA 1
ATOM 2254 C C . ALA A 1 286 ? -5.777 13.890 16.637 1.00 96.94 286 ALA A C 1
ATOM 2256 O O . ALA A 1 286 ? -6.610 14.754 16.925 1.00 96.94 286 ALA A O 1
ATOM 2257 N N . ASP A 1 287 ? -5.618 13.445 15.389 1.00 97.25 287 ASP A N 1
ATOM 2258 C CA . ASP A 1 287 ? -6.355 13.991 14.250 1.00 97.25 287 ASP A CA 1
ATOM 2259 C C . ASP A 1 287 ? -7.848 13.627 14.270 1.00 97.25 287 ASP A C 1
ATOM 2261 O O . ASP A 1 287 ? -8.689 14.475 13.961 1.00 97.25 287 ASP A O 1
ATOM 2265 N N . PHE A 1 288 ? -8.226 12.414 14.688 1.00 97.62 288 PHE A N 1
ATOM 2266 C CA . PHE A 1 288 ? -9.644 12.064 14.834 1.00 97.62 288 PHE A CA 1
ATOM 2267 C C . PHE A 1 288 ? -10.321 12.840 15.965 1.00 97.62 288 PHE A C 1
ATOM 2269 O O . PHE A 1 288 ? -11.420 13.360 15.759 1.00 97.62 288 PHE A O 1
ATOM 2276 N N . LYS A 1 289 ? -9.663 12.993 17.125 1.00 97.00 289 LYS A N 1
ATOM 2277 C CA . LYS A 1 289 ? -10.160 13.852 18.218 1.00 97.00 289 LYS A CA 1
ATOM 2278 C C . LYS A 1 289 ? -10.352 15.292 17.735 1.00 97.00 289 LYS A C 1
ATOM 2280 O O . LYS A 1 289 ? -11.374 15.911 18.023 1.00 97.00 289 LYS A O 1
ATOM 2285 N N . ARG A 1 290 ? -9.409 15.806 16.937 1.00 95.12 290 ARG A N 1
ATOM 2286 C CA . ARG A 1 290 ? -9.514 17.125 16.300 1.00 95.12 290 ARG A CA 1
ATOM 2287 C C . ARG A 1 290 ? -10.709 17.212 15.349 1.00 95.12 290 ARG A C 1
ATOM 2289 O O . ARG A 1 290 ? -11.451 18.186 15.423 1.00 95.12 290 ARG A O 1
ATOM 2296 N N . CYS A 1 291 ? -10.931 16.206 14.500 1.00 93.25 291 CYS A N 1
ATOM 2297 C CA . CYS A 1 291 ? -12.101 16.160 13.619 1.00 93.25 291 CYS A CA 1
ATOM 2298 C C . CYS A 1 291 ? -13.405 16.210 14.420 1.00 93.25 291 CYS A C 1
ATOM 2300 O O . CYS A 1 291 ? -14.263 17.032 14.123 1.00 93.25 291 CYS A O 1
ATOM 2302 N N . ILE A 1 292 ? -13.544 15.375 15.453 1.00 93.38 292 ILE A N 1
ATOM 2303 C CA . ILE A 1 292 ? -14.745 15.332 16.303 1.00 93.38 292 ILE A CA 1
ATOM 2304 C C . ILE A 1 292 ? -15.002 16.695 16.954 1.00 93.38 292 ILE A C 1
ATOM 2306 O O . ILE A 1 292 ? -16.115 17.207 16.856 1.00 93.38 292 ILE A O 1
ATOM 2310 N N . LYS A 1 293 ? -13.968 17.334 17.514 1.00 92.88 293 LYS A N 1
ATOM 2311 C CA . LYS A 1 293 ? -14.085 18.675 18.103 1.00 92.88 293 LYS A CA 1
ATOM 2312 C C . LYS A 1 293 ? -14.573 19.713 17.087 1.00 92.88 293 LYS A C 1
ATOM 2314 O O . LYS A 1 293 ? -15.483 20.478 17.385 1.00 92.88 293 LYS A O 1
ATOM 2319 N N . LEU A 1 294 ? -14.004 19.723 15.878 1.00 88.88 294 LEU A N 1
ATOM 2320 C CA . LEU A 1 294 ? -14.428 20.636 14.807 1.00 88.88 294 LEU A CA 1
ATOM 2321 C C . LEU A 1 294 ? -15.900 20.422 14.426 1.00 88.88 294 LEU A C 1
ATOM 2323 O O . LEU A 1 294 ? -16.626 21.391 14.208 1.00 88.88 294 LEU A O 1
ATOM 2327 N N . LEU A 1 295 ? -16.345 19.166 14.374 1.00 81.75 295 LEU A N 1
ATOM 2328 C CA . LEU A 1 295 ? -17.733 18.814 14.074 1.00 81.75 295 LEU A CA 1
ATOM 2329 C C . LEU A 1 295 ? -18.696 19.246 15.190 1.00 81.75 295 LEU A C 1
ATOM 2331 O O . LEU A 1 295 ? -19.765 19.777 14.892 1.00 81.75 295 LEU A O 1
ATOM 2335 N N . GLN A 1 296 ? -18.312 19.070 16.457 1.00 85.38 296 GLN A N 1
ATOM 2336 C CA . GLN A 1 296 ? -19.095 19.511 17.617 1.00 85.38 296 GLN A CA 1
ATOM 2337 C C . GLN A 1 296 ? -19.256 21.038 17.624 1.00 85.38 296 GLN A C 1
ATOM 2339 O O . GLN A 1 296 ? -20.380 21.533 17.658 1.00 85.38 296 GLN A O 1
ATOM 2344 N N . THR A 1 297 ? -18.167 21.793 17.441 1.00 85.00 297 THR A N 1
ATOM 2345 C CA . THR A 1 297 ? -18.213 23.265 17.380 1.00 85.00 297 THR A CA 1
ATOM 2346 C C . THR A 1 297 ? -19.065 23.785 16.208 1.00 85.00 297 THR A C 1
ATOM 2348 O O . THR A 1 297 ? -19.775 24.786 16.337 1.00 85.00 297 THR A O 1
ATOM 2351 N N . GLN A 1 298 ? -19.049 23.110 15.052 1.00 77.31 298 GLN A N 1
ATOM 2352 C CA . GLN A 1 298 ? -19.913 23.463 13.913 1.00 77.31 298 GLN A CA 1
ATOM 2353 C C . GLN A 1 298 ? -21.401 23.202 14.191 1.00 77.31 298 GLN A C 1
ATOM 2355 O O . GLN A 1 298 ? -22.251 23.982 13.757 1.00 77.31 298 GLN A O 1
ATOM 2360 N N . SER A 1 299 ? -21.713 22.142 14.941 1.00 73.75 299 SER A N 1
ATOM 2361 C CA . SER A 1 299 ? -23.082 21.831 15.358 1.00 73.75 299 SER A CA 1
ATOM 2362 C C . SER A 1 299 ? -23.601 22.826 16.402 1.00 73.75 299 SER A C 1
ATOM 2364 O O . SER A 1 299 ? -24.733 23.286 16.295 1.00 73.75 299 SER A O 1
ATOM 2366 N N . GLU A 1 300 ? -22.779 23.186 17.390 1.00 75.88 300 GLU A N 1
ATOM 2367 C CA . GLU A 1 300 ? -23.134 24.128 18.466 1.00 75.88 300 GLU A CA 1
ATOM 2368 C C . GLU A 1 300 ? -23.337 25.558 17.957 1.00 75.88 300 GLU A C 1
ATOM 2370 O O . GLU A 1 300 ? -24.232 26.265 18.410 1.00 75.88 300 GLU A O 1
ATOM 2375 N N . SER A 1 301 ? -22.546 25.975 16.965 1.00 72.00 301 SER A N 1
ATOM 2376 C CA . SER A 1 301 ? -22.692 27.281 16.305 1.00 72.00 301 SER A CA 1
ATOM 2377 C C . SER A 1 301 ? -23.906 27.372 15.368 1.00 72.00 301 SER A C 1
ATOM 2379 O O . SER A 1 301 ? -24.124 28.420 14.762 1.00 72.00 301 SER A O 1
ATOM 2381 N N . GLY A 1 302 ? -24.674 26.286 15.195 1.00 65.69 302 GLY A N 1
ATOM 2382 C CA . GLY A 1 302 ? -25.809 26.213 14.266 1.00 65.69 302 GLY A CA 1
ATOM 2383 C C . GLY A 1 302 ? -25.418 26.326 12.787 1.00 65.69 302 GLY A C 1
ATOM 2384 O O . GLY A 1 302 ? -26.286 26.452 11.927 1.00 65.69 302 GLY A O 1
ATOM 2385 N N . SER A 1 303 ? -24.119 26.292 12.475 1.00 62.84 303 SER A N 1
ATOM 2386 C CA . SER A 1 303 ? -23.597 26.601 11.142 1.00 62.84 303 SER A CA 1
ATOM 2387 C C . SER A 1 303 ? -23.733 25.436 10.159 1.00 62.84 303 SER A C 1
ATOM 2389 O O . SER A 1 303 ? -23.926 25.669 8.964 1.00 62.84 303 SER A O 1
ATOM 2391 N N . LYS A 1 304 ? -23.658 24.182 10.632 1.00 67.06 304 LYS A N 1
ATOM 2392 C CA . LYS A 1 304 ? -23.868 22.976 9.810 1.00 67.06 304 LYS A CA 1
ATOM 2393 C C . LYS A 1 304 ? -24.509 21.840 10.618 1.00 67.06 304 LYS A C 1
ATOM 2395 O O . LYS A 1 304 ? -24.031 21.543 11.710 1.00 67.06 304 LYS A O 1
ATOM 2400 N N . PRO A 1 305 ? -25.537 21.149 10.084 1.00 73.56 305 PRO A N 1
ATOM 2401 C CA . PRO A 1 305 ? -26.139 20.003 10.760 1.00 73.56 305 PRO A CA 1
ATOM 2402 C C . PRO A 1 305 ? -25.195 18.794 10.781 1.00 73.56 305 PRO A C 1
ATOM 2404 O O . PRO A 1 305 ? -24.363 18.617 9.885 1.00 73.56 305 PRO A O 1
ATOM 2407 N N . VAL A 1 306 ? -25.374 17.915 11.772 1.00 77.06 306 VAL A N 1
ATOM 2408 C CA . VAL A 1 306 ? -24.696 16.613 11.831 1.00 77.06 306 VAL A CA 1
ATOM 2409 C C . VAL A 1 306 ? -25.091 15.781 10.607 1.00 77.06 306 VAL A C 1
ATOM 2411 O O . VAL A 1 306 ? -26.271 15.545 10.353 1.00 77.06 306 VAL A O 1
ATOM 2414 N N . ARG A 1 307 ? -24.102 15.333 9.829 1.00 82.88 307 ARG A N 1
ATOM 2415 C CA . ARG A 1 307 ? -24.302 14.506 8.633 1.00 82.88 307 ARG A CA 1
ATOM 2416 C C . ARG A 1 307 ? -23.926 13.055 8.913 1.00 82.88 307 ARG A C 1
ATOM 2418 O O . ARG A 1 307 ? -23.067 12.778 9.745 1.00 82.88 307 ARG A O 1
ATOM 2425 N N . SER A 1 308 ? -24.530 12.128 8.172 1.00 81.19 308 SER A N 1
ATOM 2426 C CA . SER A 1 308 ? -24.322 10.681 8.340 1.00 81.19 308 SER A CA 1
ATOM 2427 C C . SER A 1 308 ? -22.854 10.260 8.224 1.00 81.19 308 SER A C 1
ATOM 2429 O O . SER A 1 308 ? -22.406 9.384 8.957 1.00 81.19 308 SER A O 1
ATOM 2431 N N . TYR A 1 309 ? -22.078 10.906 7.352 1.00 81.25 309 TYR A N 1
ATOM 2432 C CA . TYR A 1 309 ? -20.664 10.592 7.146 1.00 81.25 309 TYR A CA 1
ATOM 2433 C C . TYR A 1 309 ? -19.760 10.979 8.328 1.00 81.25 309 TYR A C 1
ATOM 2435 O O . TYR A 1 309 ? -18.642 10.474 8.413 1.00 81.25 309 TYR A O 1
ATOM 2443 N N . HIS A 1 310 ? -20.224 11.809 9.273 1.00 85.19 310 HIS A N 1
ATOM 2444 C CA . HIS A 1 310 ? -19.471 12.106 10.497 1.00 85.19 310 HIS A CA 1
ATOM 2445 C C . HIS A 1 310 ? -19.249 10.852 11.355 1.00 85.19 310 HIS A C 1
ATOM 2447 O O . HIS A 1 310 ? -18.303 10.810 12.128 1.00 85.19 310 HIS A O 1
ATOM 2453 N N . VAL A 1 311 ? -20.039 9.786 11.176 1.00 89.69 311 VAL A N 1
ATOM 2454 C CA . VAL A 1 311 ? -19.808 8.497 11.849 1.00 89.69 311 VAL A CA 1
ATOM 2455 C C . VAL A 1 311 ? -18.399 7.940 11.602 1.00 89.69 311 VAL A C 1
ATOM 2457 O O . VAL A 1 311 ? -17.826 7.277 12.468 1.00 89.69 311 VAL A O 1
ATOM 2460 N N . ARG A 1 312 ? -17.799 8.257 10.444 1.00 91.69 312 ARG A N 1
ATOM 2461 C CA . ARG A 1 312 ? -16.470 7.776 10.054 1.00 91.69 312 ARG A CA 1
ATOM 2462 C C . ARG A 1 312 ? -15.366 8.255 11.002 1.00 91.69 312 ARG A C 1
ATOM 2464 O O . ARG A 1 312 ? -14.380 7.540 11.169 1.00 91.69 312 ARG A O 1
ATOM 2471 N N . THR A 1 313 ? -15.510 9.427 11.631 1.00 93.06 313 THR A N 1
ATOM 2472 C CA . THR A 1 313 ? -14.508 9.946 12.581 1.00 93.06 313 THR A CA 1
ATOM 2473 C C . THR A 1 313 ? -14.536 9.181 13.902 1.00 93.06 313 THR A C 1
ATOM 2475 O O . THR A 1 313 ? -13.474 8.874 14.433 1.00 93.06 313 THR A O 1
ATOM 2478 N N . TYR A 1 314 ? -15.721 8.804 14.395 1.00 96.25 314 TYR A N 1
ATOM 2479 C CA . TYR A 1 314 ? -15.878 7.997 15.612 1.00 96.25 314 TYR A CA 1
ATOM 2480 C C . TYR A 1 314 ? -15.391 6.561 15.418 1.00 96.25 314 TYR A C 1
ATOM 2482 O O . TYR A 1 314 ? -14.681 6.028 16.271 1.00 96.25 314 TYR A O 1
ATOM 2490 N N . ILE A 1 315 ? -15.715 5.955 14.270 1.00 96.56 315 ILE A N 1
ATOM 2491 C CA . ILE A 1 315 ? -15.188 4.639 13.889 1.00 96.56 315 ILE A CA 1
ATOM 2492 C C . ILE A 1 315 ? -13.656 4.683 13.859 1.00 96.56 315 ILE A C 1
ATOM 2494 O O . ILE A 1 315 ? -13.005 3.869 14.513 1.00 96.56 315 ILE A O 1
ATOM 2498 N N . GLY A 1 316 ? -13.090 5.660 13.141 1.00 96.38 316 GLY A N 1
ATOM 2499 C CA . GLY A 1 316 ? -11.645 5.838 13.019 1.00 96.38 316 GLY A CA 1
ATOM 2500 C C . GLY A 1 316 ? -10.949 6.098 14.356 1.00 96.38 316 GLY A C 1
ATOM 2501 O O . GLY A 1 316 ? -9.898 5.511 14.605 1.00 96.38 316 GLY A O 1
ATOM 2502 N N . LEU A 1 317 ? -11.543 6.914 15.238 1.00 98.19 317 LEU A N 1
ATOM 2503 C CA . LEU A 1 317 ? -10.997 7.187 16.569 1.00 98.19 317 LEU A CA 1
ATOM 2504 C C . LEU A 1 317 ? -10.898 5.912 17.405 1.00 98.19 317 LEU A C 1
ATOM 2506 O O . LEU A 1 317 ? -9.830 5.622 17.939 1.00 98.19 317 LEU A O 1
ATOM 2510 N N . GLY A 1 318 ? -11.988 5.149 17.516 1.00 97.94 318 GLY A N 1
ATOM 2511 C CA . GLY A 1 318 ? -11.960 3.929 18.317 1.00 97.94 318 GLY A CA 1
ATOM 2512 C C . GLY A 1 318 ? -11.062 2.849 17.705 1.00 97.94 318 GLY A C 1
ATOM 2513 O O . GLY A 1 318 ? -10.346 2.182 18.445 1.00 97.94 318 GLY A O 1
ATOM 2514 N N . ASP A 1 319 ? -10.980 2.749 16.370 1.00 97.69 319 ASP A N 1
ATOM 2515 C CA . ASP A 1 319 ? -10.004 1.873 15.701 1.00 97.69 319 ASP A CA 1
ATOM 2516 C C . ASP A 1 319 ? -8.559 2.280 16.062 1.00 97.69 319 ASP A C 1
ATOM 2518 O O . ASP A 1 319 ? -7.714 1.435 16.365 1.00 97.69 319 ASP A O 1
ATOM 2522 N N . ALA A 1 320 ? -8.263 3.584 16.067 1.00 97.56 320 ALA A N 1
ATOM 2523 C CA . ALA A 1 320 ? -6.941 4.098 16.412 1.00 97.56 320 ALA A CA 1
ATOM 2524 C C . ALA A 1 320 ? -6.580 3.841 17.887 1.00 97.56 320 ALA A C 1
ATOM 2526 O O . ALA A 1 320 ? -5.449 3.448 18.172 1.00 97.56 320 ALA A O 1
ATOM 2527 N N . LEU A 1 321 ? -7.542 4.019 18.801 1.00 98.06 321 LEU A N 1
ATOM 2528 C CA . LEU A 1 321 ? -7.399 3.748 20.237 1.00 98.06 321 LEU A CA 1
ATOM 2529 C C . LEU A 1 321 ? -7.197 2.254 20.514 1.00 98.06 321 LEU A C 1
ATOM 2531 O O . LEU A 1 321 ? -6.277 1.889 21.240 1.00 98.06 321 LEU A O 1
ATOM 2535 N N . ALA A 1 322 ? -7.966 1.380 19.859 1.00 96.69 322 ALA A N 1
ATOM 2536 C CA . ALA A 1 322 ? -7.793 -0.067 19.968 1.00 96.69 322 ALA A CA 1
ATOM 2537 C C . ALA A 1 322 ? -6.394 -0.509 19.500 1.00 96.69 322 ALA A C 1
ATOM 2539 O O . ALA A 1 322 ? -5.737 -1.300 20.174 1.00 96.69 322 ALA A O 1
ATOM 2540 N N . LYS A 1 323 ? -5.884 0.062 18.398 1.00 95.19 323 LYS A N 1
ATOM 2541 C CA . LYS A 1 323 ? -4.494 -0.156 17.949 1.00 95.19 323 LYS A CA 1
ATOM 2542 C C . LYS A 1 323 ? -3.433 0.400 18.895 1.00 95.19 323 LYS A C 1
ATOM 2544 O O . LYS A 1 323 ? -2.278 -0.015 18.798 1.00 95.19 323 LYS A O 1
ATOM 2549 N N . ASN A 1 324 ? -3.790 1.361 19.739 1.00 96.00 324 ASN A N 1
ATOM 2550 C CA . ASN A 1 324 ? -2.918 1.910 20.772 1.00 96.00 324 ASN A CA 1
ATOM 2551 C C . ASN A 1 324 ? -3.099 1.208 22.128 1.00 96.00 324 ASN A C 1
ATOM 2553 O O . ASN A 1 324 ? -2.578 1.694 23.123 1.00 96.00 324 ASN A O 1
ATOM 2557 N N . GLU A 1 325 ? -3.817 0.077 22.159 1.00 94.62 325 GLU A N 1
ATOM 2558 C CA . GLU A 1 325 ? -4.091 -0.726 23.361 1.00 94.62 325 GLU A CA 1
ATOM 2559 C C . GLU A 1 325 ? -4.945 0.008 24.423 1.00 94.62 325 GLU A C 1
ATOM 2561 O O . GLU A 1 325 ? -5.063 -0.435 25.562 1.00 94.62 325 GLU A O 1
ATOM 2566 N N . GLU A 1 326 ? -5.633 1.084 24.029 1.00 96.44 326 GLU A N 1
ATOM 2567 C CA . GLU A 1 326 ? -6.558 1.877 24.853 1.00 96.44 326 GLU A CA 1
ATOM 2568 C C . GLU A 1 326 ? -8.007 1.396 24.646 1.00 96.44 326 GLU A C 1
ATOM 2570 O O . GLU A 1 326 ? -8.845 2.061 24.028 1.00 96.44 326 GLU A O 1
ATOM 2575 N N . PHE A 1 327 ? -8.308 0.169 25.084 1.00 96.38 327 PHE A N 1
ATOM 2576 C CA . PHE A 1 327 ? -9.588 -0.477 24.758 1.00 96.38 327 PHE A CA 1
ATOM 2577 C C . PHE A 1 327 ? -10.812 0.201 25.401 1.00 96.38 327 PHE A C 1
ATOM 2579 O O . PHE A 1 327 ? -11.874 0.263 24.779 1.00 96.38 327 PHE A O 1
ATOM 2586 N N . GLN A 1 328 ? -10.695 0.728 26.623 1.00 97.25 328 GLN A N 1
ATOM 2587 C CA . GLN A 1 328 ? -11.832 1.378 27.292 1.00 97.25 328 GLN A CA 1
ATOM 2588 C C . GLN A 1 328 ? -12.207 2.692 26.602 1.00 97.25 328 GLN A C 1
ATOM 2590 O O . GLN A 1 328 ? -13.385 2.982 26.385 1.00 97.25 328 GLN A O 1
ATOM 2595 N N . GLU A 1 329 ? -11.202 3.449 26.181 1.00 97.81 329 GLU A N 1
ATOM 2596 C CA . GLU A 1 329 ? -11.335 4.673 25.410 1.00 97.81 329 GLU A CA 1
ATOM 2597 C C . GLU A 1 329 ? -11.886 4.375 24.011 1.00 97.81 329 GLU A C 1
ATOM 2599 O O . GLU A 1 329 ? -12.741 5.114 23.518 1.00 97.81 329 GLU A O 1
ATOM 2604 N N . ALA A 1 330 ? -11.463 3.269 23.385 1.00 97.94 330 ALA A N 1
ATOM 2605 C CA . ALA A 1 330 ? -12.020 2.814 22.112 1.00 97.94 330 ALA A CA 1
ATOM 2606 C C . ALA A 1 330 ? -13.528 2.531 22.218 1.00 97.94 330 ALA A C 1
ATOM 2608 O O . ALA A 1 330 ? -14.312 3.033 21.408 1.00 97.94 330 ALA A O 1
ATOM 2609 N N . LEU A 1 331 ? -13.953 1.799 23.258 1.00 97.94 331 LEU A N 1
ATOM 2610 C CA . LEU A 1 331 ? -15.371 1.553 23.537 1.00 97.94 331 LEU A CA 1
ATOM 2611 C C . LEU A 1 331 ? -16.137 2.857 23.785 1.00 97.94 331 LEU A C 1
ATOM 2613 O O . LEU A 1 331 ? -17.262 2.994 23.304 1.00 97.94 331 LEU A O 1
ATOM 2617 N N . ALA A 1 332 ? -15.554 3.811 24.516 1.00 97.88 332 ALA A N 1
ATOM 2618 C CA . ALA A 1 332 ? -16.171 5.115 24.748 1.00 97.88 332 ALA A CA 1
ATOM 2619 C C . ALA A 1 332 ? -16.405 5.869 23.428 1.00 97.88 332 ALA A C 1
ATOM 2621 O O . ALA A 1 332 ? -17.528 6.304 23.171 1.00 97.88 332 ALA A O 1
ATOM 2622 N N . ALA A 1 333 ? -15.394 5.929 22.555 1.00 97.75 333 ALA A N 1
ATOM 2623 C CA . ALA A 1 333 ? -15.494 6.585 21.252 1.00 97.75 333 ALA A CA 1
ATOM 2624 C C . ALA A 1 333 ? -16.555 5.934 20.345 1.00 97.75 333 ALA A C 1
ATOM 2626 O O . ALA A 1 333 ? -17.353 6.628 19.711 1.00 97.75 333 ALA A O 1
ATOM 2627 N N . TRP A 1 334 ? -16.611 4.598 20.297 1.00 98.12 334 TRP A N 1
ATOM 2628 C CA . TRP A 1 334 ? -17.622 3.892 19.506 1.00 98.12 334 TRP A CA 1
ATOM 2629 C C . TRP A 1 334 ? -19.038 4.038 20.079 1.00 98.12 334 TRP A C 1
ATOM 2631 O O . TRP A 1 334 ? -19.988 4.175 19.308 1.00 98.12 334 TRP A O 1
ATOM 2641 N N . ARG A 1 335 ? -19.202 4.048 21.412 1.00 97.62 335 ARG A N 1
ATOM 2642 C CA . ARG A 1 335 ? -20.502 4.299 22.066 1.00 97.62 335 ARG A CA 1
ATOM 2643 C C . ARG A 1 335 ? -21.006 5.709 21.797 1.00 97.62 335 ARG A C 1
ATOM 2645 O O . ARG A 1 335 ? -22.183 5.863 21.489 1.00 97.62 335 ARG A O 1
ATOM 2652 N N . GLU A 1 336 ? -20.132 6.709 21.875 1.00 95.88 336 GLU A N 1
ATOM 2653 C CA . GLU A 1 336 ? -20.468 8.094 21.535 1.00 95.88 336 GLU A CA 1
ATOM 2654 C C . GLU A 1 336 ? -20.930 8.197 20.076 1.00 95.88 336 GLU A C 1
ATOM 2656 O O . GLU A 1 336 ? -22.008 8.722 19.794 1.00 95.88 336 GLU A O 1
ATOM 2661 N N . GLY A 1 337 ? -20.182 7.583 19.152 1.00 94.25 337 GLY A N 1
ATOM 2662 C CA . GLY A 1 337 ? -20.590 7.483 17.754 1.00 94.25 337 GLY A CA 1
ATOM 2663 C C . GLY A 1 337 ? -21.954 6.808 17.583 1.00 94.25 337 GLY A C 1
ATOM 2664 O O . GLY A 1 337 ? -22.778 7.283 16.807 1.00 94.25 337 GLY A O 1
ATOM 2665 N N . LEU A 1 338 ? -22.232 5.726 18.318 1.00 95.06 338 LEU A N 1
ATOM 2666 C CA . LEU A 1 338 ? -23.498 4.998 18.197 1.00 95.06 338 LEU A CA 1
ATOM 2667 C C . LEU A 1 338 ? -24.668 5.792 18.794 1.00 95.06 338 LEU A C 1
ATOM 2669 O O . LEU A 1 338 ? -25.770 5.721 18.263 1.00 95.06 338 LEU A O 1
ATOM 2673 N N . ALA A 1 339 ? -24.440 6.574 19.851 1.00 94.69 339 ALA A N 1
ATOM 2674 C CA . ALA A 1 339 ? -25.457 7.456 20.421 1.00 94.69 339 ALA A CA 1
ATOM 2675 C C . ALA A 1 339 ? -25.918 8.517 19.408 1.00 94.69 339 ALA A C 1
ATOM 2677 O O . ALA A 1 339 ? -27.109 8.811 19.318 1.00 94.69 339 ALA A O 1
ATOM 2678 N N . ILE A 1 340 ? -24.989 9.041 18.603 1.00 90.12 340 ILE A N 1
ATOM 2679 C CA . ILE A 1 340 ? -25.286 10.006 17.536 1.00 90.12 340 ILE A CA 1
ATOM 2680 C C . ILE A 1 340 ? -25.850 9.297 16.287 1.00 90.12 340 ILE A C 1
ATOM 2682 O O . ILE A 1 340 ? -26.715 9.840 15.600 1.00 90.12 340 ILE A O 1
ATOM 2686 N N . PHE A 1 341 ? -25.400 8.069 15.998 1.00 91.06 341 PHE A N 1
ATOM 2687 C CA . PHE A 1 341 ? -25.763 7.290 14.806 1.00 91.06 341 PHE A CA 1
ATOM 2688 C C . PHE A 1 341 ? -26.294 5.879 15.158 1.00 91.06 341 PHE A C 1
ATOM 2690 O O . PHE A 1 341 ? -25.663 4.878 14.799 1.00 91.06 341 PHE A O 1
ATOM 2697 N N . PRO A 1 342 ? -27.481 5.748 15.789 1.00 88.56 342 PRO A N 1
ATOM 2698 C CA . PRO A 1 342 ? -27.966 4.495 16.404 1.00 88.56 342 PRO A CA 1
ATOM 2699 C C . PRO A 1 342 ? -28.194 3.319 15.432 1.00 88.56 342 PRO A C 1
ATOM 2701 O O . PRO A 1 342 ? -28.312 2.157 15.841 1.00 88.56 342 PRO A O 1
ATOM 2704 N N . GLY A 1 343 ? -28.237 3.593 14.127 1.00 85.62 343 GLY A N 1
ATOM 2705 C CA . GLY A 1 343 ? -28.407 2.595 13.069 1.00 85.62 343 GLY A CA 1
ATOM 2706 C C . GLY A 1 343 ? -27.111 2.057 12.455 1.00 85.62 343 GLY A C 1
ATOM 2707 O O . GLY A 1 343 ? -27.191 1.151 11.631 1.00 85.62 343 GLY A O 1
ATOM 2708 N N . ASN A 1 344 ? -25.934 2.587 12.803 1.00 91.19 344 ASN A N 1
ATOM 2709 C CA . ASN A 1 344 ? -24.708 2.249 12.081 1.00 91.19 344 ASN A CA 1
ATOM 2710 C C . ASN A 1 344 ? -24.210 0.817 12.408 1.00 91.19 344 ASN A C 1
ATOM 2712 O O . ASN A 1 344 ? -23.937 0.521 13.575 1.00 91.19 344 ASN A O 1
ATOM 2716 N N . PRO A 1 345 ? -24.075 -0.079 11.409 1.00 91.44 345 PRO A N 1
ATOM 2717 C CA . PRO A 1 345 ? -23.700 -1.475 11.642 1.00 91.44 345 PRO A CA 1
ATOM 2718 C C . PRO A 1 345 ? -22.229 -1.644 12.047 1.00 91.44 345 PRO A C 1
ATOM 2720 O O . PRO A 1 345 ? -21.930 -2.487 12.887 1.00 91.44 345 PRO A O 1
ATOM 2723 N N . GLU A 1 346 ? -21.324 -0.816 11.517 1.00 92.19 346 GLU A N 1
ATOM 2724 C CA . GLU A 1 346 ? -19.885 -0.891 11.805 1.00 92.19 346 GLU A CA 1
ATOM 2725 C C . GLU A 1 346 ? -19.562 -0.603 13.275 1.00 92.19 346 GLU A C 1
ATOM 2727 O O . GLU A 1 346 ? -18.680 -1.238 13.856 1.00 92.19 346 GLU A O 1
ATOM 2732 N N . LEU A 1 347 ? -20.282 0.342 13.885 1.00 93.69 347 LEU A N 1
ATOM 2733 C CA . LEU A 1 347 ? -20.158 0.638 15.312 1.00 93.69 347 LEU A CA 1
ATOM 2734 C C . LEU A 1 347 ? -20.718 -0.493 16.181 1.00 93.69 347 LEU A C 1
ATOM 2736 O O . LEU A 1 347 ? -20.113 -0.838 17.194 1.00 93.69 347 LEU A O 1
ATOM 2740 N N . LYS A 1 348 ? -21.840 -1.105 15.779 1.00 94.56 348 LYS A N 1
ATOM 2741 C CA . LYS A 1 348 ? -22.419 -2.257 16.491 1.00 94.56 348 LYS A CA 1
ATOM 2742 C C . LYS A 1 348 ? -21.488 -3.466 16.468 1.00 94.56 348 LYS A C 1
ATOM 2744 O O . LYS A 1 348 ? -21.334 -4.116 17.495 1.00 94.56 348 LYS A O 1
ATOM 2749 N N . GLU A 1 349 ? -20.852 -3.737 15.329 1.00 95.25 349 GLU A N 1
ATOM 2750 C CA . GLU A 1 349 ? -19.882 -4.828 15.191 1.00 95.25 349 GLU A CA 1
ATOM 2751 C C . GLU A 1 349 ? -18.698 -4.649 16.152 1.00 95.25 349 GLU A C 1
ATOM 2753 O O . GLU A 1 349 ? -18.338 -5.577 16.870 1.00 95.25 349 GLU A O 1
ATOM 2758 N N . ARG A 1 350 ? -18.151 -3.431 16.247 1.00 96.50 350 ARG A N 1
ATOM 2759 C CA . ARG A 1 350 ? -17.034 -3.115 17.153 1.00 96.50 350 ARG A CA 1
ATOM 2760 C C . ARG A 1 350 ? -17.410 -3.190 18.627 1.00 96.50 350 ARG A C 1
ATOM 2762 O O . ARG A 1 350 ? -16.627 -3.665 19.441 1.00 96.50 350 ARG A O 1
ATOM 2769 N N . LEU A 1 351 ? -18.621 -2.761 18.973 1.00 96.38 351 LEU A N 1
ATOM 2770 C CA . LEU A 1 351 ? -19.136 -2.837 20.342 1.00 96.38 351 LEU A CA 1
ATOM 2771 C C . LEU A 1 351 ? -19.504 -4.263 20.778 1.00 96.38 351 LEU A C 1
ATOM 2773 O O . LEU A 1 351 ? -19.682 -4.492 21.972 1.00 96.38 351 LEU A O 1
ATOM 2777 N N . ALA A 1 352 ? -19.611 -5.210 19.841 1.00 96.00 352 ALA A N 1
ATOM 2778 C CA . ALA A 1 352 ? -19.817 -6.624 20.144 1.00 96.00 352 ALA A CA 1
ATOM 2779 C C . ALA A 1 352 ? -18.518 -7.362 20.531 1.00 96.00 352 ALA A C 1
ATOM 2781 O O . ALA A 1 352 ? -18.590 -8.501 20.998 1.00 96.00 352 ALA A O 1
ATOM 2782 N N . LEU A 1 353 ? -17.348 -6.734 20.349 1.00 95.44 353 LEU A N 1
ATOM 2783 C CA . LEU A 1 353 ? -16.038 -7.296 20.695 1.00 95.44 353 LEU A CA 1
ATOM 2784 C C . LEU A 1 353 ? -15.873 -7.343 22.220 1.00 95.44 353 LEU A C 1
ATOM 2786 O O . LEU A 1 353 ? -16.163 -6.371 22.920 1.00 95.44 353 LEU A O 1
ATOM 2790 N N . LYS A 1 354 ? -15.424 -8.486 22.746 1.00 92.81 354 LYS A N 1
ATOM 2791 C CA . LYS A 1 354 ? -15.480 -8.787 24.187 1.00 92.81 354 LYS A CA 1
ATOM 2792 C C . LYS A 1 354 ? -14.223 -8.383 24.947 1.00 92.81 354 LYS A C 1
ATOM 2794 O O . LYS A 1 354 ? -14.281 -8.210 26.163 1.00 92.81 354 LYS A O 1
ATOM 2799 N N . SER A 1 355 ? -13.094 -8.251 24.258 1.00 95.75 355 SER A N 1
ATOM 2800 C CA . SER A 1 355 ? -11.798 -7.954 24.869 1.00 95.75 355 SER A CA 1
ATOM 2801 C C . SER A 1 355 ? -10.961 -7.005 24.012 1.00 95.75 355 SER A C 1
ATOM 2803 O O . SER A 1 355 ? -11.197 -6.847 22.812 1.00 95.75 355 SER A O 1
ATOM 2805 N N . GLY A 1 356 ? -9.941 -6.400 24.631 1.00 95.44 356 GLY A N 1
ATOM 2806 C CA . GLY A 1 356 ? -8.964 -5.575 23.918 1.00 95.44 356 GLY A CA 1
ATOM 2807 C C . GLY A 1 356 ? -8.173 -6.362 22.871 1.00 95.44 356 GLY A C 1
ATOM 2808 O O . GLY A 1 356 ? -7.866 -5.818 21.816 1.00 95.44 356 GLY A O 1
ATOM 2809 N N . GLU A 1 357 ? -7.911 -7.650 23.109 1.00 96.06 357 GLU A N 1
ATOM 2810 C CA . GLU A 1 357 ? -7.248 -8.534 22.141 1.00 96.06 357 GLU A CA 1
ATOM 2811 C C . GLU A 1 357 ? -8.133 -8.811 20.918 1.00 96.06 357 GLU A C 1
ATOM 2813 O O . GLU A 1 357 ? -7.661 -8.708 19.786 1.00 96.06 357 GLU A O 1
ATOM 2818 N N . GLU A 1 358 ? -9.426 -9.094 21.125 1.00 96.50 358 GLU A N 1
ATOM 2819 C CA . GLU A 1 358 ? -10.393 -9.256 20.030 1.00 96.50 358 GLU A CA 1
ATOM 2820 C C . GLU A 1 358 ? -10.529 -7.961 19.219 1.00 96.50 358 GLU A C 1
ATOM 2822 O O . GLU A 1 358 ? -10.542 -7.995 17.986 1.00 96.50 358 GLU A O 1
ATOM 2827 N N . ALA A 1 359 ? -10.580 -6.815 19.906 1.00 96.06 359 ALA A N 1
ATOM 2828 C CA . ALA A 1 359 ? -10.621 -5.500 19.279 1.00 96.06 359 ALA A CA 1
ATOM 2829 C C . ALA A 1 359 ? -9.371 -5.208 18.453 1.00 96.06 359 ALA A C 1
ATOM 2831 O O . ALA A 1 359 ? -9.483 -4.816 17.291 1.00 96.06 359 ALA A O 1
ATOM 2832 N N . LEU A 1 360 ? -8.187 -5.450 19.012 1.00 95.94 360 LEU A N 1
ATOM 2833 C CA . LEU A 1 360 ? -6.925 -5.270 18.308 1.00 95.94 360 LEU A CA 1
ATOM 2834 C C . LEU A 1 360 ? -6.854 -6.165 17.065 1.00 95.94 360 LEU A C 1
ATOM 2836 O O . LEU A 1 360 ? -6.583 -5.664 15.976 1.00 95.94 360 LEU A O 1
ATOM 2840 N N . ALA A 1 361 ? -7.165 -7.457 17.197 1.00 95.56 361 ALA A N 1
ATOM 2841 C CA . ALA A 1 361 ? -7.138 -8.404 16.084 1.00 95.56 361 ALA A CA 1
ATOM 2842 C C . ALA A 1 361 ? -8.137 -8.028 14.976 1.00 95.56 361 ALA A C 1
ATOM 2844 O O . ALA A 1 361 ? -7.803 -8.071 13.787 1.00 95.56 361 ALA A O 1
ATOM 2845 N N . TYR A 1 362 ? -9.353 -7.616 15.349 1.00 95.56 362 TYR A N 1
ATOM 2846 C CA . TYR A 1 362 ? -10.348 -7.111 14.403 1.00 95.56 362 TYR A CA 1
ATOM 2847 C C . TYR A 1 362 ? -9.831 -5.868 13.671 1.00 95.56 362 TYR A C 1
ATOM 2849 O O . TYR A 1 362 ? -9.857 -5.815 12.437 1.00 95.56 362 TYR A O 1
ATOM 2857 N N . VAL A 1 363 ? -9.310 -4.883 14.409 1.00 95.56 363 VAL A N 1
ATOM 2858 C CA . VAL A 1 363 ? -8.842 -3.629 13.818 1.00 95.56 363 VAL A CA 1
ATOM 2859 C C . VAL A 1 363 ? -7.617 -3.854 12.937 1.00 95.56 363 VAL A C 1
ATOM 2861 O O . VAL A 1 363 ? -7.574 -3.321 11.834 1.00 95.56 363 VAL A O 1
ATOM 2864 N N . GLU A 1 364 ? -6.643 -4.672 13.332 1.00 92.94 364 GLU A N 1
ATOM 2865 C CA . GLU A 1 364 ? -5.490 -4.994 12.482 1.00 92.94 364 GLU A CA 1
ATOM 2866 C C . GLU A 1 364 ? -5.898 -5.755 11.214 1.00 92.94 364 GLU A C 1
ATOM 2868 O O . GLU A 1 364 ? -5.302 -5.552 10.154 1.00 92.94 364 GLU A O 1
ATOM 2873 N N . LYS A 1 365 ? -6.971 -6.553 11.259 1.00 92.12 365 LYS A N 1
ATOM 2874 C CA . LYS A 1 365 ? -7.528 -7.215 10.072 1.00 92.12 365 LYS A CA 1
ATOM 2875 C C . LYS A 1 365 ? -8.156 -6.230 9.077 1.00 92.12 365 LYS A C 1
ATOM 2877 O O . LYS A 1 365 ? -8.046 -6.449 7.865 1.00 92.12 365 LYS A O 1
ATOM 2882 N N . VAL A 1 366 ? -8.813 -5.168 9.553 1.00 91.44 366 VAL A N 1
ATOM 2883 C CA . VAL A 1 366 ? -9.531 -4.200 8.693 1.00 91.44 366 VAL A CA 1
ATOM 2884 C C . VAL A 1 366 ? -8.748 -2.909 8.412 1.00 91.44 366 VAL A C 1
ATOM 2886 O O . VAL A 1 366 ? -9.019 -2.246 7.414 1.00 91.44 366 VAL A O 1
ATOM 2889 N N . ARG A 1 367 ? -7.742 -2.571 9.229 1.00 91.88 367 ARG A N 1
ATOM 2890 C CA . ARG A 1 367 ? -6.869 -1.383 9.129 1.00 91.88 367 ARG A CA 1
ATOM 2891 C C . ARG A 1 367 ? -5.399 -1.783 8.987 1.00 91.88 367 ARG A C 1
ATOM 2893 O O . ARG A 1 367 ? -4.568 -1.458 9.836 1.00 91.88 367 ARG A O 1
ATOM 2900 N N . ASN A 1 368 ? -5.056 -2.479 7.913 1.00 87.88 368 ASN A N 1
ATOM 2901 C CA . ASN A 1 368 ? -3.663 -2.765 7.564 1.00 87.88 368 ASN A CA 1
ATOM 2902 C C . ASN A 1 368 ? -3.320 -2.244 6.169 1.00 87.88 368 ASN A C 1
ATOM 2904 O O . ASN A 1 368 ? -4.194 -1.832 5.409 1.00 87.88 368 ASN A O 1
ATOM 2908 N N . LEU A 1 369 ? -2.031 -2.291 5.841 1.00 83.38 369 LEU A N 1
ATOM 2909 C CA . LEU A 1 369 ? -1.485 -1.792 4.584 1.00 83.38 369 LEU A CA 1
ATOM 2910 C C . LEU A 1 369 ? -2.007 -2.522 3.339 1.00 83.38 369 LEU A C 1
ATOM 2912 O O . LEU A 1 369 ? -1.848 -1.996 2.241 1.00 83.38 369 LEU A O 1
ATOM 2916 N N . ASP A 1 370 ? -2.571 -3.720 3.470 1.00 82.56 370 ASP A N 1
ATOM 2917 C CA . ASP A 1 370 ? -3.140 -4.473 2.345 1.00 82.56 370 ASP A CA 1
ATOM 2918 C C . ASP A 1 370 ? -4.626 -4.148 2.136 1.00 82.56 370 ASP A C 1
ATOM 2920 O O . ASP A 1 370 ? -5.235 -4.553 1.143 1.00 82.56 370 ASP A O 1
ATOM 2924 N N . LYS A 1 371 ? -5.223 -3.379 3.055 1.00 85.69 371 LYS A N 1
ATOM 2925 C CA . LYS A 1 371 ? -6.559 -2.812 2.902 1.00 85.69 371 LYS A CA 1
ATOM 2926 C C . LYS A 1 371 ? -6.480 -1.437 2.259 1.00 85.69 371 LYS A C 1
ATOM 2928 O O . LYS A 1 371 ? -5.577 -0.643 2.508 1.00 85.69 371 LYS A O 1
ATOM 2933 N N . GLN A 1 372 ? -7.470 -1.167 1.419 1.00 84.81 372 GLN A N 1
ATOM 2934 C CA . GLN A 1 372 ? -7.636 0.135 0.803 1.00 84.81 372 GLN A CA 1
ATOM 2935 C C . GLN A 1 372 ? -8.012 1.158 1.876 1.00 84.81 372 GLN A C 1
ATOM 2937 O O . GLN A 1 372 ? -8.973 0.962 2.619 1.00 84.81 372 GLN A O 1
ATOM 2942 N N . ILE A 1 373 ? -7.252 2.247 1.934 1.00 89.81 373 ILE A N 1
ATOM 2943 C CA . ILE A 1 373 ? -7.548 3.378 2.808 1.00 89.81 373 ILE A CA 1
ATOM 2944 C C . ILE A 1 373 ? -8.768 4.099 2.233 1.00 89.81 373 ILE A C 1
ATOM 2946 O O . ILE A 1 373 ? -8.832 4.350 1.030 1.00 89.81 373 ILE A O 1
ATOM 2950 N N . ASP A 1 374 ? -9.739 4.421 3.085 1.00 86.00 374 ASP A N 1
ATOM 2951 C CA . ASP A 1 374 ? -10.883 5.231 2.675 1.00 86.00 374 ASP A CA 1
ATOM 2952 C C . ASP A 1 374 ? -10.421 6.656 2.373 1.00 86.00 374 ASP A C 1
ATOM 2954 O O . ASP A 1 374 ? -10.029 7.421 3.257 1.00 86.00 374 ASP A O 1
ATOM 2958 N N . THR A 1 375 ? -10.443 6.977 1.091 1.00 87.56 375 THR A N 1
ATOM 2959 C CA . THR A 1 375 ? -10.101 8.281 0.546 1.00 87.56 375 THR A CA 1
ATOM 2960 C C . THR A 1 375 ? -11.322 8.952 -0.076 1.00 87.56 375 THR A C 1
ATOM 2962 O O . THR A 1 375 ? -11.201 10.061 -0.579 1.00 87.56 375 THR A O 1
ATOM 2965 N N . ASP A 1 376 ? -12.491 8.310 -0.123 1.00 89.12 376 ASP A N 1
ATOM 2966 C CA . ASP A 1 376 ? -13.627 8.764 -0.927 1.00 89.12 376 ASP A CA 1
ATOM 2967 C C . ASP A 1 376 ? -14.351 9.939 -0.270 1.00 89.12 376 ASP A C 1
ATOM 2969 O O . ASP A 1 376 ? -14.960 9.759 0.774 1.00 89.12 376 ASP A O 1
ATOM 2973 N N . PHE A 1 377 ? -14.351 11.108 -0.914 1.00 88.94 377 PHE A N 1
ATOM 2974 C CA . PHE A 1 377 ? -15.153 12.274 -0.524 1.00 88.94 377 PHE A CA 1
ATOM 2975 C C . PHE A 1 377 ? -16.253 12.609 -1.545 1.00 88.94 377 PHE A C 1
ATOM 2977 O O . PHE A 1 377 ? -16.831 13.691 -1.506 1.00 88.94 377 PHE A O 1
ATOM 2984 N N . SER A 1 378 ? -16.579 11.700 -2.469 1.00 86.25 378 SER A N 1
ATOM 2985 C CA . SER A 1 378 ? -17.628 11.912 -3.478 1.00 86.25 378 SER A CA 1
ATOM 2986 C C . SER A 1 378 ? -19.025 12.043 -2.871 1.00 86.25 378 SER A C 1
ATOM 2988 O O . SER A 1 378 ? -19.915 12.601 -3.499 1.00 86.25 378 SER A O 1
ATOM 2990 N N . PHE A 1 379 ? -19.211 11.599 -1.627 1.00 81.19 379 PHE A N 1
ATOM 2991 C CA . PHE A 1 379 ? -20.438 11.812 -0.864 1.00 81.19 379 PHE A CA 1
ATOM 2992 C C . PHE A 1 379 ? -20.642 13.274 -0.428 1.00 81.19 379 PHE A C 1
ATOM 2994 O O . PHE A 1 379 ? -21.732 13.616 0.021 1.00 81.19 379 PHE A O 1
ATOM 3001 N N . LEU A 1 380 ? -19.619 14.134 -0.535 1.00 78.31 380 LEU A N 1
ATOM 3002 C CA . LEU A 1 380 ? -19.693 15.563 -0.206 1.00 78.31 380 LEU A CA 1
ATOM 3003 C C . LEU A 1 380 ? -20.285 16.412 -1.339 1.00 78.31 380 LEU A C 1
ATOM 3005 O O . LEU A 1 380 ? -19.974 17.602 -1.403 1.00 78.31 380 LEU A O 1
ATOM 3009 N N . LEU A 1 381 ? -21.080 15.823 -2.247 1.00 60.94 381 LEU A N 1
ATOM 3010 C CA . LEU A 1 381 ? -21.776 16.583 -3.291 1.00 60.94 381 LEU A CA 1
ATOM 3011 C C . LEU A 1 381 ? -22.414 17.826 -2.656 1.00 60.94 381 LEU A C 1
ATOM 3013 O O . LEU A 1 381 ? -23.009 17.735 -1.579 1.00 60.94 381 LEU A O 1
ATOM 3017 N N . ALA A 1 382 ? -22.181 18.981 -3.288 1.00 41.19 382 ALA A N 1
ATOM 3018 C CA . ALA A 1 382 ? -22.716 20.267 -2.857 1.00 41.19 382 ALA A CA 1
ATOM 3019 C C . ALA A 1 382 ? -24.238 20.140 -2.594 1.00 41.19 382 ALA A C 1
ATOM 3021 O O . ALA A 1 382 ? -24.883 19.341 -3.268 1.00 41.19 382 ALA A O 1
ATOM 3022 N N . PRO A 1 383 ? -24.759 20.900 -1.611 1.00 39.22 383 PRO A N 1
ATOM 3023 C CA . PRO A 1 383 ? -25.765 20.532 -0.601 1.00 39.22 383 PRO A CA 1
ATOM 3024 C C . PRO A 1 383 ? -26.885 19.552 -0.957 1.00 39.22 383 PRO A C 1
ATOM 3026 O O . PRO A 1 383 ? -27.469 19.661 -2.056 1.00 39.22 383 PRO A O 1
#

Sequence (383 aa):
GVVLFDYDNDGDLDIYLANQGTAPVFFRNDIGGSGHWLGLRLIGRPEAGSNRDAIGARVTVVTSTGQQIRELEGGNSYSGQSDRRVYFGLGDDMFINTLEIRWPSRRVQVMHNLRADKIITLQEPADLPKVASLIPTDRDKVMMPPKRGATPEMVLPPAERDAILSELEAKVRNHPDDIAIASKYRIQCLKLGEYDRSTRFFEQLTNEYPKIRNIRLQLALTYVDKMPKCGGMAAIVCKGTLARKSLVQIGILIEADETWWPAVYARAMNHLHWPRALRHSTMAIADFKRCIKLLQTQSESGSKPVRSYHVRTYIGLGDALAKNEEFQ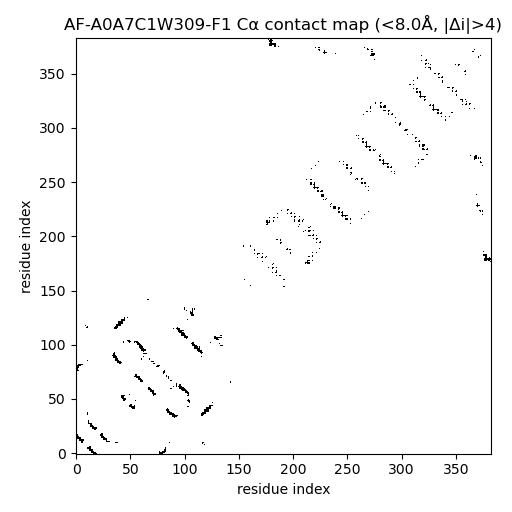EALAAWREGLAIFPGNPELKERLALKSGEEALAYVEKVRNLDKQIDTDFSFLLAP

Solvent-accessible surface area (backbone atoms only — not comparable to full-atom values): 21124 Å² total; per-residue (Å²): 58,41,30,46,36,50,87,85,72,84,72,57,68,22,41,42,34,51,44,87,96,52,78,60,48,76,46,80,66,79,78,79,78,80,50,26,22,39,36,36,40,56,33,28,35,60,94,68,60,13,52,57,71,21,48,62,20,38,38,36,42,29,40,89,91,47,75,49,77,51,68,37,70,86,75,42,71,58,81,44,68,39,58,79,54,49,76,44,82,44,44,90,40,57,43,32,54,34,39,38,39,36,40,54,50,43,26,42,48,76,48,62,71,40,72,42,72,46,76,45,78,46,67,57,69,94,81,57,56,78,53,95,68,90,70,84,77,62,82,87,65,78,78,67,80,80,75,78,79,73,72,85,71,89,70,71,56,71,68,60,52,48,53,56,51,53,55,38,51,51,52,25,70,77,39,55,72,40,50,14,58,45,27,45,39,47,54,50,26,58,75,71,68,38,42,70,59,48,36,54,52,29,52,52,46,30,70,76,41,72,83,42,63,44,35,40,50,50,38,18,43,35,32,54,71,54,41,59,64,57,83,56,73,70,41,51,54,51,36,52,54,28,46,49,56,17,49,53,44,33,46,58,49,36,75,74,36,80,78,48,47,70,45,39,48,50,51,16,48,61,29,40,22,52,60,66,95,72,62,34,31,64,59,13,33,54,28,23,53,48,40,50,52,54,52,51,55,35,43,75,67,70,74,44,80,90,56,82,73,60,48,57,42,24,53,50,28,15,46,17,25,23,64,63,71,36,39,71,59,13,51,50,35,29,49,55,34,32,72,78,41,78,81,50,62,72,46,52,58,59,70,67,47,88,44,57,66,54,40,28,55,53,38,53,72,68,36,28,69,62,44,85,72,85,74,81,42,40,86,58,51,81,131

Mean predicted aligned error: 15.56 Å